Protein AF-A0A7C5W6Q2-F1 (afdb_monomer)

Mean predicted aligned error: 15.99 Å

Solvent-accessible surface area (backbone atoms only — not comparable to full-atom values): 21500 Å² total; per-residue (Å²): 138,85,80,77,81,59,65,68,28,25,39,42,44,69,50,64,44,60,66,66,35,43,41,69,44,70,28,41,34,45,28,81,81,38,36,27,27,71,76,60,77,79,82,45,43,70,67,47,36,42,32,42,58,64,78,83,65,84,66,49,58,57,62,63,41,72,51,64,48,82,58,60,47,76,25,60,27,32,39,40,32,27,18,68,87,70,35,64,24,72,30,76,48,78,41,42,28,38,46,56,75,34,77,48,78,49,29,32,70,43,98,83,35,78,44,59,50,42,27,22,20,29,34,38,82,78,43,96,85,51,94,51,58,36,47,40,25,91,36,47,46,34,41,30,29,26,49,92,79,66,49,46,44,19,36,25,39,41,33,69,63,54,86,85,57,69,76,59,54,70,75,42,39,34,42,36,39,24,46,39,38,38,67,37,70,69,46,47,34,33,38,26,47,34,76,38,74,80,57,50,77,37,21,44,89,66,50,51,54,65,81,56,90,49,47,78,45,70,47,72,77,51,85,43,57,96,66,68,54,84,74,67,85,50,65,48,78,45,74,37,70,92,42,46,71,58,56,48,46,21,69,79,37,60,89,71,53,42,40,39,31,40,38,47,78,43,74,34,44,42,28,27,32,19,69,61,32,94,51,35,92,53,21,38,31,42,39,39,28,14,54,56,41,32,90,59,86,65,95,66,72,77,63,77,57,83,62,71,80,54,92,83,72,88,85,65,100,77,78,85,74,87,87,70,69,66,72,63,59,63,63,55,44,99,88,52,88,60,93,71,85,72,78,91,57,88,79,66,75,39,82,42,75,42,78,48,74,49,67,49,101,83,70,52,76,48,75,44,79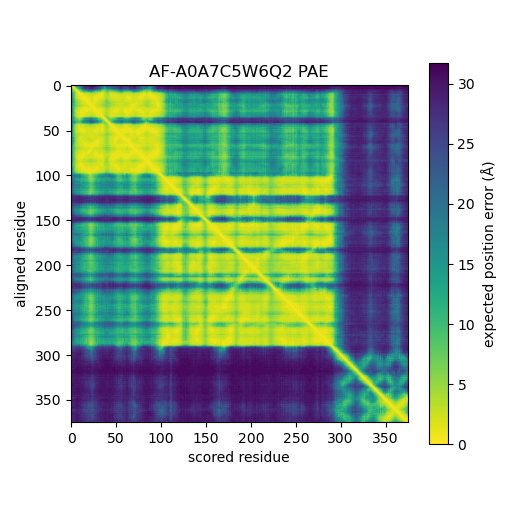,48,77,49,74,39,122

Structure (mmCIF, N/CA/C/O backbone):
data_AF-A0A7C5W6Q2-F1
#
_entry.id   AF-A0A7C5W6Q2-F1
#
loop_
_atom_site.group_PDB
_atom_site.id
_atom_site.type_symbol
_atom_site.label_atom_id
_atom_site.label_alt_id
_atom_site.label_comp_id
_atom_site.label_asym_id
_atom_site.label_entity_id
_atom_site.label_seq_id
_atom_site.pdbx_PDB_ins_code
_atom_site.Cartn_x
_atom_site.Cartn_y
_atom_site.Cartn_z
_atom_site.occupancy
_atom_site.B_iso_or_equiv
_atom_site.auth_seq_id
_atom_site.auth_comp_id
_atom_site.auth_asym_id
_atom_site.auth_atom_id
_atom_site.pdbx_PDB_model_num
ATOM 1 N N . LEU A 1 1 ? -39.229 -13.695 17.301 1.00 34.91 1 LEU A N 1
ATOM 2 C CA . LEU A 1 1 ? -40.441 -13.251 18.023 1.00 34.91 1 LEU A CA 1
ATOM 3 C C . LEU A 1 1 ? -40.006 -12.938 19.448 1.00 34.91 1 LEU A C 1
ATOM 5 O O . LEU A 1 1 ? -39.815 -13.870 20.214 1.00 34.91 1 LEU A O 1
ATOM 9 N N . SER A 1 2 ? -39.714 -11.665 19.735 1.00 41.78 2 SER A N 1
ATOM 10 C CA . SER A 1 2 ? -39.410 -11.190 21.091 1.00 41.78 2 SER A CA 1
ATOM 11 C C . SER A 1 2 ? -40.731 -10.905 21.802 1.00 41.78 2 SER A C 1
ATOM 13 O O . SER A 1 2 ? -41.624 -10.281 21.226 1.00 41.78 2 SER A O 1
ATOM 15 N N . THR A 1 3 ? -40.887 -11.462 22.994 1.00 43.53 3 THR A N 1
ATOM 16 C CA . THR A 1 3 ? -42.079 -11.385 23.831 1.00 43.53 3 THR A CA 1
ATOM 17 C C . THR A 1 3 ? -42.064 -10.093 24.641 1.00 43.53 3 THR A C 1
ATOM 19 O O . THR A 1 3 ? -41.212 -9.958 25.505 1.00 43.53 3 THR A O 1
ATOM 22 N N . SER A 1 4 ? -43.042 -9.215 24.384 1.00 49.22 4 SER A N 1
ATOM 23 C CA . SER A 1 4 ? -43.602 -8.232 25.329 1.00 49.22 4 SER A CA 1
ATOM 24 C C . SER A 1 4 ? -42.590 -7.389 26.124 1.00 49.22 4 SER A C 1
ATOM 26 O O . SER A 1 4 ? -42.224 -7.784 27.225 1.00 49.22 4 SER A O 1
ATOM 28 N N . SER A 1 5 ? -42.226 -6.203 25.622 1.00 58.62 5 SER A N 1
ATOM 29 C CA . SER A 1 5 ? -41.581 -5.165 26.441 1.00 58.62 5 SER A CA 1
ATOM 30 C C . SER A 1 5 ? -42.586 -4.631 27.462 1.00 58.62 5 SER A C 1
ATOM 32 O O . SER A 1 5 ? -43.660 -4.155 27.071 1.00 58.62 5 SER A O 1
ATOM 34 N N . ASP A 1 6 ? -42.260 -4.727 28.745 1.00 69.81 6 ASP A N 1
ATOM 35 C CA . ASP A 1 6 ? -42.950 -3.964 29.780 1.00 69.81 6 ASP A CA 1
ATOM 36 C C . ASP A 1 6 ? -42.809 -2.471 29.408 1.00 69.81 6 ASP A C 1
ATOM 38 O O . ASP A 1 6 ? -41.711 -2.047 29.038 1.00 69.81 6 ASP A O 1
ATOM 42 N N . PRO A 1 7 ? -43.881 -1.653 29.406 1.00 68.69 7 PRO A N 1
ATOM 43 C CA . PRO A 1 7 ? -43.749 -0.213 29.161 1.00 68.69 7 PRO A CA 1
ATOM 44 C C . PRO A 1 7 ? -42.754 0.486 30.106 1.00 68.69 7 PRO A C 1
ATOM 46 O O . PRO A 1 7 ? -42.257 1.559 29.757 1.00 68.69 7 PRO A O 1
ATOM 49 N N . ASP A 1 8 ? -42.446 -0.129 31.252 1.00 77.38 8 ASP A N 1
ATOM 50 C CA . ASP A 1 8 ? -41.492 0.357 32.249 1.00 77.38 8 ASP A CA 1
ATOM 51 C C . ASP A 1 8 ? -40.059 -0.187 32.045 1.00 77.38 8 ASP A C 1
ATOM 53 O O . ASP A 1 8 ? -39.195 0.004 32.909 1.00 77.38 8 ASP A O 1
ATOM 57 N N . ASP A 1 9 ? -39.773 -0.881 30.938 1.00 85.38 9 ASP A N 1
ATOM 58 C CA . ASP A 1 9 ? -38.409 -1.274 30.569 1.00 85.38 9 ASP A CA 1
ATOM 59 C C . ASP A 1 9 ? -37.609 -0.054 30.071 1.00 85.38 9 ASP A C 1
ATOM 61 O O . ASP A 1 9 ? -38.137 0.773 29.315 1.00 85.38 9 ASP A O 1
ATOM 65 N N . PRO A 1 10 ? -36.324 0.084 30.455 1.00 92.62 10 PRO A N 1
ATOM 66 C CA . PRO A 1 10 ? -35.462 1.101 29.868 1.00 92.62 10 PRO A CA 1
ATOM 67 C C . PRO A 1 10 ? -35.221 0.823 28.377 1.00 92.62 10 PRO A C 1
ATOM 69 O O . PRO A 1 10 ? -35.470 -0.267 27.874 1.00 92.62 10 PRO A O 1
ATOM 72 N N . THR A 1 11 ? -34.691 1.810 27.658 1.00 93.25 11 THR A N 1
ATOM 73 C CA . THR A 1 11 ? -34.173 1.634 26.294 1.00 93.25 11 THR A CA 1
ATOM 74 C C . THR A 1 11 ? -32.677 1.909 26.294 1.00 93.25 11 THR A C 1
ATOM 76 O O . THR A 1 11 ? -32.253 3.051 26.493 1.00 93.25 11 THR A O 1
ATOM 79 N N . ALA A 1 12 ? -31.872 0.873 26.073 1.00 95.81 12 ALA A N 1
ATOM 80 C CA . ALA A 1 12 ? -30.428 0.986 25.942 1.00 95.81 12 ALA A CA 1
ATOM 81 C C . ALA A 1 12 ? -30.056 1.405 24.513 1.00 95.81 12 ALA A C 1
ATOM 83 O O . ALA A 1 12 ? -30.504 0.820 23.528 1.00 95.81 12 ALA A O 1
ATOM 84 N N . VAL A 1 13 ? -29.194 2.409 24.383 1.00 97.00 13 VAL A N 1
ATOM 85 C CA . VAL A 1 13 ? -28.602 2.796 23.098 1.00 97.00 13 VAL A CA 1
ATOM 86 C C . VAL A 1 13 ? -27.269 3.483 23.339 1.00 97.00 13 VAL A C 1
ATOM 88 O O . VAL A 1 13 ? -27.110 4.225 24.309 1.00 97.00 13 VAL A O 1
ATOM 91 N N . PHE A 1 14 ? -26.308 3.261 22.446 1.00 98.38 14 PHE A N 1
ATOM 92 C CA . PHE A 1 14 ? -25.057 4.004 22.468 1.00 98.38 14 PHE A CA 1
ATOM 93 C C . PHE A 1 14 ? -24.433 4.171 21.085 1.00 98.38 14 PHE A C 1
ATOM 95 O O . PHE A 1 14 ? -24.775 3.469 20.130 1.00 98.38 14 PHE A O 1
ATOM 102 N N . THR A 1 15 ? -23.475 5.091 21.006 1.00 97.88 15 THR A N 1
ATOM 103 C CA . THR A 1 15 ? -22.556 5.249 19.873 1.00 97.88 15 THR A CA 1
ATOM 104 C C . THR A 1 15 ? -21.115 4.994 20.309 1.00 97.88 15 THR A C 1
ATOM 106 O O . THR A 1 15 ? -20.801 5.088 21.495 1.00 97.88 15 THR A O 1
ATOM 109 N N . ALA A 1 16 ? -20.245 4.652 19.357 1.00 96.75 16 ALA A N 1
ATOM 110 C CA . ALA A 1 16 ? -18.818 4.447 19.584 1.00 96.75 16 ALA A CA 1
ATOM 111 C C . ALA A 1 16 ? -18.014 5.249 18.554 1.00 96.75 16 ALA A C 1
ATOM 113 O O . ALA A 1 16 ? -18.286 5.145 17.354 1.00 96.75 16 ALA A O 1
ATOM 114 N N . ALA A 1 17 ? -17.039 6.037 19.006 1.00 90.88 17 ALA A N 1
ATOM 115 C CA . ALA A 1 17 ? -16.195 6.852 18.138 1.00 90.88 17 ALA A CA 1
ATOM 116 C C . ALA A 1 17 ? -14.738 6.917 18.648 1.00 90.88 17 ALA A C 1
ATOM 118 O O . ALA A 1 17 ? -14.523 7.187 19.831 1.00 90.88 17 ALA A O 1
ATOM 119 N N . PRO A 1 18 ? -13.731 6.734 17.773 1.00 94.31 18 PRO A N 1
ATOM 120 C CA . PRO A 1 18 ? -13.855 6.331 16.368 1.00 94.31 18 PRO A CA 1
ATOM 121 C C . PRO A 1 18 ? -14.287 4.857 16.216 1.00 94.31 18 PRO A C 1
ATOM 123 O O . PRO A 1 18 ? -14.018 4.028 17.080 1.00 94.31 18 PRO A O 1
ATOM 126 N N . ASN A 1 19 ? -14.972 4.535 15.116 1.00 86.88 19 ASN A N 1
ATOM 127 C CA . ASN A 1 19 ? -15.293 3.164 14.703 1.00 86.88 19 ASN A CA 1
ATOM 128 C C . ASN A 1 19 ? -15.394 3.128 13.159 1.00 86.88 19 ASN A C 1
ATOM 130 O O . ASN A 1 19 ? -16.348 3.697 12.620 1.00 86.88 19 ASN A O 1
ATOM 134 N N . PRO A 1 20 ? -14.429 2.531 12.428 1.00 86.62 20 PRO A N 1
ATOM 135 C CA . PRO A 1 20 ? -13.323 1.706 12.925 1.00 86.62 20 PRO A CA 1
ATOM 136 C C . PRO A 1 20 ? -12.242 2.496 13.687 1.00 86.62 20 PRO A C 1
ATOM 138 O O . PRO A 1 20 ? -12.134 3.713 13.546 1.00 86.62 20 PRO A O 1
ATOM 141 N N . VAL A 1 21 ? -11.430 1.791 14.477 1.00 84.25 21 VAL A N 1
ATOM 142 C CA . VAL A 1 21 ? -10.323 2.328 15.294 1.00 84.25 21 VAL A CA 1
ATOM 143 C C . VAL A 1 21 ? -9.036 1.522 15.071 1.00 84.25 21 VAL A C 1
ATOM 145 O O . VAL A 1 21 ? -9.106 0.368 14.657 1.00 84.25 21 VAL A O 1
ATOM 148 N N . ALA A 1 22 ? -7.863 2.106 15.331 1.00 78.00 22 ALA A N 1
ATOM 149 C CA . ALA A 1 22 ? -6.595 1.370 15.309 1.00 78.00 22 ALA A CA 1
ATOM 150 C C . ALA A 1 22 ? -6.316 0.661 16.652 1.00 78.00 22 ALA A C 1
ATOM 152 O O . ALA A 1 22 ? -6.728 1.155 17.705 1.00 78.00 22 ALA A O 1
ATOM 153 N N . THR A 1 23 ? -5.584 -0.455 16.650 1.00 79.44 23 THR A N 1
ATOM 154 C CA . THR A 1 23 ? -5.148 -1.134 17.881 1.00 79.44 23 THR A CA 1
ATOM 155 C C . THR A 1 23 ? -4.397 -0.179 18.809 1.00 79.44 23 THR A C 1
ATOM 157 O O . THR A 1 23 ? -3.646 0.699 18.378 1.00 79.44 23 THR A O 1
ATOM 160 N N . GLY A 1 24 ? -4.656 -0.295 20.112 1.00 80.56 24 GLY A N 1
ATOM 161 C CA . GLY A 1 24 ? -4.065 0.574 21.133 1.00 80.56 24 GLY A CA 1
ATOM 162 C C . GLY A 1 24 ? -4.643 1.995 21.203 1.00 80.56 24 GLY A C 1
ATOM 163 O O . GLY A 1 24 ? -4.324 2.719 22.146 1.00 80.56 24 GLY A O 1
ATOM 164 N N . GLN A 1 25 ? -5.519 2.401 20.277 1.00 81.31 25 GLN A N 1
ATOM 165 C CA . GLN A 1 25 ? -6.231 3.679 20.362 1.00 81.31 25 GLN A CA 1
ATOM 166 C C . GLN A 1 25 ? -7.511 3.549 21.195 1.00 81.31 25 GLN A C 1
ATOM 168 O O . GLN A 1 25 ? -8.159 2.502 21.231 1.00 81.31 25 GLN A O 1
ATOM 173 N N . SER A 1 26 ? -7.867 4.632 21.887 1.00 91.25 26 SER A N 1
ATOM 174 C CA . SER A 1 26 ? -9.056 4.679 22.738 1.00 91.25 26 SER A CA 1
ATOM 175 C C . SER A 1 26 ? -10.319 4.947 21.915 1.00 91.25 26 SER A C 1
ATOM 177 O O . SER A 1 26 ? -10.338 5.843 21.071 1.00 91.25 26 SER A O 1
ATOM 179 N N . VAL A 1 27 ? -11.380 4.188 22.187 1.00 94.50 27 VAL A N 1
ATOM 180 C CA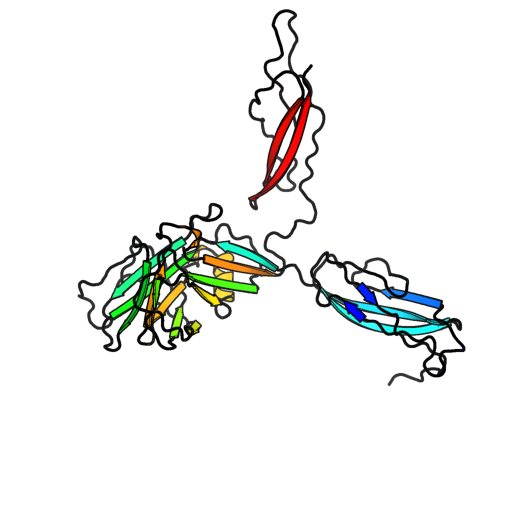 . VAL A 1 27 ? -12.738 4.397 21.672 1.00 94.50 27 VAL A CA 1
ATOM 181 C C . VAL A 1 27 ? -13.582 5.010 22.778 1.00 94.50 27 VAL A C 1
ATOM 183 O O . VAL A 1 27 ? -13.668 4.454 23.875 1.00 94.50 27 VAL A O 1
ATOM 186 N N . ALA A 1 28 ? -14.221 6.141 22.493 1.00 97.12 28 ALA A N 1
ATOM 187 C CA . ALA A 1 28 ? -15.213 6.739 23.372 1.00 97.12 28 ALA A CA 1
ATOM 188 C C . ALA A 1 28 ? -16.593 6.141 23.082 1.00 97.12 28 ALA A C 1
ATOM 190 O O . ALA A 1 28 ? -17.006 6.051 21.923 1.00 97.12 28 ALA A O 1
ATOM 191 N N . PHE A 1 29 ? -17.305 5.764 24.140 1.00 98.38 29 PHE A N 1
ATOM 192 C CA . PHE A 1 29 ? -18.676 5.278 24.073 1.00 98.38 29 PHE A CA 1
ATOM 193 C C . PHE A 1 29 ? -19.602 6.334 24.665 1.00 98.38 29 PHE A C 1
ATOM 195 O O . PHE A 1 29 ? -19.295 6.913 25.703 1.00 98.38 29 PHE A O 1
ATOM 202 N N . ASP A 1 30 ? -20.728 6.587 24.007 1.00 98.00 30 ASP A N 1
ATOM 203 C CA . ASP A 1 30 ? -21.720 7.566 24.453 1.00 98.00 30 ASP A CA 1
ATOM 204 C C . ASP A 1 30 ? -23.098 6.912 24.518 1.00 98.00 30 ASP A C 1
ATOM 206 O O . ASP A 1 30 ? -23.710 6.646 23.477 1.00 98.00 30 ASP A O 1
ATOM 210 N N . ALA A 1 31 ? -23.568 6.645 25.740 1.00 97.94 31 ALA A N 1
ATOM 211 C CA . ALA A 1 31 ? -24.893 6.096 26.019 1.00 97.94 31 ALA A CA 1
ATOM 212 C C . ALA A 1 31 ? -25.897 7.147 26.512 1.00 97.94 31 ALA A C 1
ATOM 214 O O . ALA A 1 31 ? -26.962 6.785 27.016 1.00 97.94 31 ALA A O 1
ATOM 215 N N . SER A 1 32 ? -25.598 8.443 26.370 1.00 95.75 32 SER A N 1
ATOM 216 C CA . SER A 1 32 ? -26.441 9.540 26.872 1.00 95.75 32 SER A CA 1
ATOM 217 C C . SER A 1 32 ? -27.861 9.567 26.295 1.00 95.75 32 SER A C 1
ATOM 219 O O . SER A 1 32 ? -28.756 10.142 26.908 1.00 95.75 32 SER A O 1
ATOM 221 N N . ASN A 1 33 ? -28.084 8.913 25.151 1.00 94.88 33 ASN A N 1
ATOM 222 C CA . ASN A 1 33 ? -29.403 8.780 24.531 1.00 94.88 33 ASN A CA 1
ATOM 223 C C . ASN A 1 33 ? -30.253 7.630 25.105 1.00 94.88 33 ASN A C 1
ATOM 225 O O . ASN A 1 33 ? -31.414 7.495 24.713 1.00 94.88 33 ASN A O 1
ATOM 229 N N . SER A 1 34 ? -29.714 6.816 26.020 1.00 94.44 34 SER A N 1
ATOM 230 C CA . SER A 1 34 ? -30.485 5.775 26.713 1.00 94.44 34 SER A CA 1
ATOM 231 C C . SER A 1 34 ? -31.612 6.388 27.547 1.00 94.44 34 SER A C 1
ATOM 233 O O . SER A 1 34 ? -31.439 7.444 28.155 1.00 94.44 34 SER A O 1
ATOM 235 N N . GLN A 1 35 ? -32.767 5.722 27.584 1.00 92.00 35 GLN A N 1
ATOM 236 C CA . GLN A 1 35 ? -33.962 6.201 28.286 1.00 92.00 35 GLN A CA 1
ATOM 237 C C . GLN A 1 35 ? -34.317 5.279 29.462 1.00 92.00 35 GLN A C 1
ATOM 239 O O . GLN A 1 35 ? -34.174 4.062 29.339 1.00 92.00 35 GLN A O 1
ATOM 244 N N . PRO A 1 36 ? -34.766 5.824 30.609 1.00 89.56 36 PRO A N 1
ATOM 245 C CA . PRO A 1 36 ? -35.121 5.029 31.788 1.00 89.56 36 PRO A CA 1
ATOM 246 C C . PRO A 1 36 ? -36.429 4.239 31.629 1.00 89.56 36 PRO A C 1
ATOM 248 O O . PRO A 1 36 ? -36.633 3.270 32.360 1.00 89.56 36 PRO A O 1
ATOM 251 N N . ASP A 1 37 ? -37.278 4.644 30.686 1.00 83.25 37 ASP A N 1
ATOM 252 C CA . ASP A 1 37 ? -38.516 3.984 30.287 1.00 83.25 37 ASP A CA 1
ATOM 253 C C . ASP A 1 37 ? -38.810 4.251 28.802 1.00 83.25 37 ASP A C 1
ATOM 255 O O . ASP A 1 37 ? -38.330 5.229 28.219 1.00 83.25 37 ASP A O 1
ATOM 259 N N . GLY A 1 38 ? -39.584 3.366 28.175 1.00 68.25 38 GLY A N 1
ATOM 260 C CA . GLY A 1 38 ? -39.955 3.477 26.763 1.00 68.25 38 GLY A CA 1
ATOM 261 C C . GLY A 1 38 ? -41.222 4.298 26.485 1.00 68.25 38 GLY A C 1
ATOM 262 O O . GLY A 1 38 ? -41.633 4.372 25.326 1.00 68.25 38 GLY A O 1
ATOM 263 N N . HIS A 1 39 ? -41.892 4.859 27.503 1.00 68.44 39 HIS A N 1
ATOM 264 C CA . HIS A 1 39 ? -43.232 5.463 27.363 1.00 68.44 39 HIS A CA 1
ATOM 265 C C . HIS A 1 39 ? -43.461 6.787 28.126 1.00 68.44 39 HIS A C 1
ATOM 267 O O . HIS A 1 39 ? -44.327 7.558 27.701 1.00 68.44 39 HIS A O 1
ATOM 273 N N . ASN A 1 40 ? -42.757 7.084 29.228 1.00 66.19 40 ASN A N 1
ATOM 274 C CA . ASN A 1 40 ? -42.949 8.302 30.031 1.00 66.19 40 ASN A CA 1
ATOM 275 C C . ASN A 1 40 ? -41.728 8.668 30.925 1.00 66.19 40 ASN A C 1
ATOM 277 O O . ASN A 1 40 ? -41.754 8.324 32.111 1.00 66.19 40 ASN A O 1
ATOM 281 N N . PRO A 1 41 ? -40.753 9.465 30.430 1.00 62.75 41 PRO A N 1
ATOM 282 C CA . PRO A 1 41 ? -39.385 9.624 30.972 1.00 62.75 41 PRO A CA 1
ATOM 283 C C . PRO A 1 41 ? -39.253 10.291 32.359 1.00 62.75 41 PRO A C 1
ATOM 285 O O . PRO A 1 41 ? -38.183 10.778 32.728 1.00 62.75 41 PRO A O 1
ATOM 288 N N . HIS A 1 42 ? -40.329 10.381 33.137 1.00 66.00 42 HIS A N 1
ATOM 289 C CA . HIS A 1 42 ? -40.388 11.132 34.390 1.00 66.00 42 HIS A CA 1
ATOM 290 C C . HIS A 1 42 ? -40.680 10.286 35.634 1.00 66.00 42 HIS A C 1
ATOM 292 O O . HIS A 1 42 ? -40.695 10.842 36.733 1.00 66.00 42 HIS A O 1
ATOM 298 N N . LEU A 1 43 ? -40.909 8.978 35.498 1.00 78.31 43 LEU A N 1
ATOM 299 C CA . LEU A 1 43 ? -41.163 8.099 36.649 1.00 78.31 43 LEU A CA 1
ATOM 300 C C . LEU A 1 43 ? -39.923 7.332 37.103 1.00 78.31 43 LEU A C 1
ATOM 302 O O . LEU A 1 43 ? -39.792 7.036 38.292 1.00 78.31 43 LEU A O 1
ATOM 306 N N . TYR A 1 44 ? -39.000 7.066 36.183 1.00 85.75 44 TYR A N 1
ATOM 307 C CA . TYR A 1 44 ? -37.820 6.255 36.437 1.00 85.75 44 TYR A CA 1
ATOM 308 C C . TYR A 1 44 ? -36.539 7.016 36.096 1.00 85.75 44 TYR A C 1
ATOM 310 O O . TYR A 1 44 ? -36.519 7.927 35.271 1.00 85.75 44 TYR A O 1
ATOM 318 N N . THR A 1 45 ? -35.441 6.639 36.744 1.00 91.38 45 THR A N 1
ATOM 319 C CA . THR A 1 45 ? -34.093 7.099 36.391 1.00 91.38 45 THR A CA 1
ATOM 320 C C . THR A 1 45 ? -33.226 5.905 36.031 1.00 91.38 45 THR A C 1
ATOM 322 O O . THR A 1 45 ? -33.467 4.792 36.497 1.00 91.38 45 THR A O 1
ATOM 325 N N . ILE A 1 46 ? -32.202 6.115 35.203 1.00 94.19 46 ILE A N 1
ATOM 326 C CA . ILE A 1 46 ? -31.197 5.076 34.970 1.00 94.19 46 ILE A CA 1
ATOM 327 C C . ILE A 1 46 ? -30.348 4.947 36.237 1.00 94.19 46 ILE A C 1
ATOM 329 O O . ILE A 1 46 ? -29.747 5.920 36.696 1.00 94.19 46 ILE A O 1
ATOM 333 N N . SER A 1 47 ? -30.320 3.745 36.807 1.00 96.06 47 SER A N 1
ATOM 334 C CA . SER A 1 47 ? -29.597 3.414 38.032 1.00 96.06 47 SER A CA 1
ATOM 335 C C . SER A 1 47 ? -28.194 2.877 37.748 1.00 96.06 47 SER A C 1
ATOM 337 O O . SER A 1 47 ? -27.287 3.105 38.551 1.00 96.06 47 SER A O 1
ATOM 339 N N . SER A 1 48 ? -27.977 2.207 36.609 1.00 97.50 48 SER A N 1
ATOM 340 C CA . SER A 1 48 ? -26.648 1.734 36.213 1.00 97.50 48 SER A CA 1
ATOM 341 C C . SER A 1 48 ? -26.468 1.541 34.704 1.00 97.50 48 SER A C 1
ATOM 343 O O . SER A 1 48 ? -27.424 1.332 33.957 1.00 97.50 48 SER A O 1
ATOM 345 N N . TYR A 1 49 ? -25.198 1.594 34.291 1.00 98.38 49 TYR A N 1
ATOM 346 C CA . TYR A 1 49 ? -24.702 1.243 32.961 1.00 98.38 49 TYR A CA 1
ATOM 347 C C . TYR A 1 49 ? -23.587 0.215 33.144 1.00 98.38 49 TYR A C 1
ATOM 349 O O . TYR A 1 49 ? -22.625 0.488 33.869 1.00 98.38 49 TYR A O 1
ATOM 357 N N . THR A 1 50 ? -23.707 -0.941 32.497 1.00 98.44 50 THR A N 1
ATOM 358 C CA . THR A 1 50 ? -22.691 -2.001 32.512 1.00 98.44 50 THR A CA 1
ATOM 359 C C . THR A 1 50 ? -22.257 -2.312 31.091 1.00 98.44 50 THR A C 1
ATOM 361 O O . THR A 1 50 ? -23.103 -2.531 30.228 1.00 98.44 50 THR A O 1
ATOM 364 N N . TRP A 1 51 ? -20.949 -2.359 30.858 1.00 98.50 51 TRP A N 1
ATOM 365 C CA . TRP A 1 51 ? -20.377 -2.573 29.530 1.00 98.50 51 TRP A CA 1
ATOM 366 C C . TRP A 1 51 ? -19.609 -3.883 29.463 1.00 98.50 51 TRP A C 1
ATOM 368 O O . TRP A 1 51 ? -18.757 -4.141 30.310 1.00 98.50 51 TRP A O 1
ATOM 378 N N . VAL A 1 52 ? -19.867 -4.675 28.429 1.00 98.19 52 VAL A N 1
ATOM 379 C CA . VAL A 1 52 ? -19.086 -5.860 28.071 1.00 98.19 52 VAL A CA 1
ATOM 380 C C . VAL A 1 52 ? -18.411 -5.580 26.737 1.00 98.19 52 VAL A C 1
ATOM 382 O O . VAL A 1 52 ? -19.077 -5.436 25.715 1.00 98.19 52 VAL A O 1
ATOM 385 N N . TRP A 1 53 ? -17.084 -5.496 26.743 1.00 96.88 53 TRP A N 1
ATOM 386 C CA . TRP A 1 53 ? -16.308 -5.084 25.569 1.00 96.88 53 TRP A CA 1
ATOM 387 C C . TRP A 1 53 ? -16.174 -6.177 24.510 1.00 96.88 53 TRP A C 1
ATOM 389 O O . TRP A 1 53 ? -15.985 -5.874 23.341 1.00 96.88 53 TRP A O 1
ATOM 399 N N . GLY A 1 54 ? -16.279 -7.447 24.910 1.00 92.94 54 GLY A N 1
ATOM 400 C CA . GLY A 1 54 ? -16.145 -8.599 24.012 1.00 92.94 54 GLY A CA 1
ATOM 401 C C . GLY A 1 54 ? -14.705 -9.072 23.772 1.00 92.94 54 GLY A C 1
ATOM 402 O O . GLY A 1 54 ? -14.513 -10.036 23.040 1.00 92.94 54 GLY A O 1
ATOM 403 N N . ASP A 1 55 ? -13.705 -8.448 24.400 1.00 90.25 55 ASP A N 1
ATOM 404 C CA . ASP A 1 55 ? -12.274 -8.792 24.297 1.00 90.25 55 ASP A CA 1
ATOM 405 C C . ASP A 1 55 ? -11.731 -9.566 25.519 1.00 90.25 55 ASP A C 1
ATOM 407 O O . ASP A 1 55 ? -10.543 -9.875 25.596 1.00 90.25 55 ASP A O 1
ATOM 411 N N . GLY A 1 56 ? -12.600 -9.884 26.484 1.00 92.12 56 GLY A N 1
ATOM 412 C CA . GLY A 1 56 ? -12.243 -10.580 27.724 1.00 92.12 56 GLY A CA 1
ATOM 413 C C . GLY A 1 56 ? -11.629 -9.692 28.811 1.00 92.12 56 GLY A C 1
ATOM 414 O O . GLY A 1 56 ? -11.278 -10.205 29.876 1.00 92.12 56 GLY A O 1
ATOM 415 N N . THR A 1 57 ? -11.513 -8.380 28.590 1.00 93.12 57 THR A N 1
ATOM 416 C CA . THR A 1 57 ? -11.113 -7.428 29.635 1.00 93.12 57 THR A CA 1
ATOM 417 C C . THR A 1 57 ? -12.262 -7.161 30.622 1.00 93.12 57 THR A C 1
ATOM 419 O O . THR A 1 57 ? -13.424 -7.454 30.321 1.00 93.12 57 THR A O 1
ATOM 422 N N . PRO A 1 58 ? -11.973 -6.643 31.834 1.00 96.75 58 PRO A N 1
ATOM 423 C CA . PRO A 1 58 ? -13.006 -6.342 32.821 1.00 96.75 58 PRO A CA 1
ATOM 424 C C . PRO A 1 58 ? -14.086 -5.385 32.302 1.00 96.75 58 PRO A C 1
ATOM 426 O O . PRO A 1 58 ? -13.796 -4.418 31.599 1.00 96.75 58 PRO A O 1
ATOM 429 N N . ASN A 1 59 ? -15.329 -5.633 32.720 1.00 97.38 59 ASN A N 1
ATOM 430 C CA . ASN A 1 59 ? -16.485 -4.829 32.333 1.00 97.38 59 ASN A CA 1
ATOM 431 C C . ASN A 1 59 ? -16.328 -3.346 32.704 1.00 97.38 59 ASN A C 1
ATOM 433 O O . ASN A 1 59 ? -15.801 -3.001 33.765 1.00 97.38 59 ASN A O 1
ATOM 437 N N . GLY A 1 60 ? -16.854 -2.474 31.845 1.00 96.88 60 GLY A N 1
ATOM 438 C CA . GLY A 1 60 ? -16.926 -1.035 32.081 1.00 96.88 60 GLY A CA 1
ATOM 439 C C . GLY A 1 60 ? -18.164 -0.606 32.862 1.00 96.88 60 GLY A C 1
ATOM 440 O O . GLY A 1 60 ? -19.128 -1.358 33.020 1.00 96.88 60 GLY A O 1
ATOM 441 N N . SER A 1 61 ? -18.156 0.651 33.308 1.00 96.75 61 SER A N 1
ATOM 442 C CA . SER A 1 61 ? -19.282 1.279 34.007 1.00 96.75 61 SER A CA 1
ATOM 443 C C . SER A 1 61 ? -19.413 2.762 33.655 1.00 96.75 61 SER A C 1
ATOM 445 O O . SER A 1 61 ? -18.462 3.374 33.168 1.00 96.75 61 SER A O 1
ATOM 447 N N . GLY A 1 62 ? -20.582 3.338 33.942 1.00 97.62 62 GLY A N 1
ATOM 448 C CA . GLY A 1 62 ? -20.895 4.740 33.660 1.00 97.62 62 GLY A CA 1
ATOM 449 C C . GLY A 1 62 ? -21.493 4.947 32.268 1.00 97.62 62 GLY A C 1
ATOM 450 O O . GLY A 1 62 ? -21.429 4.064 31.416 1.00 97.62 62 GLY A O 1
ATOM 451 N N . ALA A 1 63 ? -22.114 6.108 32.053 1.00 96.12 63 ALA A N 1
ATOM 452 C CA . ALA A 1 63 ? -22.819 6.399 30.803 1.00 96.12 63 ALA A CA 1
ATOM 453 C C . ALA A 1 63 ? -21.863 6.538 29.608 1.00 96.12 63 ALA A C 1
ATOM 455 O O . ALA A 1 63 ? -22.163 6.046 28.526 1.00 96.12 63 ALA A O 1
ATOM 456 N N . ASN A 1 64 ? -20.704 7.176 29.822 1.00 97.38 64 ASN A N 1
ATOM 457 C CA . ASN A 1 64 ? -19.783 7.540 28.744 1.00 97.38 64 ASN A CA 1
ATOM 458 C C . ASN A 1 64 ? -18.341 7.079 29.031 1.00 97.38 64 ASN A C 1
ATOM 460 O O . ASN A 1 64 ? -17.471 7.916 29.298 1.00 97.38 64 ASN A O 1
ATOM 464 N N . PRO A 1 65 ? -18.074 5.763 29.089 1.00 97.88 65 PRO A N 1
ATOM 465 C CA . PRO A 1 65 ? -16.725 5.259 29.294 1.00 97.88 65 PRO A CA 1
ATOM 466 C C . PRO A 1 65 ? -15.879 5.370 28.019 1.00 97.88 65 PRO A C 1
ATOM 468 O O . PRO A 1 65 ? -16.369 5.612 26.916 1.00 97.88 65 PRO A O 1
ATOM 471 N N . SER A 1 66 ? -14.587 5.108 28.179 1.00 97.19 66 SER A N 1
ATOM 472 C CA . SER A 1 66 ? -13.678 4.850 27.065 1.00 97.19 66 SER A CA 1
ATOM 473 C C . SER A 1 66 ? -13.031 3.483 27.244 1.00 97.19 66 SER A C 1
ATOM 475 O O . SER A 1 66 ? -12.828 3.060 28.384 1.00 97.19 66 SER A O 1
ATOM 477 N N . HIS A 1 67 ? -12.703 2.812 26.142 1.00 96.12 67 HIS A N 1
ATOM 478 C CA . HIS A 1 67 ? -12.032 1.511 26.155 1.00 96.12 67 HIS A CA 1
ATOM 479 C C . HIS A 1 67 ? -10.973 1.429 25.060 1.00 96.12 67 HIS A C 1
ATOM 481 O O . HIS A 1 67 ? -11.122 2.046 24.005 1.00 96.12 67 HIS A O 1
ATOM 487 N N . THR A 1 68 ? -9.914 0.663 25.303 1.00 93.12 68 THR A N 1
ATOM 488 C CA . THR A 1 68 ? -8.825 0.448 24.346 1.00 93.12 68 THR A CA 1
ATOM 489 C C . THR A 1 68 ? -8.677 -1.040 24.082 1.00 93.12 68 THR A C 1
ATOM 491 O O . THR A 1 68 ? -8.418 -1.812 25.003 1.00 93.12 68 THR 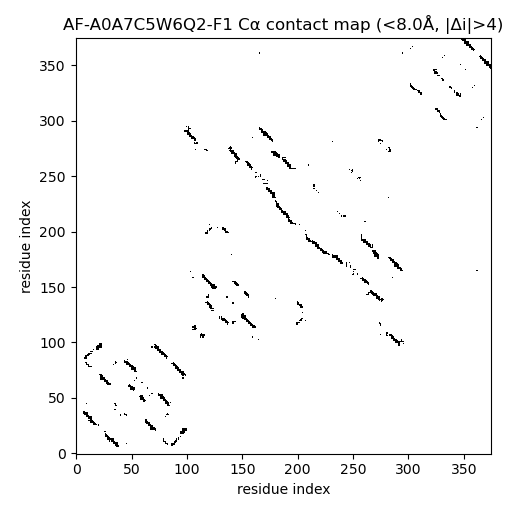A O 1
ATOM 494 N N . PHE A 1 69 ? -8.774 -1.425 22.813 1.00 85.38 69 PHE A N 1
ATOM 495 C CA . PHE A 1 69 ? -8.569 -2.800 22.371 1.00 85.38 69 PHE A CA 1
ATOM 496 C C . PHE A 1 69 ? -7.103 -3.011 21.983 1.00 85.38 69 PHE A C 1
ATOM 498 O O . PHE A 1 69 ? -6.537 -2.251 21.194 1.00 85.38 69 PHE A O 1
ATOM 505 N N . SER A 1 70 ? -6.472 -4.037 22.552 1.00 82.88 70 SER A N 1
ATOM 506 C CA . SER A 1 70 ? -5.052 -4.344 22.329 1.00 82.88 70 SER A CA 1
ATOM 507 C C . SER A 1 70 ? -4.790 -5.174 21.074 1.00 82.88 70 SER A C 1
ATOM 509 O O . SER A 1 70 ? -3.651 -5.255 20.628 1.00 82.88 70 SER A O 1
ATOM 511 N N . THR A 1 71 ? -5.824 -5.804 20.520 1.00 78.81 71 THR A N 1
ATOM 512 C CA . THR A 1 71 ? -5.727 -6.704 19.368 1.00 78.81 71 THR A CA 1
ATOM 513 C C . THR A 1 71 ? -6.715 -6.288 18.288 1.00 78.81 71 THR A C 1
ATOM 515 O O . THR A 1 71 ? -7.764 -5.711 18.577 1.00 78.81 71 THR A O 1
ATOM 518 N N . ALA A 1 72 ? -6.345 -6.514 17.029 1.00 79.00 72 ALA A N 1
ATOM 519 C CA . ALA A 1 72 ? -7.239 -6.269 15.912 1.00 79.00 72 ALA A CA 1
ATOM 520 C C . ALA A 1 72 ? -8.338 -7.334 15.882 1.00 79.00 72 ALA A C 1
ATOM 522 O O . ALA A 1 72 ? -8.124 -8.500 16.223 1.00 79.00 72 ALA A O 1
ATOM 523 N N . GLY A 1 73 ? -9.530 -6.933 15.462 1.00 80.94 73 GLY A N 1
ATOM 524 C CA . GLY A 1 73 ? -10.704 -7.787 15.465 1.00 80.94 73 GLY A CA 1
ATOM 525 C C . GLY A 1 73 ? -11.998 -6.992 15.404 1.00 80.94 73 GLY A C 1
ATOM 526 O O . GLY A 1 73 ? -12.014 -5.764 15.416 1.00 80.94 73 GLY A O 1
ATOM 527 N N . THR A 1 74 ? -13.115 -7.709 15.327 1.00 89.50 74 THR A N 1
ATOM 528 C CA . THR A 1 74 ? -14.444 -7.117 15.512 1.00 89.50 74 THR A CA 1
ATOM 529 C C . THR A 1 74 ? -14.981 -7.544 16.866 1.00 89.50 74 THR A C 1
ATOM 531 O O . THR A 1 74 ? -15.153 -8.738 17.114 1.00 89.50 74 THR A O 1
ATOM 534 N N . TYR A 1 75 ? -15.266 -6.570 17.724 1.00 91.88 75 TYR A N 1
ATOM 535 C CA . TYR A 1 75 ? -15.769 -6.792 19.072 1.00 91.88 75 TYR A CA 1
ATOM 536 C C . TYR A 1 75 ? -17.231 -6.368 19.161 1.00 91.88 75 TYR A C 1
ATOM 538 O O . TYR A 1 75 ? -17.575 -5.221 18.881 1.00 91.88 75 TYR A O 1
ATOM 546 N N . ASN A 1 76 ? -18.105 -7.293 19.552 1.00 96.69 76 ASN A N 1
ATOM 547 C CA . ASN A 1 76 ? -19.511 -6.988 19.806 1.00 96.69 76 ASN A CA 1
ATOM 548 C C . ASN A 1 76 ? -19.640 -6.371 21.200 1.00 96.69 76 ASN A C 1
ATOM 550 O O . ASN A 1 76 ? -19.846 -7.090 22.178 1.00 96.69 76 ASN A O 1
ATOM 554 N N . VAL A 1 77 ? -19.495 -5.047 21.285 1.00 98.19 77 VAL A N 1
ATOM 555 C CA . VAL A 1 77 ? -19.618 -4.319 22.549 1.00 98.19 77 VAL A CA 1
ATOM 556 C C . VAL A 1 77 ? -21.084 -4.283 22.952 1.00 98.19 77 VAL A C 1
ATOM 558 O O . VAL A 1 77 ? -21.934 -3.854 22.172 1.00 98.19 77 VAL A O 1
ATOM 561 N N . GLN A 1 78 ? -21.377 -4.722 24.170 1.00 98.50 78 GLN A N 1
ATOM 562 C CA . GLN A 1 78 ? -22.719 -4.757 24.730 1.00 98.50 78 GLN A CA 1
ATOM 563 C C . GLN A 1 78 ? -22.837 -3.778 25.899 1.00 98.50 78 GLN A C 1
ATOM 565 O O . GLN A 1 78 ? -22.021 -3.788 26.818 1.00 98.50 78 GLN A O 1
ATOM 570 N N . LEU A 1 79 ? -23.884 -2.961 25.867 1.00 98.62 79 LEU A N 1
ATOM 571 C CA . LEU A 1 79 ? -24.339 -2.126 26.970 1.00 98.62 79 LEU A CA 1
ATOM 572 C C . LEU A 1 79 ? -25.574 -2.772 27.599 1.00 98.62 79 LEU A C 1
ATOM 574 O O . LEU A 1 79 ? -26.520 -3.086 26.881 1.00 98.62 79 LEU A O 1
ATOM 578 N N . THR A 1 80 ? -25.595 -2.871 28.925 1.00 98.00 80 THR A N 1
ATOM 579 C CA . THR A 1 80 ? -26.791 -3.152 29.726 1.00 98.00 80 THR A CA 1
ATOM 580 C C . THR A 1 80 ? -27.133 -1.921 30.557 1.00 98.00 80 THR A C 1
ATOM 582 O O . THR A 1 80 ? -26.310 -1.460 31.354 1.00 98.00 80 THR A O 1
ATOM 585 N N . VAL A 1 81 ? -28.346 -1.401 30.391 1.00 97.25 81 VAL A N 1
ATOM 586 C CA . VAL A 1 81 ? -28.899 -0.300 31.192 1.00 97.25 81 VAL A CA 1
ATOM 587 C C . VAL A 1 81 ? -29.887 -0.877 32.192 1.00 97.25 81 VAL A C 1
ATOM 589 O O . VAL A 1 81 ? -30.713 -1.703 31.817 1.00 97.25 81 VAL A O 1
ATOM 592 N N . GLN A 1 82 ? -29.826 -0.429 33.445 1.00 95.56 82 GLN A N 1
ATOM 593 C CA . GLN A 1 82 ? -30.831 -0.733 34.464 1.00 95.56 82 GLN A CA 1
ATOM 594 C C . GLN A 1 82 ? -31.513 0.552 34.928 1.00 95.56 82 GLN A C 1
ATOM 596 O O . GLN A 1 82 ? -30.836 1.555 35.158 1.00 95.56 82 GLN A O 1
ATOM 601 N N . ASN A 1 83 ? -32.833 0.534 35.108 1.00 94.12 83 ASN A N 1
ATOM 602 C CA . ASN A 1 83 ? -33.561 1.660 35.693 1.00 94.12 83 ASN A CA 1
ATOM 603 C C . ASN A 1 83 ? -33.754 1.517 37.215 1.00 94.12 83 ASN A C 1
ATOM 605 O O . ASN A 1 83 ? -33.330 0.543 37.844 1.00 94.12 83 ASN A O 1
ATOM 609 N N . SER A 1 84 ? -34.360 2.519 37.846 1.00 93.81 84 SER A N 1
ATOM 610 C CA . SER A 1 84 ? -34.587 2.573 39.294 1.00 93.81 84 SER A CA 1
ATOM 611 C C . SER A 1 84 ? -35.593 1.539 39.813 1.00 93.81 84 SER A C 1
ATOM 613 O O . SER A 1 84 ? -35.644 1.317 41.020 1.00 93.81 84 SER A O 1
ATOM 615 N N . ASN A 1 85 ? -36.364 0.897 38.929 1.00 91.31 85 ASN A N 1
ATOM 616 C CA . ASN A 1 85 ? -37.264 -0.210 39.262 1.00 91.31 85 ASN A CA 1
ATOM 617 C C . ASN A 1 85 ? -36.570 -1.585 39.180 1.00 91.31 85 ASN A C 1
ATOM 619 O O . ASN A 1 85 ? -37.152 -2.606 39.530 1.00 91.31 85 ASN A O 1
ATOM 623 N N . GLY A 1 86 ? -35.313 -1.617 38.725 1.00 91.62 86 GLY A N 1
ATOM 624 C CA . GLY A 1 86 ? -34.539 -2.841 38.540 1.00 91.62 86 GLY A CA 1
ATOM 625 C C . GLY A 1 86 ? -34.699 -3.495 37.166 1.00 91.62 86 GLY A C 1
ATOM 626 O O . GLY A 1 86 ? -33.990 -4.470 36.908 1.00 91.62 86 GLY A O 1
ATOM 627 N N . ASN A 1 87 ? -35.547 -2.950 36.284 1.00 93.06 87 ASN A N 1
ATOM 628 C CA . ASN A 1 87 ? -35.720 -3.420 34.907 1.00 93.06 87 ASN A CA 1
ATOM 629 C C . ASN A 1 87 ? -34.470 -3.126 34.076 1.00 93.06 87 ASN A C 1
ATOM 631 O O . ASN A 1 87 ? -33.774 -2.136 34.324 1.00 93.06 87 ASN A O 1
ATOM 635 N N . THR A 1 88 ? -34.189 -3.972 33.084 1.00 94.62 88 THR A N 1
ATOM 636 C CA . THR A 1 88 ? -32.970 -3.892 32.273 1.00 94.62 88 THR A CA 1
ATOM 637 C C . THR A 1 88 ? -33.245 -4.033 30.788 1.00 94.62 88 THR A C 1
ATOM 639 O O . THR A 1 88 ? -34.068 -4.855 30.400 1.00 94.62 88 THR A O 1
ATOM 642 N N . ASP A 1 89 ? -32.450 -3.345 29.976 1.00 95.44 89 ASP A N 1
ATOM 643 C CA . ASP A 1 89 ? -32.396 -3.526 28.525 1.00 95.44 89 ASP A CA 1
ATOM 644 C C . ASP A 1 89 ? -30.940 -3.586 28.046 1.00 95.44 89 ASP A C 1
ATOM 646 O O . ASP A 1 89 ? -30.025 -3.100 28.722 1.00 95.44 89 ASP A O 1
ATOM 650 N N . THR A 1 90 ? -30.718 -4.212 26.891 1.00 96.94 90 THR A N 1
ATOM 651 C CA . THR A 1 90 ? -29.386 -4.435 26.325 1.00 96.94 90 THR A CA 1
ATOM 652 C C . THR A 1 90 ? -29.289 -3.979 24.878 1.00 96.94 90 THR A C 1
ATOM 654 O O . THR A 1 90 ? -30.127 -4.332 24.052 1.00 96.94 90 THR A O 1
ATOM 657 N N . TYR A 1 91 ? -28.194 -3.304 24.536 1.00 97.50 91 TYR A N 1
ATOM 658 C CA . TYR A 1 91 ? -27.868 -2.902 23.169 1.00 97.50 91 TYR A CA 1
ATOM 659 C C . TYR A 1 91 ? -26.467 -3.376 22.795 1.00 97.50 91 TYR A C 1
ATOM 661 O O . TYR A 1 91 ? -25.561 -3.348 23.623 1.00 97.50 91 TYR A O 1
ATOM 669 N N . THR A 1 92 ? -26.273 -3.843 21.561 1.00 97.88 92 THR A N 1
ATOM 670 C CA . THR A 1 92 ? -24.978 -4.359 21.085 1.00 97.88 92 THR A CA 1
ATOM 671 C C . THR A 1 92 ? -24.571 -3.660 19.792 1.00 97.88 92 THR A C 1
ATOM 673 O O . THR A 1 92 ? -25.364 -3.594 18.854 1.00 97.88 92 THR A O 1
ATOM 676 N N . LEU A 1 93 ? -23.330 -3.170 19.730 1.00 95.69 93 LEU A N 1
ATOM 677 C CA . LEU A 1 93 ? -22.746 -2.506 18.563 1.00 95.69 93 LEU A CA 1
ATOM 678 C C . LEU A 1 93 ? -21.387 -3.145 18.221 1.00 95.69 93 LEU A C 1
ATOM 680 O O . LEU A 1 93 ? -20.533 -3.241 19.106 1.00 95.69 93 LEU A O 1
ATOM 684 N N . PRO A 1 94 ? -21.144 -3.557 16.962 1.00 93.25 94 PRO A N 1
ATOM 685 C CA . PRO A 1 94 ? -19.826 -4.024 16.550 1.00 93.25 94 PRO A CA 1
ATOM 686 C C . PRO A 1 94 ? -18.832 -2.854 16.473 1.00 93.25 94 PRO A C 1
ATOM 688 O O . PRO A 1 94 ? -19.067 -1.867 15.771 1.00 93.25 94 PRO A O 1
ATOM 691 N N . VAL A 1 95 ? -17.701 -2.985 17.163 1.00 94.81 95 VAL A N 1
ATOM 692 C CA . VAL A 1 95 ? -16.536 -2.099 17.056 1.00 94.81 95 VAL A CA 1
ATOM 693 C C . VAL A 1 95 ? -15.450 -2.816 16.265 1.00 94.81 95 VAL A C 1
ATOM 695 O O . VAL A 1 95 ? -15.006 -3.898 16.650 1.00 94.81 95 VAL A O 1
ATOM 698 N N . VAL A 1 96 ? -15.038 -2.221 15.147 1.00 86.06 96 VAL A N 1
ATOM 699 C CA . VAL A 1 96 ? -13.989 -2.766 14.280 1.00 86.06 96 VAL A CA 1
ATOM 700 C C . VAL A 1 96 ? -12.652 -2.145 14.669 1.00 86.06 96 VAL A C 1
ATOM 702 O O . VAL A 1 96 ? -12.464 -0.933 14.556 1.00 86.06 96 VAL A O 1
ATOM 705 N N . VAL A 1 97 ? -11.724 -2.985 15.112 1.00 82.69 97 VAL A N 1
ATOM 706 C CA . VAL A 1 97 ? -10.361 -2.615 15.490 1.00 82.69 97 VAL A CA 1
ATOM 707 C C . VAL A 1 97 ? -9.420 -3.163 14.429 1.00 82.69 97 VAL A C 1
ATOM 709 O O . VAL A 1 97 ? -9.336 -4.372 14.222 1.00 82.69 97 VAL A O 1
ATOM 712 N N . ASN A 1 98 ? -8.718 -2.271 13.749 1.00 72.12 98 ASN A N 1
ATOM 713 C CA . ASN A 1 98 ? -7.726 -2.613 12.743 1.00 72.12 98 ASN A CA 1
ATOM 714 C C . ASN A 1 98 ? -6.336 -2.421 13.330 1.00 72.12 98 ASN A C 1
ATOM 716 O O . ASN A 1 98 ? -6.122 -1.521 14.135 1.00 72.12 98 ASN A O 1
ATOM 720 N N . ASP A 1 99 ? -5.361 -3.201 12.894 1.00 68.38 99 ASP A N 1
ATOM 721 C CA . ASP A 1 99 ? -3.983 -2.818 13.162 1.00 68.38 99 ASP A CA 1
ATOM 722 C C . ASP A 1 99 ? -3.613 -1.525 12.418 1.00 68.38 99 ASP A C 1
ATOM 724 O O . ASP A 1 99 ? -4.203 -1.230 11.368 1.00 68.38 99 ASP A O 1
ATOM 728 N N . PRO A 1 100 ? -2.652 -0.734 12.932 1.00 63.97 100 PRO A N 1
ATOM 729 C CA . PRO A 1 100 ? -2.150 0.422 12.207 1.00 63.97 100 PRO A CA 1
ATOM 730 C C . PRO A 1 100 ? -1.599 -0.002 10.842 1.00 63.97 100 PRO A C 1
ATOM 732 O O . PRO A 1 100 ? -0.999 -1.071 10.691 1.00 63.97 100 PRO A O 1
ATOM 735 N N . ILE A 1 101 ? -1.801 0.863 9.847 1.00 61.31 101 ILE A N 1
ATOM 736 C CA . ILE A 1 101 ? -1.145 0.719 8.550 1.00 61.31 101 ILE A CA 1
ATOM 737 C C . ILE A 1 101 ? 0.284 1.240 8.702 1.00 61.31 101 ILE A C 1
ATOM 739 O O . ILE A 1 101 ? 0.481 2.376 9.137 1.00 61.31 101 ILE A O 1
ATOM 743 N N . SER A 1 102 ? 1.267 0.410 8.367 1.00 73.94 102 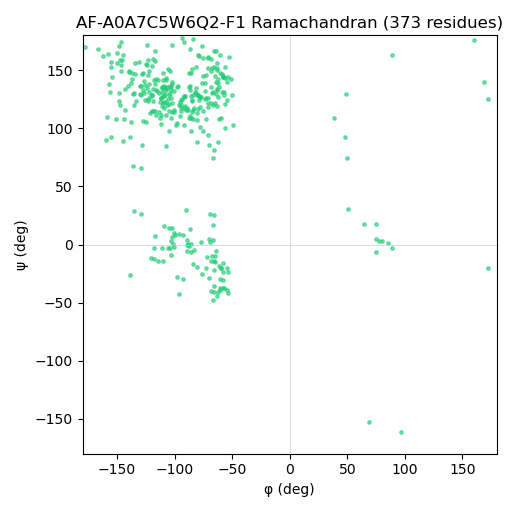SER A N 1
ATOM 744 C CA . SER A 1 102 ? 2.678 0.797 8.314 1.00 73.94 102 SER A CA 1
ATOM 745 C C . SER A 1 102 ? 3.158 0.817 6.869 1.00 73.94 102 SER A C 1
ATOM 747 O O . SER A 1 102 ? 2.908 -0.147 6.138 1.00 73.94 102 SER A O 1
ATOM 749 N N . ASP A 1 103 ? 3.901 1.857 6.500 1.00 81.06 103 ASP A N 1
ATOM 750 C CA . ASP A 1 103 ? 4.491 1.991 5.172 1.00 81.06 103 ASP A CA 1
ATOM 751 C C . ASP A 1 103 ? 5.995 1.687 5.217 1.00 81.06 103 ASP A C 1
ATOM 753 O O . ASP A 1 103 ? 6.718 2.167 6.088 1.00 81.06 103 ASP A O 1
ATOM 757 N N . VAL A 1 104 ? 6.476 0.927 4.237 1.00 85.38 104 VAL A N 1
ATOM 758 C CA . VAL A 1 104 ? 7.900 0.738 3.946 1.00 85.38 104 VAL A CA 1
ATOM 759 C C . VAL A 1 104 ? 8.189 1.403 2.612 1.00 85.38 104 VAL A C 1
ATOM 761 O O . VAL A 1 104 ? 7.518 1.130 1.617 1.00 85.38 104 VAL A O 1
ATOM 764 N N . THR A 1 105 ? 9.179 2.290 2.587 1.00 88.38 105 THR A N 1
ATOM 765 C CA . THR A 1 105 ? 9.567 3.026 1.384 1.00 88.38 105 THR A CA 1
ATOM 766 C C . THR A 1 105 ? 10.939 2.576 0.915 1.00 88.38 105 THR A C 1
ATOM 768 O O . THR A 1 105 ? 11.902 2.618 1.671 1.00 88.38 105 THR A O 1
ATOM 771 N N . LEU A 1 106 ? 11.018 2.178 -0.351 1.00 94.00 106 LEU A N 1
ATOM 772 C CA . LEU A 1 106 ? 12.246 1.804 -1.035 1.00 94.00 106 LEU A CA 1
ATOM 773 C C . LEU A 1 106 ? 12.529 2.855 -2.103 1.00 94.00 106 LEU A C 1
ATOM 775 O O . LEU A 1 106 ? 11.777 2.981 -3.073 1.00 94.00 106 LEU A O 1
ATOM 779 N N . GLN A 1 107 ? 13.580 3.643 -1.902 1.00 94.06 107 GLN A N 1
ATOM 780 C CA . GLN A 1 107 ? 14.004 4.678 -2.836 1.00 94.06 107 GLN A CA 1
ATOM 781 C C . GLN A 1 107 ? 15.515 4.817 -2.782 1.00 94.06 107 GLN A C 1
ATOM 783 O O . GLN A 1 107 ? 16.090 5.085 -1.729 1.00 94.06 107 GLN A O 1
ATOM 788 N N . ASP A 1 108 ? 16.154 4.594 -3.921 1.00 93.31 108 ASP A N 1
ATOM 789 C CA . ASP A 1 108 ? 17.605 4.538 -4.007 1.00 93.31 108 ASP A CA 1
ATOM 790 C C . ASP A 1 108 ? 18.261 5.841 -3.527 1.00 93.31 108 ASP A C 1
ATOM 792 O O . ASP A 1 108 ? 17.838 6.938 -3.892 1.00 93.31 108 ASP A O 1
ATOM 796 N N . GLY A 1 109 ? 19.265 5.733 -2.658 1.00 84.06 109 GLY A N 1
ATOM 797 C CA . GLY A 1 109 ? 19.949 6.869 -2.038 1.00 84.06 109 GLY A CA 1
ATOM 798 C C . GLY A 1 109 ? 19.167 7.596 -0.934 1.00 84.06 109 GLY A C 1
ATOM 799 O O . GLY A 1 109 ? 19.655 8.611 -0.433 1.00 84.06 109 GLY A O 1
ATOM 800 N N . VAL A 1 110 ? 17.985 7.113 -0.537 1.00 82.44 110 VAL A N 1
ATOM 801 C CA . VAL A 1 110 ? 17.192 7.642 0.588 1.00 82.44 110 VAL A CA 1
ATOM 802 C C . VAL A 1 110 ? 17.271 6.671 1.764 1.00 82.44 110 VAL A C 1
ATOM 804 O O . VAL A 1 110 ? 17.198 5.461 1.575 1.00 82.44 110 VAL A O 1
ATOM 807 N N . ASP A 1 111 ? 17.468 7.194 2.978 1.00 80.62 111 ASP A N 1
ATOM 808 C CA . ASP A 1 111 ? 17.515 6.418 4.231 1.00 80.62 111 ASP A CA 1
ATOM 809 C C . ASP A 1 111 ? 18.461 5.196 4.198 1.00 80.62 111 ASP A C 1
ATOM 811 O O . ASP A 1 111 ? 18.240 4.183 4.856 1.00 80.62 111 ASP A O 1
ATOM 815 N N . GLY A 1 112 ? 19.543 5.290 3.416 1.00 83.69 112 GLY A N 1
ATOM 816 C CA . GLY A 1 112 ? 20.545 4.230 3.266 1.00 83.69 112 GLY A CA 1
ATOM 817 C C . GLY A 1 112 ? 20.141 3.069 2.349 1.00 83.69 112 GLY A C 1
ATOM 818 O O . GLY A 1 112 ? 20.922 2.130 2.204 1.00 83.69 112 GLY A O 1
ATOM 819 N N . TYR A 1 113 ? 18.970 3.119 1.708 1.00 86.31 113 TYR A N 1
ATOM 820 C CA . TYR A 1 113 ? 18.553 2.120 0.726 1.00 86.31 113 TYR A CA 1
ATOM 821 C C . TYR A 1 113 ? 19.332 2.286 -0.590 1.00 86.31 113 TYR A C 1
ATOM 823 O O . TYR A 1 113 ? 19.445 3.394 -1.112 1.00 86.31 113 TYR A O 1
ATOM 831 N N . ALA A 1 114 ? 19.862 1.180 -1.122 1.00 89.25 114 ALA A N 1
ATOM 832 C CA . ALA A 1 114 ? 20.718 1.151 -2.317 1.00 89.25 114 ALA A CA 1
ATOM 833 C C . ALA A 1 114 ? 20.336 0.023 -3.307 1.00 89.25 114 ALA A C 1
ATOM 835 O O . ALA A 1 114 ? 21.198 -0.587 -3.938 1.00 89.25 114 ALA A O 1
ATOM 836 N N . GLY A 1 115 ? 19.057 -0.369 -3.321 1.00 93.44 115 GLY A N 1
ATOM 837 C CA . GLY A 1 115 ? 18.593 -1.634 -3.902 1.00 93.44 115 GLY A CA 1
ATOM 838 C C . GLY A 1 115 ? 17.788 -1.513 -5.194 1.00 93.44 115 GLY A C 1
ATOM 839 O O . GLY A 1 115 ? 17.050 -2.443 -5.514 1.00 93.44 115 GLY A O 1
ATOM 840 N N . THR A 1 116 ? 17.818 -0.378 -5.894 1.00 97.00 116 THR A N 1
ATOM 841 C CA . THR A 1 116 ? 17.065 -0.233 -7.153 1.00 97.00 116 THR A CA 1
ATOM 842 C C . THR A 1 116 ? 17.946 -0.564 -8.348 1.00 97.00 116 THR A C 1
ATOM 844 O O . THR A 1 116 ? 18.978 0.064 -8.539 1.00 97.00 116 THR A O 1
ATOM 847 N N . GLU A 1 117 ? 17.490 -1.500 -9.175 1.00 97.06 117 GLU A N 1
ATOM 848 C CA . GLU A 1 117 ? 18.010 -1.731 -10.524 1.00 97.06 117 GLU A CA 1
ATOM 849 C C . GLU A 1 117 ? 16.970 -1.212 -11.517 1.00 97.06 117 GLU A C 1
ATOM 851 O O . GLU A 1 117 ? 15.775 -1.509 -11.371 1.00 97.06 117 GLU A O 1
ATOM 856 N N . ASP A 1 118 ? 17.388 -0.467 -12.538 1.00 97.56 118 ASP A N 1
ATOM 857 C CA . ASP A 1 118 ? 16.497 -0.095 -13.632 1.00 97.56 118 ASP A CA 1
ATOM 858 C C . ASP A 1 118 ? 17.195 0.017 -14.994 1.00 97.56 118 ASP A C 1
ATOM 860 O O . ASP A 1 118 ? 18.404 0.161 -15.142 1.00 97.56 118 ASP A O 1
ATOM 864 N N . THR A 1 119 ? 16.419 -0.177 -16.054 1.00 96.75 119 THR A N 1
ATOM 865 C CA . THR A 1 119 ? 16.878 0.044 -17.424 1.00 96.75 119 THR A CA 1
ATOM 866 C C . THR A 1 119 ? 15.688 0.269 -18.334 1.00 96.75 119 THR A C 1
ATOM 868 O O . THR A 1 119 ? 14.549 -0.073 -18.013 1.00 96.75 119 THR A O 1
ATOM 871 N N . TYR A 1 120 ? 15.943 0.800 -19.521 1.00 94.75 120 TYR A N 1
ATOM 872 C CA . TYR A 1 120 ? 15.035 0.605 -20.635 1.00 94.75 120 TYR A CA 1
ATOM 873 C C . TYR A 1 120 ? 15.772 -0.026 -21.804 1.00 94.75 120 TYR A C 1
ATOM 875 O O . TYR A 1 120 ? 16.957 0.220 -22.046 1.00 94.75 120 TYR A O 1
ATOM 883 N N . VAL A 1 121 ? 15.042 -0.861 -22.530 1.00 91.88 121 VAL A N 1
ATOM 884 C CA . VAL A 1 121 ? 15.545 -1.580 -23.696 1.00 91.88 121 VAL A CA 1
ATOM 885 C C . VAL A 1 121 ? 14.802 -1.124 -24.925 1.00 91.88 121 VAL A C 1
ATOM 887 O O . VAL A 1 121 ? 13.595 -0.899 -24.875 1.00 91.88 121 VAL A O 1
ATOM 890 N N . VAL A 1 122 ? 15.522 -1.022 -26.034 1.00 87.69 122 VAL A N 1
ATOM 891 C CA . VAL A 1 122 ? 14.983 -0.532 -27.302 1.00 87.69 122 VAL A CA 1
ATOM 892 C C . VAL A 1 122 ? 15.094 -1.627 -28.339 1.00 87.69 122 VAL A C 1
ATOM 894 O O . VAL A 1 122 ? 16.143 -2.253 -28.470 1.00 87.69 122 VAL A O 1
ATOM 897 N N . GLY A 1 123 ? 14.033 -1.855 -29.099 1.00 79.75 123 GLY A N 1
ATOM 898 C CA . GLY A 1 123 ? 14.160 -2.666 -30.296 1.00 79.75 123 GLY A CA 1
ATOM 899 C C . GLY A 1 123 ? 13.025 -2.501 -31.277 1.00 79.75 123 GLY A C 1
ATOM 900 O O . GLY A 1 123 ? 11.935 -2.030 -30.942 1.00 79.75 123 GLY A O 1
ATOM 901 N N . ASP A 1 124 ? 13.325 -2.934 -32.496 1.00 70.25 124 ASP A N 1
ATOM 902 C CA . ASP A 1 124 ? 12.367 -3.035 -33.579 1.00 70.25 124 ASP A CA 1
ATOM 903 C C . ASP A 1 124 ? 11.697 -4.407 -33.538 1.00 70.25 124 ASP A C 1
ATOM 905 O O . ASP A 1 124 ? 12.341 -5.449 -33.689 1.00 70.25 124 ASP A O 1
ATOM 909 N N . ALA A 1 125 ? 10.383 -4.421 -33.299 1.00 56.50 125 ALA A N 1
ATOM 910 C CA . ALA A 1 125 ? 9.595 -5.650 -33.285 1.00 56.50 125 ALA A CA 1
ATOM 911 C C . ALA A 1 125 ? 9.611 -6.381 -34.644 1.00 56.50 125 ALA A C 1
ATOM 913 O O . ALA A 1 125 ? 9.308 -7.575 -34.688 1.00 56.50 125 ALA A O 1
ATOM 914 N N . GLY A 1 126 ? 9.979 -5.698 -35.735 1.00 56.31 126 GLY A N 1
ATOM 915 C CA . GLY A 1 126 ? 10.053 -6.223 -37.096 1.00 56.31 126 GLY A CA 1
ATOM 916 C C . GLY A 1 126 ? 11.459 -6.543 -37.619 1.00 56.31 126 GLY A C 1
ATOM 917 O O . GLY A 1 126 ? 11.553 -7.156 -38.684 1.00 56.31 126 GLY A O 1
ATOM 918 N N . ASN A 1 127 ? 12.544 -6.182 -36.918 1.00 59.19 127 ASN A N 1
ATOM 919 C CA . ASN A 1 127 ? 13.909 -6.359 -37.431 1.00 59.19 127 ASN A CA 1
ATOM 920 C C . ASN A 1 127 ? 14.915 -6.860 -36.365 1.00 59.19 127 ASN A C 1
ATOM 922 O O . ASN A 1 127 ? 15.574 -6.069 -35.693 1.00 59.19 127 ASN A O 1
ATOM 926 N N . PRO A 1 128 ? 15.116 -8.186 -36.236 1.00 53.50 128 PRO A N 1
ATOM 927 C CA . PRO A 1 128 ? 16.008 -8.780 -35.230 1.00 53.50 128 PRO A CA 1
ATOM 928 C C . PRO A 1 128 ? 17.502 -8.446 -35.402 1.00 53.50 128 PRO A C 1
ATOM 930 O O . PRO A 1 128 ? 18.291 -8.710 -34.495 1.00 53.50 128 PRO A O 1
ATOM 933 N N . GLY A 1 129 ? 17.902 -7.926 -36.569 1.00 55.69 129 GLY A N 1
ATOM 934 C CA . GLY A 1 129 ? 19.282 -7.551 -36.896 1.00 55.69 129 GLY A CA 1
ATOM 935 C C . GLY A 1 129 ? 19.598 -6.068 -36.686 1.00 55.69 129 GLY A C 1
ATOM 936 O O . GLY A 1 129 ? 20.646 -5.611 -37.141 1.00 55.69 129 GLY A O 1
ATOM 937 N N . ASP A 1 130 ? 18.690 -5.316 -36.064 1.00 61.62 130 ASP A N 1
ATOM 938 C CA . ASP A 1 130 ? 18.801 -3.867 -35.942 1.00 61.62 130 ASP A CA 1
ATOM 939 C C . ASP A 1 130 ? 19.846 -3.420 -34.899 1.00 61.62 130 ASP A C 1
ATOM 941 O O . ASP A 1 130 ? 20.041 -4.032 -33.845 1.00 61.62 130 ASP A O 1
ATOM 945 N N . VAL A 1 131 ? 20.512 -2.305 -35.199 1.00 58.25 131 VAL A N 1
ATOM 946 C CA . VAL A 1 131 ? 21.610 -1.669 -34.447 1.00 58.25 131 VAL A CA 1
ATOM 947 C C . VAL A 1 131 ? 21.135 -1.114 -33.090 1.00 58.25 131 VAL A C 1
ATOM 949 O O . VAL A 1 131 ? 21.936 -0.726 -32.235 1.00 58.25 131 VAL A O 1
ATOM 952 N N . TRP A 1 132 ? 19.821 -1.097 -32.866 1.00 67.06 132 TRP A N 1
ATOM 953 C CA . TRP A 1 132 ? 19.177 -0.544 -31.677 1.00 67.06 132 TRP A CA 1
ATOM 954 C C . TRP A 1 132 ? 18.996 -1.530 -30.521 1.00 67.06 132 TRP A C 1
ATOM 956 O O . TRP A 1 132 ? 18.461 -1.123 -29.498 1.00 67.06 132 TRP A O 1
ATOM 966 N N . ASN A 1 133 ? 19.494 -2.773 -30.621 1.00 78.44 133 ASN A N 1
ATOM 967 C CA . ASN A 1 133 ? 19.511 -3.747 -29.518 1.00 78.44 133 ASN A CA 1
ATOM 968 C C . ASN A 1 133 ? 20.442 -3.309 -28.365 1.00 78.44 133 ASN A C 1
ATOM 970 O O . ASN A 1 133 ? 21.546 -3.832 -28.200 1.00 78.44 133 ASN A O 1
ATOM 974 N N . GLN A 1 134 ? 20.003 -2.326 -27.584 1.00 83.50 134 GLN A N 1
ATOM 975 C CA . GLN A 1 134 ? 20.786 -1.649 -26.553 1.00 83.50 134 GLN A CA 1
ATOM 976 C C . GLN A 1 134 ? 20.082 -1.708 -25.193 1.00 83.50 134 GLN A C 1
ATOM 978 O O . GLN A 1 134 ? 18.862 -1.865 -25.107 1.00 83.50 134 GLN A O 1
ATOM 983 N N . SER A 1 135 ? 20.898 -1.592 -24.146 1.00 87.00 135 SER A N 1
ATOM 984 C CA . SER A 1 135 ? 20.474 -1.320 -22.774 1.00 87.00 135 SER A CA 1
ATOM 985 C C . SER A 1 135 ? 20.903 0.089 -22.401 1.00 87.00 135 SER A C 1
ATOM 987 O O . SER A 1 135 ? 21.971 0.538 -22.828 1.00 87.00 135 SER A O 1
ATOM 989 N N . TYR A 1 136 ? 20.117 0.751 -21.561 1.00 91.62 136 TYR A N 1
ATOM 990 C CA . TYR A 1 136 ? 20.368 2.124 -21.140 1.00 91.62 136 TYR A CA 1
ATOM 991 C C . TYR A 1 136 ? 20.337 2.310 -19.617 1.00 91.62 136 TYR A C 1
ATOM 993 O O . TYR A 1 136 ? 20.086 3.419 -19.160 1.00 91.62 136 TYR A O 1
ATOM 1001 N N . GLY A 1 137 ? 20.627 1.261 -18.838 1.00 90.50 137 GLY A N 1
ATOM 1002 C CA . GLY A 1 137 ? 20.560 1.309 -17.368 1.00 90.50 137 GLY A CA 1
ATOM 1003 C C . GLY A 1 137 ? 21.455 2.371 -16.718 1.00 90.50 137 GLY A C 1
ATOM 1004 O O . GLY A 1 137 ? 21.055 3.014 -15.768 1.00 90.50 137 GLY A O 1
ATOM 1005 N N . ASN A 1 138 ? 22.599 2.706 -17.327 1.00 91.75 138 ASN A N 1
ATOM 1006 C CA . ASN A 1 138 ? 23.482 3.764 -16.805 1.00 91.75 138 ASN A CA 1
ATOM 1007 C C . ASN A 1 138 ? 22.997 5.205 -17.094 1.00 91.75 138 ASN A C 1
ATOM 1009 O O . ASN A 1 138 ? 23.736 6.168 -16.866 1.00 91.75 138 ASN A O 1
ATOM 1013 N N . LEU A 1 139 ? 21.833 5.391 -17.724 1.00 94.06 139 LEU A N 1
ATOM 1014 C CA . LEU A 1 139 ? 21.303 6.724 -18.003 1.00 94.06 139 LEU A CA 1
ATOM 1015 C C . LEU A 1 139 ? 20.489 7.227 -16.821 1.00 94.06 139 LEU A C 1
ATOM 1017 O O . LEU A 1 139 ? 19.751 6.481 -16.199 1.00 94.06 139 LEU A O 1
ATOM 1021 N N . GLN A 1 140 ? 20.507 8.543 -16.610 1.00 94.88 140 GLN A N 1
ATOM 1022 C CA . GLN A 1 140 ? 19.703 9.211 -15.577 1.00 94.88 140 GLN A CA 1
ATOM 1023 C C . GLN A 1 140 ? 18.193 9.225 -15.870 1.00 94.88 140 GLN A C 1
ATOM 1025 O O . GLN A 1 140 ? 17.431 9.890 -15.173 1.00 94.88 140 GLN A O 1
ATOM 1030 N N . TYR A 1 141 ? 17.748 8.567 -16.940 1.00 93.25 141 TYR A N 1
ATOM 1031 C CA . TYR A 1 141 ? 16.352 8.546 -17.338 1.00 93.25 141 TYR A CA 1
ATOM 1032 C C . TYR A 1 141 ? 15.962 7.218 -17.979 1.00 93.25 141 TYR A C 1
ATOM 1034 O O . TYR A 1 141 ? 16.751 6.584 -18.677 1.00 93.25 141 TYR A O 1
ATOM 1042 N N . LEU A 1 142 ? 14.696 6.872 -17.793 1.00 94.62 142 LEU A N 1
ATOM 1043 C CA . LEU A 1 142 ? 14.006 5.726 -18.363 1.00 94.62 142 LEU A CA 1
ATOM 1044 C C . LEU A 1 142 ? 13.065 6.202 -19.465 1.00 94.62 142 LEU A C 1
ATOM 1046 O O . LEU A 1 142 ? 12.556 7.323 -19.402 1.00 94.62 142 LEU A O 1
ATOM 1050 N N . ARG A 1 143 ? 12.810 5.360 -20.469 1.00 90.19 143 ARG A N 1
ATOM 1051 C CA . ARG A 1 143 ? 11.890 5.696 -21.557 1.00 90.19 143 ARG A CA 1
ATOM 1052 C C . ARG A 1 143 ? 10.954 4.538 -21.887 1.00 90.19 143 ARG A C 1
ATOM 1054 O O . ARG A 1 143 ? 11.392 3.464 -22.290 1.00 90.19 143 ARG A O 1
ATOM 1061 N N . ALA A 1 144 ? 9.660 4.799 -21.738 1.00 88.44 144 ALA A N 1
ATOM 1062 C CA . ALA A 1 144 ? 8.569 3.956 -22.194 1.00 88.44 144 ALA A CA 1
ATOM 1063 C C . ALA A 1 144 ? 7.961 4.604 -23.445 1.00 88.44 144 ALA A C 1
ATOM 1065 O O . ALA A 1 144 ? 7.165 5.545 -23.363 1.00 88.44 144 ALA A O 1
ATOM 1066 N N . TRP A 1 145 ? 8.380 4.126 -24.617 1.00 84.81 145 TRP A N 1
ATOM 1067 C CA . TRP A 1 145 ? 8.005 4.705 -25.906 1.00 84.81 145 TRP A CA 1
ATOM 1068 C C . TRP A 1 145 ? 7.483 3.645 -26.879 1.00 84.81 145 TRP A C 1
ATOM 1070 O O . TRP A 1 145 ? 8.053 2.563 -27.001 1.00 84.81 145 TRP A O 1
ATOM 1080 N N . TYR A 1 146 ? 6.397 3.971 -27.577 1.00 78.06 146 TYR A N 1
ATOM 1081 C CA . TYR A 1 146 ? 5.860 3.203 -28.699 1.00 78.06 146 TYR A CA 1
ATOM 1082 C C . TYR A 1 146 ? 5.489 4.154 -29.829 1.00 78.06 146 TYR A C 1
ATOM 1084 O O . TYR A 1 146 ? 4.761 5.126 -29.614 1.00 78.06 146 TYR A O 1
ATOM 1092 N N . TYR A 1 147 ? 5.942 3.860 -31.045 1.00 71.00 147 TYR A N 1
ATOM 1093 C CA . TYR A 1 147 ? 5.557 4.607 -32.239 1.00 71.00 147 TYR A CA 1
ATOM 1094 C C . TYR A 1 147 ? 4.636 3.767 -33.136 1.00 71.00 147 TYR A C 1
ATOM 1096 O O . TYR A 1 147 ? 4.901 2.598 -33.414 1.00 71.00 147 TYR A O 1
ATOM 1104 N N . ASN A 1 148 ? 3.548 4.380 -33.625 1.00 58.12 148 ASN A N 1
ATOM 1105 C CA . ASN A 1 148 ? 2.449 3.752 -34.388 1.00 58.12 148 ASN A CA 1
ATOM 1106 C C . ASN A 1 148 ? 2.832 3.201 -35.789 1.00 58.12 148 ASN A C 1
ATOM 1108 O O . ASN A 1 148 ? 1.970 3.087 -36.659 1.00 58.12 148 ASN A O 1
ATOM 1112 N N . SER A 1 149 ? 4.095 2.844 -36.028 1.00 55.00 149 SER A N 1
ATOM 1113 C CA . SER A 1 149 ? 4.533 2.087 -37.209 1.00 55.00 149 SER A CA 1
ATOM 1114 C C . SER A 1 149 ? 4.882 0.624 -36.908 1.00 55.00 149 SER A C 1
ATOM 1116 O O . SER A 1 149 ? 5.172 -0.117 -37.842 1.00 55.00 149 SER A O 1
ATOM 1118 N N . GLY A 1 150 ? 4.832 0.186 -35.641 1.00 53.00 150 GLY A N 1
ATOM 1119 C CA . GLY A 1 150 ? 5.162 -1.193 -35.253 1.00 53.00 150 GLY A CA 1
ATOM 1120 C C . GLY A 1 150 ? 6.663 -1.503 -35.257 1.00 53.00 150 GLY A C 1
ATOM 1121 O O . GLY A 1 150 ? 7.026 -2.675 -35.290 1.00 53.00 150 GLY A O 1
ATOM 1122 N N . GLN A 1 151 ? 7.512 -0.467 -35.241 1.00 55.22 151 GLN A N 1
ATOM 1123 C CA . GLN A 1 151 ? 8.958 -0.592 -35.459 1.00 55.22 151 GLN A CA 1
ATOM 1124 C C . GLN A 1 151 ? 9.842 -0.174 -34.286 1.00 55.22 151 GLN A C 1
ATOM 1126 O O . GLN A 1 151 ? 11.030 -0.431 -34.327 1.00 55.22 151 GLN A O 1
ATOM 1131 N N . GLU A 1 152 ? 9.332 0.492 -33.253 1.00 59.09 152 GLU A N 1
ATOM 1132 C CA . GLU A 1 152 ? 10.171 0.883 -32.116 1.00 59.09 152 GLU A CA 1
ATOM 1133 C C . GLU A 1 152 ? 9.374 0.762 -30.830 1.00 59.09 152 GLU A C 1
ATOM 1135 O O . GLU A 1 152 ? 8.384 1.467 -30.615 1.00 59.09 152 GLU A O 1
ATOM 1140 N N . ASN A 1 153 ? 9.834 -0.153 -29.985 1.00 76.62 153 ASN A N 1
ATOM 1141 C CA . ASN A 1 153 ? 9.297 -0.389 -28.663 1.00 76.62 153 ASN A CA 1
ATOM 1142 C C . ASN A 1 153 ? 10.403 -0.141 -27.649 1.00 76.62 153 ASN A C 1
ATOM 1144 O O . ASN A 1 153 ? 11.498 -0.701 -27.753 1.00 76.62 153 ASN A O 1
ATOM 1148 N N . GLN A 1 154 ? 10.095 0.676 -26.652 1.00 88.31 154 GLN A N 1
ATOM 1149 C CA . GLN A 1 154 ? 10.973 0.926 -25.525 1.00 88.31 154 GLN A CA 1
ATOM 1150 C C . GLN A 1 154 ? 10.262 0.500 -24.256 1.00 88.31 154 GLN A C 1
ATOM 1152 O O . GLN A 1 154 ? 9.204 1.032 -23.918 1.00 88.31 154 GLN A O 1
ATOM 1157 N N . ILE A 1 155 ? 10.819 -0.520 -23.611 1.00 90.81 155 ILE A N 1
ATOM 1158 C CA . ILE A 1 155 ? 10.252 -1.141 -22.417 1.00 90.81 155 ILE A CA 1
ATOM 1159 C C . ILE A 1 155 ? 11.152 -0.783 -21.251 1.00 90.81 155 ILE A C 1
ATOM 1161 O O . ILE A 1 155 ? 12.361 -1.012 -21.318 1.00 90.81 155 ILE A O 1
ATOM 1165 N N . VAL A 1 156 ? 10.553 -0.250 -20.193 1.00 95.44 156 VAL A N 1
ATOM 1166 C CA . VAL A 1 156 ? 11.246 0.003 -18.929 1.00 95.44 156 VAL A CA 1
ATOM 1167 C C . VAL A 1 156 ? 11.169 -1.253 -18.081 1.00 95.44 156 VAL A C 1
ATOM 1169 O O . VAL A 1 156 ? 10.098 -1.842 -17.959 1.00 95.44 156 VAL A O 1
ATOM 1172 N N . PHE A 1 157 ? 12.283 -1.626 -17.473 1.00 97.38 157 PHE A N 1
ATOM 1173 C CA . PHE A 1 157 ? 12.372 -2.624 -16.422 1.00 97.38 157 PHE A CA 1
ATOM 1174 C C . PHE A 1 157 ? 12.853 -1.931 -15.152 1.00 97.38 157 PHE A C 1
ATOM 1176 O O . PHE A 1 157 ? 13.805 -1.157 -15.194 1.00 97.38 157 PHE A O 1
ATOM 1183 N N . ILE A 1 158 ? 12.187 -2.195 -14.033 1.00 98.00 158 ILE A N 1
ATOM 1184 C CA . ILE A 1 158 ? 12.571 -1.669 -12.725 1.00 98.00 158 ILE A CA 1
ATOM 1185 C C . ILE A 1 158 ? 12.379 -2.733 -11.655 1.00 98.00 158 ILE A C 1
ATOM 1187 O O . ILE A 1 158 ? 11.371 -3.443 -11.634 1.00 98.00 158 ILE A O 1
ATOM 1191 N N . LYS A 1 159 ? 13.349 -2.864 -10.760 1.00 97.00 159 LYS A N 1
ATOM 1192 C CA . LYS A 1 159 ? 13.328 -3.824 -9.664 1.00 97.00 159 LYS A CA 1
ATOM 1193 C C . LYS A 1 159 ? 13.846 -3.158 -8.399 1.00 97.00 159 LYS A C 1
ATOM 1195 O O . LYS A 1 159 ? 14.826 -2.428 -8.423 1.00 97.00 159 LYS A O 1
ATOM 1200 N N . PHE A 1 160 ? 13.176 -3.457 -7.295 1.00 97.31 160 PHE A N 1
ATOM 1201 C CA . PHE A 1 160 ? 13.587 -3.057 -5.958 1.00 97.31 160 PHE A CA 1
ATOM 1202 C C . PHE A 1 160 ? 14.024 -4.310 -5.207 1.00 97.31 160 PHE A C 1
ATOM 1204 O O . PHE A 1 160 ? 13.305 -5.315 -5.230 1.00 97.31 160 PHE A O 1
ATOM 1211 N N . ASP A 1 161 ? 15.184 -4.271 -4.563 1.00 93.12 161 ASP A N 1
ATOM 1212 C CA . ASP A 1 161 ? 15.563 -5.272 -3.580 1.00 93.12 161 ASP A CA 1
ATOM 1213 C C . ASP A 1 161 ? 14.636 -5.150 -2.370 1.00 93.12 161 ASP A C 1
ATOM 1215 O O . ASP A 1 161 ? 14.546 -4.109 -1.725 1.00 93.12 161 ASP A O 1
ATOM 1219 N N . LEU A 1 162 ? 13.923 -6.232 -2.078 1.00 90.19 162 LEU A N 1
ATOM 1220 C CA . LEU A 1 162 ? 12.977 -6.285 -0.970 1.00 90.19 162 LEU A CA 1
ATOM 1221 C C . LEU A 1 162 ? 13.580 -6.968 0.264 1.00 90.19 162 LEU A C 1
ATOM 1223 O O . LEU A 1 162 ? 12.853 -7.258 1.207 1.00 90.19 162 LEU A O 1
ATOM 1227 N N . SER A 1 163 ? 14.884 -7.263 0.264 1.00 83.19 163 SER A N 1
ATOM 1228 C CA . SER A 1 163 ? 15.558 -8.003 1.338 1.00 83.19 163 SER A CA 1
ATOM 1229 C C . SER A 1 163 ? 15.482 -7.317 2.706 1.00 83.19 163 SER A C 1
ATOM 1231 O O . SER A 1 163 ? 15.457 -8.000 3.728 1.00 83.19 163 SER A O 1
ATOM 1233 N N . SER A 1 164 ? 15.405 -5.983 2.728 1.00 77.38 164 SER A N 1
ATOM 1234 C CA . SER A 1 164 ? 15.229 -5.178 3.941 1.00 77.38 164 SER A CA 1
ATOM 1235 C C . SER A 1 164 ? 13.767 -5.010 4.360 1.00 77.38 164 SER A C 1
ATOM 1237 O O . SER A 1 164 ? 13.496 -4.450 5.423 1.00 77.38 164 SER A O 1
ATOM 1239 N N . VAL A 1 165 ? 12.814 -5.469 3.542 1.00 82.00 165 VAL A N 1
ATOM 1240 C CA . VAL A 1 165 ? 11.391 -5.337 3.844 1.00 82.00 165 VAL A CA 1
ATOM 1241 C C . VAL A 1 165 ? 11.001 -6.408 4.870 1.00 82.00 165 VAL A C 1
ATOM 1243 O O . VAL A 1 165 ? 11.244 -7.596 4.644 1.00 82.00 165 VAL A O 1
ATOM 1246 N N . PRO A 1 166 ? 10.376 -6.024 5.995 1.00 70.38 166 PRO A N 1
ATOM 1247 C CA . PRO A 1 166 ? 9.927 -6.966 7.008 1.00 70.38 166 PRO A CA 1
ATOM 1248 C C . PRO A 1 166 ? 8.864 -7.919 6.455 1.00 70.38 166 PRO A C 1
ATOM 1250 O O . PRO A 1 166 ? 8.083 -7.582 5.561 1.00 70.38 166 PRO A O 1
ATOM 1253 N N . ALA A 1 167 ? 8.799 -9.116 7.036 1.00 69.56 167 ALA A N 1
ATOM 1254 C CA . ALA A 1 167 ? 7.714 -10.042 6.753 1.00 69.56 167 ALA A CA 1
ATOM 1255 C C . ALA A 1 167 ? 6.376 -9.439 7.211 1.00 69.56 167 ALA A C 1
ATOM 1257 O O . ALA A 1 167 ? 6.254 -8.969 8.336 1.00 69.56 167 ALA A O 1
ATOM 1258 N N . GLY A 1 168 ? 5.359 -9.497 6.356 1.00 75.25 168 GLY A N 1
ATOM 1259 C CA . GLY A 1 168 ? 4.032 -8.977 6.661 1.00 75.25 168 GLY A CA 1
ATOM 1260 C C . GLY A 1 168 ? 3.055 -9.220 5.517 1.00 75.25 168 GLY A C 1
ATOM 1261 O O . GLY A 1 168 ? 3.457 -9.628 4.425 1.00 75.25 168 GLY A O 1
ATOM 1262 N N . THR A 1 169 ? 1.770 -8.972 5.777 1.00 82.75 169 THR A N 1
ATOM 1263 C CA . THR A 1 169 ? 0.728 -9.021 4.742 1.00 82.75 169 THR A CA 1
ATOM 1264 C C . THR A 1 169 ? 0.553 -7.639 4.130 1.00 82.75 169 THR A C 1
ATOM 1266 O O . THR A 1 169 ? 0.171 -6.692 4.822 1.00 82.75 169 THR A O 1
ATOM 1269 N N . LEU A 1 170 ? 0.826 -7.530 2.834 1.00 87.94 170 LEU A N 1
ATOM 1270 C CA . LEU A 1 170 ? 0.617 -6.309 2.076 1.00 87.94 170 LEU A CA 1
ATOM 1271 C C . LEU A 1 170 ? -0.875 -6.011 1.928 1.00 87.94 170 LEU A C 1
ATOM 1273 O O . LEU A 1 170 ? -1.671 -6.876 1.560 1.00 87.94 170 LEU A O 1
ATOM 1277 N N . THR A 1 171 ? -1.231 -4.753 2.139 1.00 87.06 171 THR A N 1
ATOM 1278 C CA . THR A 1 171 ? -2.548 -4.182 1.829 1.00 87.06 171 THR A CA 1
ATOM 1279 C C . THR A 1 171 ? -2.490 -3.121 0.744 1.00 87.06 171 THR A C 1
ATOM 1281 O O . THR A 1 171 ? -3.518 -2.793 0.153 1.00 87.06 171 THR A O 1
ATOM 1284 N N . GLY A 1 172 ? -1.292 -2.637 0.424 1.00 88.12 172 GLY A N 1
ATOM 1285 C CA . GLY A 1 172 ? -1.068 -1.685 -0.649 1.00 88.12 172 GLY A CA 1
ATOM 1286 C C . GLY A 1 172 ? 0.354 -1.765 -1.182 1.00 88.12 172 GLY A C 1
ATOM 1287 O O . GLY A 1 172 ? 1.287 -2.153 -0.482 1.00 88.12 172 GLY A O 1
ATOM 1288 N N . ALA A 1 173 ? 0.512 -1.397 -2.446 1.00 93.19 173 ALA A N 1
ATOM 1289 C CA . ALA A 1 173 ? 1.805 -1.194 -3.072 1.00 93.19 173 ALA A CA 1
ATOM 1290 C C . ALA A 1 173 ? 1.654 -0.100 -4.132 1.00 93.19 173 ALA A C 1
ATOM 1292 O O . ALA A 1 173 ? 0.746 -0.168 -4.966 1.00 93.19 173 ALA A O 1
ATOM 1293 N N . THR A 1 174 ? 2.533 0.895 -4.102 1.00 94.69 174 THR A N 1
ATOM 1294 C CA . THR A 1 174 ? 2.500 2.043 -5.013 1.00 94.69 174 THR A CA 1
ATOM 1295 C C . THR A 1 174 ? 3.892 2.298 -5.559 1.00 94.69 174 THR A C 1
ATOM 1297 O O . THR A 1 174 ? 4.830 2.524 -4.794 1.00 94.69 174 THR A O 1
ATOM 1300 N N . LEU A 1 175 ? 4.021 2.289 -6.884 1.00 96.31 175 LEU A N 1
ATOM 1301 C CA . LEU A 1 175 ? 5.232 2.700 -7.582 1.00 96.31 175 LEU A CA 1
ATOM 1302 C C . LEU A 1 175 ? 5.101 4.169 -7.985 1.00 96.31 175 LEU A C 1
ATOM 1304 O O . LEU A 1 175 ? 4.267 4.513 -8.821 1.00 96.31 175 LEU A O 1
ATOM 1308 N N . ARG A 1 176 ? 5.942 5.031 -7.421 1.00 95.19 176 ARG A N 1
ATOM 1309 C CA . ARG A 1 176 ? 6.086 6.419 -7.851 1.00 95.19 176 ARG A CA 1
ATOM 1310 C C . ARG A 1 176 ? 7.193 6.538 -8.887 1.00 95.19 176 ARG A C 1
ATOM 1312 O O . ARG A 1 176 ? 8.333 6.157 -8.620 1.00 95.19 176 ARG A O 1
ATOM 1319 N N . MET A 1 177 ? 6.869 7.157 -10.016 1.00 92.62 177 MET A N 1
ATOM 1320 C CA . MET A 1 177 ? 7.822 7.500 -11.071 1.00 92.62 177 MET A CA 1
ATOM 1321 C C . MET A 1 177 ? 7.800 9.008 -11.303 1.00 92.62 177 MET A C 1
ATOM 1323 O O . MET A 1 177 ? 6.739 9.584 -11.539 1.00 92.62 177 MET A O 1
ATOM 1327 N N . TRP A 1 178 ? 8.961 9.657 -11.256 1.00 91.00 178 TRP A N 1
ATOM 1328 C CA . TRP A 1 178 ? 9.067 11.083 -11.559 1.00 91.00 178 TRP A CA 1
ATOM 1329 C C . TRP A 1 178 ? 9.095 11.307 -13.064 1.00 91.00 178 TRP A C 1
ATOM 1331 O O . TRP A 1 178 ? 9.892 10.688 -13.769 1.00 91.00 178 TRP A O 1
ATOM 1341 N N . ILE A 1 179 ? 8.233 12.195 -13.550 1.00 86.69 179 ILE A N 1
ATOM 1342 C CA . ILE A 1 179 ? 8.086 12.475 -14.975 1.00 86.69 179 ILE A CA 1
ATOM 1343 C C . ILE A 1 179 ? 9.249 13.363 -15.414 1.00 86.69 179 ILE A C 1
ATOM 1345 O O . ILE A 1 179 ? 9.517 14.421 -14.841 1.00 86.69 179 ILE A O 1
ATOM 1349 N N . ARG A 1 180 ? 9.954 12.928 -16.456 1.00 85.81 180 ARG A N 1
ATOM 1350 C CA . ARG A 1 180 ? 10.991 13.715 -17.130 1.00 85.81 180 ARG A CA 1
ATOM 1351 C C . ARG A 1 180 ? 10.442 14.422 -18.358 1.00 85.81 180 ARG A C 1
ATOM 1353 O O . ARG A 1 180 ? 10.814 15.559 -18.650 1.00 85.81 180 ARG A O 1
ATOM 1360 N N . ARG A 1 181 ? 9.635 13.705 -19.130 1.00 79.75 181 ARG A N 1
ATOM 1361 C CA . ARG A 1 181 ? 8.976 14.198 -20.333 1.00 79.75 181 ARG A CA 1
ATOM 1362 C C . ARG A 1 181 ? 7.760 13.334 -20.581 1.00 79.75 181 ARG A C 1
ATOM 1364 O O . ARG A 1 181 ? 7.853 12.114 -20.544 1.00 79.75 181 ARG A O 1
ATOM 1371 N N . GLU A 1 182 ? 6.671 13.971 -20.948 1.00 68.25 182 GLU A N 1
ATOM 1372 C CA . GLU A 1 182 ? 5.496 13.286 -21.448 1.00 68.25 182 GLU A CA 1
ATOM 1373 C C . GLU A 1 182 ? 4.980 14.067 -22.655 1.00 68.25 182 GLU A C 1
ATOM 1375 O O . GLU A 1 182 ? 5.103 15.286 -22.712 1.00 68.25 182 GLU A O 1
ATOM 1380 N N . ASN A 1 183 ? 4.490 13.376 -23.679 1.00 64.19 183 ASN A N 1
ATOM 1381 C CA . ASN A 1 183 ? 3.825 14.025 -24.810 1.00 64.19 183 ASN A CA 1
ATOM 1382 C C . ASN A 1 183 ? 2.573 13.241 -25.171 1.00 64.19 183 ASN A C 1
ATOM 1384 O O . ASN A 1 183 ? 2.563 12.564 -26.202 1.00 64.19 183 ASN A O 1
ATOM 1388 N N . MET A 1 184 ? 1.564 13.239 -24.301 1.00 55.50 184 MET A N 1
ATOM 1389 C CA . MET A 1 184 ? 0.442 12.326 -24.464 1.00 55.50 184 MET A CA 1
ATOM 1390 C C . MET A 1 184 ? -0.885 12.889 -23.953 1.00 55.50 184 MET A C 1
ATOM 1392 O O . MET A 1 184 ? -1.037 13.214 -22.789 1.00 55.50 184 MET A O 1
ATOM 1396 N N . ALA A 1 185 ? -1.866 12.921 -24.862 1.00 58.94 185 ALA A N 1
ATOM 1397 C CA . ALA A 1 185 ? -3.279 12.702 -24.540 1.00 58.94 185 ALA A CA 1
ATOM 1398 C C . ALA A 1 185 ? -3.436 11.375 -23.752 1.00 58.94 185 ALA A C 1
ATOM 1400 O O . ALA A 1 185 ? -2.540 10.536 -23.868 1.00 58.94 185 ALA A O 1
ATOM 1401 N N . PRO A 1 186 ? -4.541 11.119 -23.026 1.00 60.53 186 PRO A N 1
ATOM 1402 C CA . PRO A 1 186 ? -4.654 9.978 -22.113 1.00 60.53 186 PRO A CA 1
ATOM 1403 C C . PRO A 1 186 ? -4.386 8.653 -22.826 1.00 60.53 186 PRO A C 1
ATOM 1405 O O . PRO A 1 186 ? -5.041 8.326 -23.823 1.00 60.53 186 PRO A O 1
ATOM 1408 N N . LYS A 1 187 ? -3.376 7.926 -22.340 1.00 73.62 187 LYS A N 1
ATOM 1409 C CA . LYS A 1 187 ? -2.863 6.700 -22.957 1.00 73.62 187 LYS A CA 1
ATOM 1410 C C . LYS A 1 187 ? -2.390 5.686 -21.932 1.00 73.62 187 LYS A C 1
ATOM 1412 O O . LYS A 1 187 ? -2.060 6.015 -20.794 1.00 73.62 187 LYS A O 1
ATOM 1417 N N . ASP A 1 188 ? -2.353 4.446 -22.396 1.00 78.38 188 ASP A N 1
ATOM 1418 C CA . ASP A 1 188 ? -2.244 3.274 -21.544 1.00 78.38 188 ASP A CA 1
ATOM 1419 C C . ASP A 1 188 ? -0.828 2.702 -21.595 1.00 78.38 188 ASP A C 1
ATOM 1421 O O . ASP A 1 188 ? -0.285 2.429 -22.675 1.00 78.38 188 ASP A O 1
ATOM 1425 N N . ILE A 1 189 ? -0.261 2.456 -20.417 1.00 84.94 189 ILE A N 1
ATOM 1426 C CA . ILE A 1 189 ? 0.890 1.570 -20.237 1.00 84.94 189 ILE A CA 1
ATOM 1427 C C . ILE A 1 189 ? 0.395 0.298 -19.563 1.00 84.94 189 ILE A C 1
ATOM 1429 O O . ILE A 1 189 ? -0.338 0.351 -18.575 1.00 84.94 189 ILE A O 1
ATOM 1433 N N . GLN A 1 190 ? 0.805 -0.849 -20.099 1.00 89.19 190 GLN A N 1
ATOM 1434 C CA . GLN A 1 190 ? 0.628 -2.121 -19.415 1.00 89.19 190 GLN A CA 1
ATOM 1435 C C . GLN A 1 190 ? 1.807 -2.365 -18.487 1.00 89.19 190 GLN A C 1
ATOM 1437 O O . GLN A 1 190 ? 2.964 -2.157 -18.848 1.00 89.19 190 GLN A O 1
ATOM 1442 N N . ILE A 1 191 ? 1.506 -2.829 -17.291 1.00 92.12 191 ILE A N 1
ATOM 1443 C CA . ILE A 1 191 ? 2.466 -3.116 -16.242 1.00 92.12 191 ILE A CA 1
ATOM 1444 C C . ILE A 1 191 ? 2.482 -4.622 -16.074 1.00 92.12 191 ILE A C 1
ATOM 1446 O O . ILE A 1 191 ? 1.461 -5.232 -15.765 1.00 92.12 191 ILE A O 1
ATOM 1450 N N . HIS A 1 192 ? 3.643 -5.210 -16.295 1.00 93.00 192 HIS A N 1
ATOM 1451 C CA . HIS A 1 192 ? 3.824 -6.648 -16.326 1.00 93.00 192 HIS A CA 1
ATOM 1452 C C . HIS A 1 192 ? 4.869 -7.099 -15.320 1.00 93.00 192 HIS A C 1
ATOM 1454 O O . HIS A 1 192 ? 5.769 -6.347 -14.944 1.00 93.00 192 HIS A O 1
ATOM 1460 N N . THR A 1 193 ? 4.797 -8.371 -14.964 1.00 92.88 193 THR A N 1
ATOM 1461 C CA . THR A 1 193 ? 5.855 -9.092 -14.268 1.00 92.88 193 THR A CA 1
ATOM 1462 C C . THR A 1 193 ? 6.714 -9.818 -15.298 1.00 92.88 193 THR A C 1
ATOM 1464 O O . THR A 1 193 ? 6.203 -10.672 -16.033 1.00 92.88 193 THR A O 1
ATOM 1467 N N . PRO A 1 194 ? 8.022 -9.532 -15.374 1.00 94.31 194 PRO A N 1
ATOM 1468 C CA . PRO A 1 194 ? 8.920 -10.306 -16.214 1.00 94.31 194 PRO A CA 1
ATOM 1469 C C . PRO A 1 194 ? 8.977 -11.771 -15.763 1.00 94.31 194 PRO A C 1
ATOM 1471 O O . PRO A 1 194 ? 9.046 -12.067 -14.571 1.00 94.31 194 PRO A O 1
ATOM 1474 N N . ASN A 1 195 ? 8.992 -12.710 -16.709 1.00 92.00 195 ASN A N 1
ATOM 1475 C CA . ASN A 1 195 ? 9.027 -14.147 -16.410 1.00 92.00 195 ASN A CA 1
ATOM 1476 C C . ASN A 1 195 ? 10.443 -14.723 -16.213 1.00 92.00 195 ASN A C 1
ATOM 1478 O O . ASN A 1 195 ? 10.627 -15.941 -16.232 1.00 92.00 195 ASN A O 1
ATOM 1482 N N . GLY A 1 196 ? 11.441 -13.856 -16.053 1.00 92.81 196 GLY A N 1
ATOM 1483 C CA . GLY A 1 196 ? 12.830 -14.238 -15.864 1.00 92.81 196 GLY A CA 1
ATOM 1484 C C . GLY A 1 196 ? 13.686 -13.069 -15.394 1.00 92.81 196 GLY A C 1
ATOM 1485 O O . GLY A 1 196 ? 13.259 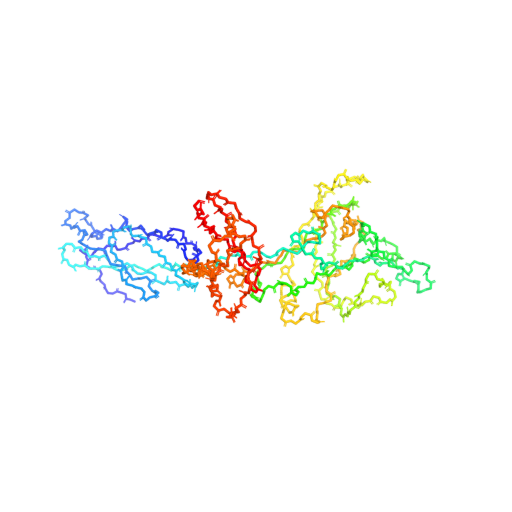-11.913 -15.409 1.00 92.81 196 GLY A O 1
ATOM 1486 N N . ALA A 1 197 ? 14.908 -13.391 -14.973 1.00 93.00 197 ALA A N 1
ATOM 1487 C CA . ALA A 1 197 ? 15.868 -12.403 -14.506 1.00 93.00 197 ALA A CA 1
ATOM 1488 C C . ALA A 1 197 ? 16.340 -11.475 -15.636 1.00 93.00 197 ALA A C 1
ATOM 1490 O O . ALA A 1 197 ? 16.415 -11.861 -16.803 1.00 93.00 197 ALA A O 1
ATOM 1491 N N . TRP A 1 198 ? 16.707 -10.263 -15.247 1.00 95.62 198 TRP A N 1
ATOM 1492 C CA . TRP A 1 198 ? 17.334 -9.251 -16.082 1.00 95.62 198 TRP A CA 1
ATOM 1493 C C . TRP A 1 198 ? 18.307 -8.439 -15.217 1.00 95.62 198 TRP A C 1
ATOM 1495 O O . TRP A 1 198 ? 18.409 -8.654 -14.011 1.00 95.62 198 TRP A O 1
ATOM 1505 N N . SER A 1 199 ? 19.051 -7.556 -15.863 1.00 94.00 199 SER A N 1
ATOM 1506 C CA . SER A 1 199 ? 20.030 -6.637 -15.278 1.00 94.00 199 SER A CA 1
ATOM 1507 C C . SER A 1 199 ? 20.076 -5.344 -16.091 1.00 94.00 199 SER A C 1
ATOM 1509 O O . SER A 1 199 ? 19.581 -5.294 -17.220 1.00 94.00 199 SER A O 1
ATOM 1511 N N . GLU A 1 200 ? 20.778 -4.329 -15.602 1.00 94.19 200 GLU A N 1
ATOM 1512 C CA . GLU A 1 200 ? 20.972 -3.046 -16.295 1.00 94.19 200 GLU A CA 1
ATOM 1513 C C . GLU A 1 200 ? 21.766 -3.136 -17.610 1.00 94.19 200 GLU A C 1
ATOM 1515 O O . GLU A 1 200 ? 21.879 -2.172 -18.368 1.00 94.19 200 GLU A O 1
ATOM 1520 N N . THR A 1 201 ? 22.290 -4.317 -17.938 1.00 93.44 201 THR A N 1
ATOM 1521 C CA . THR A 1 201 ? 22.937 -4.629 -19.220 1.00 93.44 201 THR A CA 1
ATOM 1522 C C . THR A 1 201 ? 22.032 -5.409 -20.178 1.00 93.44 201 THR A C 1
ATOM 1524 O O . THR A 1 201 ? 22.447 -5.738 -21.290 1.00 93.44 201 THR A O 1
ATOM 1527 N N . THR A 1 202 ? 20.794 -5.703 -19.773 1.00 92.94 202 THR A N 1
ATOM 1528 C CA . THR A 1 202 ? 19.812 -6.438 -20.578 1.00 92.94 202 THR A CA 1
ATOM 1529 C C . THR A 1 202 ? 19.445 -5.658 -21.826 1.00 92.94 202 THR A C 1
ATOM 1531 O O . THR A 1 202 ? 19.078 -4.499 -21.759 1.00 92.94 202 THR A O 1
ATOM 1534 N N . THR A 1 203 ? 19.507 -6.315 -22.976 1.00 91.44 203 THR A N 1
ATOM 1535 C CA . THR A 1 203 ? 19.142 -5.741 -24.275 1.00 91.44 203 THR A CA 1
ATOM 1536 C C . THR A 1 203 ? 17.761 -6.216 -24.716 1.00 91.44 203 THR A C 1
ATOM 1538 O O . THR A 1 203 ? 17.187 -7.139 -24.135 1.00 91.44 203 THR A O 1
ATOM 1541 N N . TRP A 1 204 ? 17.231 -5.645 -25.795 1.00 88.88 204 TRP A N 1
ATOM 1542 C CA . TRP A 1 204 ? 15.943 -6.049 -26.357 1.00 88.88 204 TRP A CA 1
ATOM 1543 C C . TRP A 1 204 ? 15.839 -7.540 -26.681 1.00 88.88 204 TRP A C 1
ATOM 1545 O O . TRP A 1 204 ? 14.795 -8.149 -26.439 1.00 88.88 204 TRP A O 1
ATOM 1555 N N . ASN A 1 205 ? 16.909 -8.133 -27.202 1.00 87.44 205 ASN A N 1
ATOM 1556 C CA . ASN A 1 205 ? 16.944 -9.540 -27.595 1.00 87.44 205 ASN A CA 1
ATOM 1557 C C . ASN A 1 205 ? 17.171 -10.491 -26.413 1.00 87.44 205 ASN A C 1
ATOM 1559 O O . ASN A 1 205 ? 16.875 -11.677 -26.525 1.00 87.44 205 ASN A O 1
ATOM 1563 N N . THR A 1 206 ? 17.692 -9.991 -25.291 1.00 90.62 206 THR A N 1
ATOM 1564 C CA . THR A 1 206 ? 17.958 -10.794 -24.087 1.00 90.62 206 THR A CA 1
ATOM 1565 C C . THR A 1 206 ? 16.933 -10.566 -22.982 1.00 90.62 206 THR A C 1
ATOM 1567 O O . THR A 1 206 ? 17.039 -11.195 -21.932 1.00 90.62 206 THR A O 1
ATOM 1570 N N . LYS A 1 207 ? 15.971 -9.656 -23.179 1.00 91.94 207 LYS A N 1
ATOM 1571 C CA . LYS A 1 207 ? 14.960 -9.350 -22.169 1.00 91.94 207 LYS A CA 1
ATOM 1572 C C . LYS A 1 207 ? 14.057 -10.562 -21.897 1.00 91.94 207 LYS A C 1
ATOM 1574 O O . LYS A 1 207 ? 13.717 -11.294 -22.832 1.00 91.94 207 LYS A O 1
ATOM 1579 N N . PRO A 1 208 ? 13.614 -10.746 -20.647 1.00 92.88 208 PRO A N 1
ATOM 1580 C CA . PRO A 1 208 ? 12.564 -11.703 -20.320 1.00 92.88 208 PRO A CA 1
ATOM 1581 C C . PRO A 1 208 ? 11.236 -11.328 -20.991 1.00 92.88 208 PRO A C 1
ATOM 1583 O O . PRO A 1 208 ? 10.983 -10.167 -21.323 1.00 92.88 208 PRO A O 1
ATOM 1586 N N . ALA A 1 209 ? 10.366 -12.318 -21.179 1.00 88.75 209 ALA A N 1
ATOM 1587 C CA . ALA A 1 209 ? 9.031 -12.074 -21.704 1.00 88.75 209 ALA A CA 1
ATOM 1588 C C . ALA A 1 209 ? 8.084 -11.586 -20.594 1.00 88.75 209 ALA A C 1
ATOM 1590 O O . ALA A 1 209 ? 8.240 -11.919 -19.420 1.00 88.75 209 ALA A O 1
ATOM 1591 N N . THR A 1 210 ? 7.069 -10.823 -20.989 1.00 83.75 210 THR A N 1
ATOM 1592 C CA . THR A 1 210 ? 6.003 -10.299 -20.124 1.00 83.75 210 THR A CA 1
ATOM 1593 C C . THR A 1 210 ? 4.714 -11.068 -20.419 1.00 83.75 210 THR A C 1
ATOM 1595 O O . THR A 1 210 ? 3.950 -10.696 -21.308 1.00 83.75 210 THR A O 1
ATOM 1598 N N . THR A 1 211 ? 4.530 -12.226 -19.777 1.00 68.81 211 THR A N 1
ATOM 1599 C CA . THR A 1 211 ? 3.480 -13.204 -20.142 1.00 68.81 211 THR A CA 1
ATOM 1600 C C . THR A 1 211 ? 2.239 -13.171 -19.250 1.00 68.81 211 THR A C 1
ATOM 1602 O O . THR A 1 211 ? 1.319 -13.957 -19.468 1.00 68.81 211 THR A O 1
ATOM 1605 N N . ASP A 1 212 ? 2.211 -12.321 -18.226 1.00 77.94 212 ASP A N 1
ATOM 1606 C CA . ASP A 1 212 ? 1.055 -12.140 -17.351 1.00 77.94 212 ASP A CA 1
ATOM 1607 C C . ASP A 1 212 ? -0.020 -11.238 -17.982 1.00 77.94 212 ASP A C 1
ATOM 1609 O O . ASP A 1 212 ? 0.214 -10.507 -18.949 1.00 77.94 212 ASP A O 1
ATOM 1613 N N . THR A 1 213 ? -1.235 -11.298 -17.429 1.00 72.44 213 THR A N 1
ATOM 1614 C CA . THR A 1 213 ? -2.277 -10.309 -17.718 1.00 72.44 213 THR A CA 1
ATOM 1615 C C . THR A 1 213 ? -1.868 -9.007 -17.039 1.00 72.44 213 THR A C 1
ATOM 1617 O O . THR A 1 213 ? -2.094 -8.848 -15.840 1.00 72.44 213 THR A O 1
ATOM 1620 N N . GLY A 1 214 ? -1.190 -8.132 -17.780 1.00 74.00 214 GLY A N 1
ATOM 1621 C CA . GLY A 1 214 ? -0.669 -6.879 -17.244 1.00 74.00 214 GLY A CA 1
ATOM 1622 C C . GLY A 1 214 ? -1.753 -6.002 -16.607 1.00 74.00 214 GLY A C 1
ATOM 1623 O O . GLY A 1 214 ? -2.931 -6.065 -16.965 1.00 74.00 214 GLY A O 1
ATOM 1624 N N . LEU A 1 215 ? -1.349 -5.179 -15.643 1.00 87.94 215 LEU A N 1
ATOM 1625 C CA . LEU A 1 215 ? -2.168 -4.111 -15.083 1.00 87.94 215 LEU A CA 1
ATOM 1626 C C . LEU A 1 215 ? -2.131 -2.914 -16.038 1.00 87.94 215 LEU A C 1
ATOM 1628 O O . LEU A 1 215 ? -1.062 -2.436 -16.401 1.00 87.94 21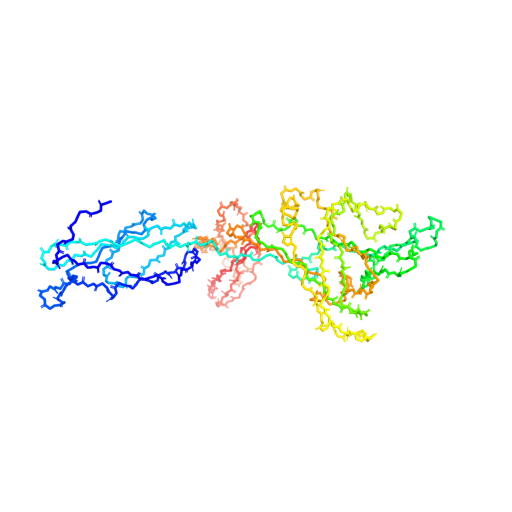5 LEU A O 1
ATOM 1632 N N . THR A 1 216 ? -3.291 -2.389 -16.419 1.00 87.06 216 THR A N 1
ATOM 1633 C CA . THR A 1 216 ? -3.353 -1.164 -17.222 1.00 87.06 216 THR A CA 1
ATOM 1634 C C . THR A 1 216 ? -3.291 0.061 -16.318 1.00 87.06 216 THR A C 1
ATOM 1636 O O . THR A 1 216 ? -4.127 0.212 -15.428 1.00 87.06 216 THR A O 1
ATOM 1639 N N . PHE A 1 217 ? -2.333 0.950 -16.568 1.00 84.12 217 PHE A N 1
ATOM 1640 C CA . PHE A 1 217 ? -2.291 2.280 -15.974 1.00 84.12 217 PHE A CA 1
ATOM 1641 C C . PHE A 1 217 ? -2.573 3.328 -17.048 1.00 84.12 217 PHE A C 1
ATOM 1643 O O . PHE A 1 217 ? -1.870 3.403 -18.060 1.00 84.12 217 PHE A O 1
ATOM 1650 N N . ASN A 1 218 ? -3.619 4.121 -16.819 1.00 81.69 218 ASN A N 1
ATOM 1651 C CA . ASN A 1 218 ? -3.982 5.234 -17.683 1.00 81.69 218 ASN A CA 1
ATOM 1652 C C . ASN A 1 218 ? -3.251 6.485 -17.193 1.00 81.69 218 ASN A C 1
ATOM 1654 O O . ASN A 1 218 ? -3.489 6.939 -16.071 1.00 81.69 218 ASN A O 1
ATOM 1658 N N . PHE A 1 219 ? -2.384 7.051 -18.029 1.00 74.62 219 PHE A N 1
ATOM 1659 C CA . PHE A 1 219 ? -1.760 8.330 -17.711 1.00 74.62 219 PHE A CA 1
ATOM 1660 C C . PHE A 1 219 ? -2.828 9.431 -17.701 1.00 74.62 219 PHE A C 1
ATOM 1662 O O . PHE A 1 219 ? -3.654 9.479 -18.625 1.00 74.62 219 PHE A O 1
ATOM 1669 N N . PRO A 1 220 ? -2.871 10.274 -16.652 1.00 65.06 220 PRO A N 1
ATOM 1670 C CA . PRO A 1 220 ? -3.803 11.391 -16.605 1.00 65.06 220 PRO A CA 1
ATOM 1671 C C . PRO A 1 220 ? -3.567 12.326 -17.799 1.00 65.06 220 PRO A C 1
ATOM 1673 O O . PRO A 1 220 ? -2.446 12.468 -18.271 1.00 65.06 220 PRO A O 1
ATOM 1676 N N . ASP A 1 221 ? -4.637 12.946 -18.310 1.00 61.88 221 ASP A N 1
ATOM 1677 C CA . ASP A 1 221 ? -4.553 13.903 -19.421 1.00 61.88 221 ASP A CA 1
ATOM 1678 C C . ASP A 1 221 ? -3.885 15.196 -18.953 1.00 61.88 221 ASP A C 1
ATOM 1680 O O . ASP A 1 221 ? -4.532 16.152 -18.516 1.00 61.88 221 ASP A O 1
ATOM 1684 N N . THR A 1 222 ? -2.565 15.203 -19.002 1.00 57.38 222 THR A N 1
ATOM 1685 C CA . THR A 1 222 ? -1.752 16.365 -18.713 1.00 57.38 222 THR A CA 1
ATOM 1686 C C . THR A 1 222 ? -0.858 16.583 -19.917 1.00 57.38 222 THR A C 1
ATOM 1688 O O . THR A 1 222 ? 0.090 15.854 -20.191 1.00 57.38 222 THR A O 1
ATOM 1691 N N . SER A 1 223 ? -1.190 17.604 -20.705 1.00 53.84 223 SER A N 1
ATOM 1692 C CA . SER A 1 223 ? -0.352 18.058 -21.807 1.00 53.84 223 SER A CA 1
ATOM 1693 C C . SER A 1 223 ? 0.960 18.618 -21.248 1.00 53.84 223 SER A C 1
ATOM 1695 O O . SER A 1 223 ? 1.106 19.831 -21.078 1.00 53.84 223 SER A O 1
ATOM 1697 N N . HIS A 1 224 ? 1.910 17.751 -20.921 1.00 56.56 224 HIS A N 1
ATOM 1698 C CA . HIS A 1 224 ? 3.241 18.169 -20.524 1.00 56.56 224 HIS A CA 1
ATOM 1699 C C . HIS A 1 224 ? 3.973 18.650 -21.779 1.00 56.56 224 HIS A C 1
ATOM 1701 O O . HIS A 1 224 ? 4.009 17.992 -22.819 1.00 56.56 224 HIS A O 1
ATOM 1707 N N . GLY A 1 225 ? 4.487 19.878 -21.730 1.00 55.88 225 GLY A N 1
ATOM 1708 C CA . GLY A 1 225 ? 5.287 20.422 -22.821 1.00 55.88 225 GLY A CA 1
ATOM 1709 C C . GLY A 1 225 ? 6.585 19.629 -23.006 1.00 55.88 225 GLY A C 1
ATOM 1710 O O . GLY A 1 225 ? 7.027 18.892 -22.132 1.00 55.88 225 GLY A O 1
ATOM 1711 N N . THR A 1 226 ? 7.277 19.834 -24.125 1.00 59.12 226 THR A N 1
ATOM 1712 C CA . THR A 1 226 ? 8.566 19.178 -24.431 1.00 59.12 226 THR A CA 1
ATOM 1713 C C . THR A 1 226 ? 9.735 19.598 -23.520 1.00 59.12 226 THR A C 1
ATOM 1715 O O . THR A 1 226 ? 10.879 19.209 -23.769 1.00 59.12 226 THR A O 1
ATOM 1718 N N . THR A 1 227 ? 9.483 20.431 -22.510 1.00 65.62 227 THR A N 1
ATOM 1719 C CA . THR A 1 227 ? 10.493 21.002 -21.616 1.00 65.62 227 THR A CA 1
ATOM 1720 C C . THR A 1 227 ? 10.797 20.026 -20.487 1.00 65.62 227 THR A C 1
ATOM 1722 O O . THR A 1 227 ? 9.905 19.637 -19.746 1.00 65.62 227 THR A O 1
ATOM 1725 N N . ILE A 1 228 ? 12.069 19.656 -20.341 1.00 76.69 228 ILE A N 1
ATOM 1726 C CA . ILE A 1 228 ? 12.539 18.862 -19.203 1.00 76.69 228 ILE A CA 1
ATOM 1727 C C . ILE A 1 228 ? 12.670 19.802 -18.001 1.00 76.69 228 ILE A C 1
ATOM 1729 O O . ILE A 1 228 ? 13.451 20.754 -18.064 1.00 76.69 228 ILE A O 1
ATOM 1733 N N . ALA A 1 229 ? 11.915 19.547 -16.933 1.00 74.56 229 ALA A N 1
ATOM 1734 C CA . ALA A 1 229 ? 12.076 20.245 -15.662 1.00 74.56 229 ALA A CA 1
ATOM 1735 C C . ALA A 1 229 ? 13.237 19.632 -14.862 1.00 74.56 229 ALA A C 1
ATOM 1737 O O . ALA A 1 229 ? 13.304 18.414 -14.695 1.00 74.56 229 ALA A O 1
ATOM 1738 N N . ASP A 1 230 ? 14.141 20.485 -14.381 1.00 80.25 230 ASP A N 1
ATOM 1739 C CA . ASP A 1 230 ? 15.236 20.128 -13.478 1.00 80.25 230 ASP A CA 1
ATOM 1740 C C . ASP A 1 230 ? 15.347 21.233 -12.400 1.00 80.25 230 ASP A C 1
ATOM 1742 O O . ASP A 1 230 ? 15.742 22.357 -12.730 1.00 80.25 230 ASP A O 1
ATOM 1746 N N . PRO A 1 231 ? 14.915 20.994 -11.144 1.00 85.31 231 PRO A N 1
ATOM 1747 C CA . PRO A 1 231 ? 14.496 19.703 -10.605 1.00 85.31 231 PRO A CA 1
ATOM 1748 C C . PRO A 1 231 ? 13.149 19.208 -11.169 1.00 85.31 231 PRO A C 1
ATOM 1750 O O . PRO A 1 231 ? 12.348 20.014 -11.653 1.00 85.31 231 PRO A O 1
ATOM 1753 N N . PRO A 1 232 ? 12.868 17.897 -11.072 1.00 86.50 232 PRO A N 1
ATOM 1754 C CA . PRO A 1 232 ? 11.591 17.317 -11.472 1.00 86.50 232 PRO A CA 1
ATOM 1755 C C . PRO A 1 232 ? 10.440 17.902 -10.649 1.00 86.50 232 PRO A C 1
ATOM 1757 O O . PRO A 1 232 ? 10.536 18.037 -9.430 1.00 86.50 232 PRO A O 1
ATOM 1760 N N . THR A 1 233 ? 9.338 18.254 -11.308 1.00 84.62 233 THR A N 1
ATOM 1761 C CA . THR A 1 233 ? 8.182 18.910 -10.668 1.00 84.62 233 THR A CA 1
ATOM 1762 C C . THR A 1 233 ? 6.951 18.021 -10.580 1.00 84.62 233 THR A C 1
ATOM 1764 O O . THR A 1 233 ? 6.006 18.348 -9.867 1.00 84.62 233 THR A O 1
ATOM 1767 N N . GLU A 1 234 ? 6.943 16.913 -11.316 1.00 83.25 234 GLU A N 1
ATOM 1768 C CA . GLU A 1 234 ? 5.766 16.081 -11.538 1.00 83.25 234 GLU A CA 1
ATOM 1769 C C . GLU A 1 234 ? 6.133 14.604 -11.421 1.00 83.25 234 GLU A C 1
ATOM 1771 O O . GLU A 1 234 ? 7.247 14.181 -11.739 1.00 83.25 234 GLU A O 1
ATOM 1776 N N . TYR A 1 235 ? 5.181 13.811 -10.949 1.00 88.00 235 TYR A N 1
ATOM 1777 C CA . TYR A 1 235 ? 5.312 12.373 -10.780 1.00 88.00 235 TYR A CA 1
ATOM 1778 C C . TYR A 1 235 ? 3.962 11.706 -11.020 1.00 88.00 235 TYR A C 1
ATOM 1780 O O . TYR A 1 235 ? 2.911 12.330 -10.867 1.00 88.00 235 TYR A O 1
ATOM 1788 N N . VAL A 1 236 ? 4.000 10.417 -11.336 1.00 86.75 236 VAL A N 1
ATOM 1789 C CA . VAL A 1 236 ? 2.833 9.537 -11.309 1.00 86.75 236 VAL A CA 1
ATOM 1790 C C . VAL A 1 236 ? 2.959 8.551 -10.160 1.00 86.75 236 VAL A C 1
ATOM 1792 O O . VAL A 1 236 ? 4.048 8.043 -9.893 1.00 86.75 236 VAL A O 1
ATOM 1795 N N . ASP A 1 237 ? 1.835 8.271 -9.507 1.00 91.12 237 ASP A N 1
ATOM 1796 C CA . ASP A 1 237 ? 1.695 7.160 -8.572 1.00 91.12 237 ASP A CA 1
ATOM 1797 C C . ASP A 1 237 ? 0.901 6.046 -9.246 1.00 91.12 237 ASP A C 1
ATOM 1799 O O . ASP A 1 237 ? -0.279 6.190 -9.568 1.00 91.12 237 ASP A O 1
ATOM 1803 N N . ILE A 1 238 ? 1.568 4.921 -9.456 1.00 89.00 238 ILE A N 1
ATOM 1804 C CA . ILE A 1 238 ? 1.008 3.725 -10.060 1.00 89.00 238 ILE A CA 1
ATOM 1805 C C . ILE A 1 238 ? 0.611 2.781 -8.926 1.00 89.00 238 ILE A C 1
ATOM 1807 O O . ILE A 1 238 ? 1.462 2.148 -8.296 1.00 89.00 238 ILE A O 1
ATOM 1811 N N . ALA A 1 239 ? -0.690 2.684 -8.657 1.00 90.19 239 ALA A N 1
ATOM 1812 C CA . ALA A 1 239 ? -1.217 1.735 -7.683 1.00 90.19 239 ALA A CA 1
ATOM 1813 C C . ALA A 1 239 ? -1.111 0.302 -8.226 1.00 90.19 239 ALA A C 1
ATOM 1815 O O . ALA A 1 239 ? -1.751 -0.045 -9.216 1.00 90.19 239 ALA A O 1
ATOM 1816 N N . LEU A 1 240 ? -0.360 -0.563 -7.545 1.00 90.94 240 LEU A N 1
ATOM 1817 C CA . LEU A 1 240 ? -0.132 -1.959 -7.933 1.00 90.94 240 LEU A CA 1
ATOM 1818 C C . LEU A 1 240 ? -1.185 -2.910 -7.338 1.00 90.94 240 LEU A C 1
ATOM 1820 O O . LEU A 1 240 ? -0.905 -4.080 -7.090 1.00 90.94 240 LEU A O 1
ATOM 1824 N N . ALA A 1 241 ? -2.413 -2.431 -7.106 1.00 85.00 241 ALA A N 1
ATOM 1825 C CA . ALA A 1 241 ? -3.474 -3.204 -6.450 1.00 85.00 241 ALA A CA 1
ATOM 1826 C C . ALA A 1 241 ? -3.783 -4.530 -7.175 1.00 85.00 241 ALA A C 1
ATOM 1828 O O . ALA A 1 241 ? -3.980 -5.558 -6.531 1.00 85.00 241 ALA A O 1
ATOM 1829 N N . GLY A 1 242 ? -3.748 -4.534 -8.514 1.00 87.00 242 GLY A N 1
ATOM 1830 C CA . GLY A 1 242 ? -3.924 -5.744 -9.331 1.00 87.00 242 GLY A CA 1
ATOM 1831 C C . GLY A 1 242 ? -2.745 -6.726 -9.293 1.00 87.00 242 GLY A C 1
ATOM 1832 O O . GLY A 1 242 ? -2.881 -7.852 -9.758 1.00 87.00 242 GLY A O 1
ATOM 1833 N N . MET A 1 243 ? -1.604 -6.322 -8.729 1.00 89.12 243 MET A N 1
ATOM 1834 C CA . MET A 1 243 ? -0.371 -7.114 -8.634 1.00 89.12 243 MET A CA 1
ATOM 1835 C C . MET A 1 243 ? 0.024 -7.410 -7.180 1.00 89.12 243 MET A C 1
ATOM 1837 O O . MET A 1 243 ? 1.098 -7.955 -6.938 1.00 89.12 243 MET A O 1
ATOM 1841 N N . LEU A 1 244 ? -0.821 -7.077 -6.198 1.00 90.25 244 LEU A N 1
ATOM 1842 C CA . LEU A 1 244 ? -0.474 -7.158 -4.776 1.00 90.25 244 LEU A CA 1
ATOM 1843 C C . LEU A 1 244 ? -0.063 -8.574 -4.340 1.00 90.25 244 LEU A C 1
ATOM 1845 O O . LEU A 1 244 ? 0.882 -8.741 -3.575 1.00 90.25 244 LEU A O 1
ATOM 1849 N N . SER A 1 245 ? -0.724 -9.602 -4.879 1.00 90.56 245 SER A N 1
ATOM 1850 C CA . SER A 1 245 ? -0.382 -11.011 -4.644 1.00 90.56 245 SER A CA 1
ATOM 1851 C C . SER A 1 245 ? 0.981 -11.393 -5.227 1.00 90.56 245 SER A C 1
ATOM 1853 O O . SER A 1 245 ? 1.721 -12.157 -4.607 1.00 90.56 245 SER A O 1
ATOM 1855 N N . THR A 1 246 ? 1.345 -10.829 -6.379 1.00 92.00 246 THR A N 1
ATOM 1856 C CA . THR A 1 246 ? 2.665 -10.992 -6.994 1.00 92.00 246 THR A CA 1
ATOM 1857 C C . THR A 1 246 ? 3.749 -10.337 -6.140 1.00 92.00 246 THR A C 1
ATOM 1859 O O . THR A 1 246 ? 4.734 -10.995 -5.811 1.00 92.00 246 THR A O 1
ATOM 1862 N N . VAL A 1 247 ? 3.539 -9.089 -5.703 1.00 92.62 247 VAL A N 1
ATOM 1863 C CA . VAL A 1 247 ? 4.482 -8.366 -4.828 1.00 92.62 247 VAL A CA 1
ATOM 1864 C C . VAL A 1 247 ? 4.636 -9.082 -3.480 1.00 92.62 247 VAL A C 1
ATOM 1866 O O . VAL A 1 247 ? 5.753 -9.263 -2.999 1.00 92.62 247 VAL A O 1
ATOM 1869 N N . GLN A 1 248 ? 3.543 -9.591 -2.902 1.00 92.12 248 GLN A N 1
ATOM 1870 C CA . GLN A 1 248 ? 3.598 -10.437 -1.704 1.00 92.12 248 GLN A CA 1
ATOM 1871 C C . GLN A 1 248 ? 4.411 -11.717 -1.953 1.00 92.12 248 GLN A C 1
ATOM 1873 O O . GLN A 1 248 ? 5.174 -12.153 -1.092 1.00 92.12 248 GLN A O 1
ATOM 1878 N N . GLY A 1 249 ? 4.273 -12.321 -3.136 1.00 90.94 249 GLY A N 1
ATOM 1879 C CA . GLY A 1 249 ? 5.069 -13.470 -3.558 1.00 90.94 249 GLY A CA 1
ATOM 1880 C C . GLY A 1 249 ? 6.569 -13.173 -3.606 1.00 90.94 249 GLY A C 1
ATOM 1881 O O . GLY A 1 249 ? 7.360 -14.027 -3.209 1.00 90.94 249 GLY A O 1
ATOM 1882 N N . TRP A 1 250 ? 6.961 -11.966 -4.026 1.00 92.31 250 TRP A N 1
ATOM 1883 C CA . TRP A 1 250 ? 8.355 -11.514 -4.005 1.00 92.31 250 TRP A CA 1
ATOM 1884 C C . TRP A 1 250 ? 8.897 -11.369 -2.584 1.00 92.31 250 TRP A C 1
ATOM 1886 O O . TRP A 1 250 ? 10.019 -11.792 -2.334 1.00 92.31 250 TRP A O 1
ATOM 1896 N N . LEU A 1 251 ? 8.109 -10.839 -1.644 1.00 88.81 251 LEU A N 1
ATOM 1897 C CA . LEU A 1 251 ? 8.508 -10.775 -0.230 1.00 88.81 251 LEU A CA 1
ATOM 1898 C C . LEU A 1 251 ? 8.699 -12.170 0.368 1.00 88.81 251 LEU A C 1
ATOM 1900 O O . LEU A 1 251 ? 9.688 -12.442 1.043 1.00 88.81 251 LEU A O 1
ATOM 1904 N N . ASN A 1 252 ? 7.768 -13.079 0.078 1.00 87.38 252 ASN A N 1
ATOM 1905 C CA . ASN A 1 252 ? 7.808 -14.444 0.598 1.00 87.38 252 ASN A CA 1
ATOM 1906 C C . ASN A 1 252 ? 8.937 -15.276 -0.029 1.00 87.38 252 ASN A C 1
ATOM 1908 O O . ASN A 1 252 ? 9.430 -16.220 0.588 1.00 87.38 252 ASN A O 1
ATOM 1912 N N . ASN A 1 253 ? 9.321 -14.964 -1.268 1.00 88.88 253 ASN A N 1
ATOM 1913 C CA . ASN A 1 253 ? 10.417 -15.611 -1.970 1.00 88.88 253 ASN A CA 1
ATOM 1914 C C . ASN A 1 253 ? 11.161 -14.604 -2.870 1.00 88.88 253 ASN A C 1
ATOM 1916 O O . ASN A 1 253 ? 10.857 -14.510 -4.067 1.00 88.88 253 ASN A O 1
ATOM 1920 N N . PRO A 1 254 ? 12.184 -13.909 -2.334 1.00 87.50 254 PRO A N 1
ATOM 1921 C CA . PRO A 1 254 ? 12.915 -12.867 -3.061 1.00 87.50 254 PRO A CA 1
ATOM 1922 C C . PRO A 1 254 ? 13.568 -13.338 -4.363 1.00 87.50 254 PRO A C 1
ATOM 1924 O O . PRO A 1 254 ? 13.774 -12.539 -5.273 1.00 87.50 254 PRO A O 1
ATOM 1927 N N . SER A 1 255 ? 13.848 -14.638 -4.507 1.00 87.69 255 SER A N 1
ATOM 1928 C CA . SER A 1 255 ? 14.406 -15.189 -5.751 1.00 87.69 255 SER A CA 1
ATOM 1929 C C . SER A 1 255 ? 13.448 -15.105 -6.949 1.00 87.69 255 SER A C 1
ATOM 1931 O O . SER A 1 255 ? 13.903 -15.071 -8.091 1.00 87.69 255 SER A O 1
ATOM 1933 N N . ASN A 1 256 ? 12.139 -14.999 -6.695 1.00 88.25 256 ASN A N 1
ATOM 1934 C CA . ASN A 1 256 ? 11.109 -14.814 -7.719 1.00 88.25 256 ASN A CA 1
ATOM 1935 C C . ASN A 1 256 ? 10.864 -13.334 -8.058 1.00 88.25 256 ASN A C 1
ATOM 1937 O O . ASN A 1 256 ? 10.011 -13.026 -8.892 1.00 88.25 256 ASN A O 1
ATOM 1941 N N . ASN A 1 257 ? 11.566 -12.407 -7.398 1.00 93.69 257 ASN A N 1
ATOM 1942 C CA . ASN A 1 257 ? 11.461 -10.988 -7.693 1.00 93.69 257 ASN A CA 1
ATOM 1943 C C . ASN A 1 257 ? 12.201 -10.663 -8.996 1.00 93.69 257 ASN A C 1
ATOM 1945 O O . ASN A 1 257 ? 13.421 -10.465 -9.030 1.00 93.69 257 ASN A O 1
ATOM 1949 N N . HIS A 1 258 ? 11.433 -10.594 -10.077 1.00 92.62 258 HIS A N 1
ATOM 1950 C CA . HIS A 1 258 ? 11.892 -10.137 -11.386 1.00 92.62 258 HIS A CA 1
ATOM 1951 C C . HIS A 1 258 ? 11.482 -8.687 -11.673 1.00 92.62 258 HIS A C 1
ATOM 1953 O O . HIS A 1 258 ? 11.666 -8.213 -12.790 1.00 92.62 258 HIS A O 1
ATOM 1959 N N . GLY A 1 259 ? 10.965 -7.969 -10.673 1.00 95.12 259 GLY A N 1
ATOM 1960 C CA . GLY A 1 259 ? 10.564 -6.575 -10.799 1.00 95.12 259 GLY A CA 1
ATOM 1961 C C . GLY A 1 259 ? 9.341 -6.366 -11.690 1.00 95.12 259 GLY A C 1
ATOM 1962 O O . GLY A 1 259 ? 8.470 -7.225 -11.823 1.00 95.12 259 GLY A O 1
ATOM 1963 N N . ILE A 1 260 ? 9.282 -5.179 -12.278 1.00 95.69 260 ILE A N 1
ATOM 1964 C CA . ILE A 1 260 ? 8.155 -4.645 -13.032 1.00 95.69 260 ILE A CA 1
ATOM 1965 C C . ILE A 1 260 ? 8.650 -4.230 -14.416 1.00 95.69 260 ILE A C 1
ATOM 1967 O O . ILE A 1 260 ? 9.694 -3.591 -14.543 1.00 95.69 260 ILE A O 1
ATOM 1971 N N . ALA A 1 261 ? 7.877 -4.557 -15.448 1.00 95.50 261 ALA A N 1
ATOM 1972 C CA . ALA A 1 261 ? 8.057 -4.040 -16.795 1.00 95.50 261 ALA A CA 1
ATOM 1973 C C . ALA A 1 261 ? 6.932 -3.062 -17.151 1.00 95.50 261 ALA A C 1
ATOM 1975 O O . ALA A 1 261 ? 5.755 -3.409 -17.052 1.00 95.50 261 ALA A O 1
ATOM 1976 N N . LEU A 1 262 ? 7.290 -1.863 -17.610 1.00 93.25 262 LEU A N 1
ATOM 1977 C CA . LEU A 1 262 ? 6.354 -0.906 -18.196 1.00 93.25 262 LEU A CA 1
ATOM 1978 C C . LEU A 1 262 ? 6.381 -1.080 -19.712 1.00 93.25 262 LEU A C 1
ATOM 1980 O O . LEU A 1 262 ? 7.375 -0.764 -20.372 1.00 93.25 262 LEU A O 1
ATOM 1984 N N . VAL A 1 263 ? 5.285 -1.603 -20.251 1.00 89.88 263 VAL A N 1
ATOM 1985 C CA . VAL A 1 263 ? 5.119 -1.959 -21.656 1.00 89.88 263 VAL A CA 1
ATOM 1986 C C . VAL A 1 263 ? 4.092 -1.021 -22.296 1.00 89.88 263 VAL A C 1
ATOM 1988 O O . VAL A 1 263 ? 2.882 -1.161 -22.091 1.00 89.88 263 VAL A O 1
ATOM 1991 N N . PRO A 1 264 ? 4.553 -0.047 -23.090 1.00 84.75 264 PRO A N 1
ATOM 1992 C CA . PRO A 1 264 ? 3.708 0.709 -24.006 1.00 84.75 264 PRO A CA 1
ATOM 1993 C C . PRO A 1 264 ? 2.833 -0.191 -24.893 1.00 84.75 264 PRO A C 1
ATOM 1995 O O . PRO A 1 264 ? 3.347 -1.089 -25.558 1.00 84.75 264 PRO A O 1
ATOM 1998 N N . THR A 1 265 ? 1.521 0.062 -24.947 1.00 76.81 265 THR A N 1
ATOM 1999 C CA . THR A 1 265 ? 0.593 -0.665 -25.856 1.00 76.81 265 THR A CA 1
ATOM 2000 C C . THR A 1 265 ? -0.148 0.227 -26.842 1.00 76.81 265 THR A C 1
ATOM 2002 O O . THR A 1 265 ? -0.752 -0.248 -27.802 1.00 76.81 265 THR A O 1
ATOM 2005 N N . THR A 1 266 ? -0.071 1.533 -26.636 1.00 75.38 266 THR A N 1
ATOM 2006 C CA . THR A 1 266 ? -0.551 2.559 -27.559 1.00 75.38 266 THR A CA 1
ATOM 2007 C C . THR A 1 266 ? 0.611 3.492 -27.869 1.00 75.38 266 THR A C 1
ATOM 2009 O O . THR A 1 266 ? 1.657 3.382 -27.246 1.00 75.38 266 THR A O 1
ATOM 2012 N N . ASN A 1 267 ? 0.472 4.411 -28.824 1.00 77.75 267 ASN A N 1
ATOM 2013 C CA . ASN A 1 267 ? 1.504 5.417 -29.095 1.00 77.75 267 ASN A CA 1
ATOM 2014 C C . ASN A 1 267 ? 1.725 6.312 -27.876 1.00 77.75 267 ASN A C 1
ATOM 2016 O O . ASN A 1 267 ? 1.057 7.328 -27.812 1.00 77.75 267 ASN A O 1
ATOM 2020 N N . ILE A 1 268 ? 2.609 5.953 -26.945 1.00 78.56 268 ILE A N 1
ATOM 2021 C CA . ILE A 1 268 ? 2.960 6.685 -25.716 1.00 78.56 268 ILE A CA 1
ATOM 2022 C C . ILE A 1 268 ? 4.427 7.082 -25.751 1.00 78.56 268 ILE A C 1
ATOM 2024 O O . ILE A 1 268 ? 5.216 6.291 -26.235 1.00 78.56 268 ILE A O 1
ATOM 2028 N N . ASN A 1 269 ? 4.778 8.274 -25.259 1.00 80.69 269 ASN A N 1
ATOM 2029 C CA . ASN A 1 269 ? 6.148 8.746 -25.049 1.00 80.69 269 ASN A CA 1
ATOM 2030 C C . ASN A 1 269 ? 6.264 9.262 -23.610 1.00 80.69 269 ASN A C 1
ATOM 2032 O O . ASN A 1 269 ? 6.033 10.451 -23.370 1.00 80.69 269 ASN A O 1
ATOM 2036 N N . ALA A 1 270 ? 6.532 8.347 -22.681 1.00 84.44 270 ALA A N 1
ATOM 2037 C CA . ALA A 1 270 ? 6.687 8.634 -21.263 1.00 84.44 270 ALA A CA 1
ATOM 2038 C C . ALA A 1 270 ? 8.148 8.400 -20.850 1.00 84.44 270 ALA A C 1
ATOM 2040 O O . ALA A 1 270 ? 8.622 7.262 -20.804 1.00 84.44 270 ALA A O 1
ATOM 2041 N N . ASP A 1 271 ? 8.865 9.485 -20.565 1.00 88.12 271 ASP A N 1
ATOM 2042 C CA . ASP A 1 271 ? 10.206 9.449 -19.988 1.00 88.12 271 ASP A CA 1
ATOM 2043 C C . ASP A 1 271 ? 10.096 9.664 -18.473 1.00 88.12 271 ASP A C 1
ATOM 2045 O O . ASP A 1 271 ? 9.451 10.614 -18.016 1.00 88.12 271 ASP A O 1
ATOM 2049 N N . PHE A 1 272 ? 10.820 8.859 -17.702 1.00 91.88 272 PHE A N 1
ATOM 2050 C CA . PHE A 1 272 ? 10.928 8.993 -16.251 1.00 91.88 272 PHE A CA 1
ATOM 2051 C C . PHE A 1 272 ? 12.370 9.258 -15.834 1.00 91.88 272 PHE A C 1
ATOM 2053 O O . PHE A 1 272 ? 13.301 8.966 -16.583 1.00 91.88 272 PHE A O 1
ATOM 2060 N N . TRP A 1 273 ? 12.574 9.796 -14.639 1.00 94.94 273 TRP A N 1
ATOM 2061 C CA . TRP A 1 273 ? 13.895 9.804 -14.009 1.00 94.94 273 TRP A CA 1
ATOM 2062 C C . TRP A 1 273 ? 14.224 8.410 -13.460 1.00 94.94 273 TRP A C 1
ATOM 2064 O O . TRP A 1 273 ? 13.336 7.738 -12.933 1.00 94.94 273 TRP A O 1
ATOM 2074 N N . SER A 1 274 ? 15.472 7.970 -13.631 1.00 96.81 274 SER A N 1
ATOM 2075 C CA . SER A 1 274 ? 15.952 6.653 -13.184 1.00 96.81 274 SER A CA 1
ATOM 2076 C C . SER A 1 274 ? 16.546 6.700 -11.775 1.00 96.81 274 SER A C 1
ATOM 2078 O O . SER A 1 274 ? 16.716 7.780 -11.194 1.00 96.81 274 SER A O 1
ATOM 2080 N N . SER A 1 275 ? 16.908 5.534 -11.240 1.00 96.38 275 SER A N 1
ATOM 2081 C CA . SER A 1 275 ? 17.776 5.377 -10.067 1.00 96.38 275 SER A CA 1
ATOM 2082 C C . SER A 1 275 ? 19.106 6.123 -10.216 1.00 96.38 275 SER A C 1
ATOM 2084 O O . SER A 1 275 ? 19.664 6.566 -9.220 1.00 96.38 275 SER A O 1
ATOM 2086 N N . GLU A 1 276 ? 19.569 6.394 -11.437 1.00 95.50 276 GLU A N 1
ATOM 2087 C CA . GLU A 1 276 ? 20.828 7.108 -11.684 1.00 95.50 276 GLU A CA 1
ATOM 2088 C C . GLU A 1 276 ? 20.719 8.636 -11.688 1.00 95.50 276 GLU A C 1
ATOM 2090 O O . GLU A 1 276 ? 21.709 9.364 -11.868 1.00 95.50 276 GLU A O 1
ATOM 2095 N N . TYR A 1 277 ? 19.523 9.182 -11.471 1.00 95.69 277 TYR A N 1
ATOM 2096 C CA . TYR A 1 277 ? 19.367 10.625 -11.358 1.00 95.69 277 TYR A CA 1
ATOM 2097 C C . TYR A 1 277 ? 20.115 11.179 -10.134 1.00 95.69 277 TYR A C 1
ATOM 2099 O O . TYR A 1 277 ? 20.125 10.589 -9.053 1.00 95.69 277 TYR A O 1
ATOM 2107 N N . GLY A 1 278 ? 20.759 12.340 -10.284 1.00 92.94 278 GLY A N 1
ATOM 2108 C CA . GLY A 1 278 ? 21.722 12.860 -9.302 1.00 92.94 278 GLY A CA 1
ATOM 2109 C C . GLY A 1 278 ? 21.141 13.235 -7.933 1.00 92.94 278 GLY A C 1
ATOM 2110 O O . GLY A 1 278 ? 21.900 13.418 -6.986 1.00 92.94 278 GLY A O 1
ATOM 2111 N N . THR A 1 279 ? 19.816 13.339 -7.808 1.00 92.38 279 THR A N 1
ATOM 2112 C CA . THR A 1 279 ? 19.149 13.689 -6.549 1.00 92.38 279 THR A CA 1
ATOM 2113 C C . THR A 1 279 ? 18.175 12.588 -6.133 1.00 92.38 279 THR A C 1
ATOM 2115 O O . THR A 1 279 ? 17.135 12.403 -6.765 1.00 92.38 279 THR A O 1
ATOM 2118 N N . ALA A 1 280 ? 18.488 11.906 -5.029 1.00 90.81 280 ALA A N 1
ATOM 2119 C CA . ALA A 1 280 ? 17.798 10.699 -4.569 1.00 90.81 280 ALA A CA 1
ATOM 2120 C C . ALA A 1 280 ? 16.271 10.842 -4.433 1.00 90.81 280 ALA A C 1
ATOM 2122 O O . ALA A 1 280 ? 15.528 9.977 -4.886 1.00 90.81 280 ALA A O 1
ATOM 2123 N N . GLN A 1 281 ? 15.781 11.974 -3.909 1.00 91.88 281 GLN A N 1
ATOM 2124 C CA . GLN A 1 281 ? 14.340 12.206 -3.704 1.00 91.88 281 GLN A CA 1
ATOM 2125 C C . GLN A 1 281 ? 13.497 12.155 -4.995 1.00 91.88 281 GLN A C 1
ATOM 2127 O O . GLN A 1 281 ? 12.282 11.957 -4.926 1.00 91.88 281 GLN A O 1
ATOM 2132 N N . TYR A 1 282 ? 14.132 12.336 -6.159 1.00 91.81 282 TYR A N 1
ATOM 2133 C CA . TYR A 1 282 ? 13.484 12.322 -7.471 1.00 91.81 282 TYR A CA 1
ATOM 2134 C C . TYR A 1 282 ? 13.695 11.010 -8.248 1.00 91.81 282 TYR A C 1
ATOM 2136 O O . TYR A 1 282 ? 13.311 10.907 -9.412 1.00 91.81 282 TYR A O 1
ATOM 2144 N N . ARG A 1 283 ? 14.303 9.999 -7.620 1.00 95.81 283 ARG A N 1
ATOM 2145 C CA . ARG A 1 283 ? 14.434 8.643 -8.174 1.00 95.81 283 ARG A CA 1
ATOM 2146 C C . ARG A 1 283 ? 13.126 7.857 -8.012 1.00 95.81 283 ARG A C 1
ATOM 2148 O O . ARG A 1 283 ? 12.290 8.252 -7.190 1.00 95.81 283 ARG A O 1
ATOM 2155 N N . PRO A 1 284 ? 12.928 6.753 -8.752 1.00 98.06 284 PRO A N 1
ATOM 2156 C CA . PRO A 1 284 ? 11.790 5.863 -8.557 1.00 98.06 284 PRO A CA 1
ATOM 2157 C C . PRO A 1 284 ? 11.650 5.388 -7.111 1.00 98.06 284 PRO A C 1
ATOM 2159 O O . PRO A 1 284 ? 12.644 5.133 -6.427 1.00 98.06 284 PRO A O 1
ATOM 2162 N N . ARG A 1 285 ? 10.406 5.241 -6.655 1.00 97.19 285 ARG A N 1
ATOM 2163 C CA . ARG A 1 285 ? 10.101 4.847 -5.277 1.00 97.19 285 ARG A CA 1
ATOM 2164 C C . ARG A 1 285 ? 9.006 3.796 -5.232 1.00 97.19 285 ARG A C 1
ATOM 2166 O O . ARG A 1 285 ? 7.927 4.022 -5.771 1.00 97.19 285 ARG A O 1
ATOM 2173 N N . LEU A 1 286 ? 9.246 2.704 -4.518 1.00 97.31 286 LEU A N 1
ATOM 2174 C CA . LEU A 1 286 ? 8.220 1.724 -4.175 1.00 97.31 286 LEU A CA 1
ATOM 2175 C C . LEU A 1 286 ? 7.795 1.927 -2.720 1.00 97.31 286 LEU A C 1
ATOM 2177 O O . LEU A 1 286 ? 8.617 1.849 -1.811 1.00 97.31 286 LEU A O 1
ATOM 2181 N N . THR A 1 287 ? 6.509 2.181 -2.499 1.00 93.81 287 THR A N 1
ATOM 2182 C CA . THR A 1 287 ? 5.911 2.235 -1.162 1.00 93.81 287 THR A CA 1
ATOM 2183 C C . THR A 1 287 ? 5.040 1.003 -0.962 1.00 93.81 287 THR A C 1
ATOM 2185 O O . THR A 1 287 ? 4.124 0.760 -1.745 1.00 93.81 287 THR A O 1
ATOM 2188 N N . LEU A 1 288 ? 5.331 0.227 0.076 1.00 91.31 288 LEU A N 1
ATOM 2189 C CA . LEU A 1 288 ? 4.612 -0.979 0.471 1.00 91.31 288 LEU A CA 1
ATOM 2190 C C . LEU A 1 288 ? 3.836 -0.701 1.752 1.00 91.31 288 LEU A C 1
ATOM 2192 O O . LEU A 1 288 ? 4.414 -0.212 2.715 1.00 91.31 288 LEU A O 1
ATOM 2196 N N . GLN A 1 289 ? 2.550 -1.027 1.768 1.00 87.31 289 GLN A N 1
ATOM 2197 C CA . GLN A 1 289 ? 1.672 -0.808 2.913 1.00 87.31 289 GLN A CA 1
ATOM 2198 C C . GLN A 1 289 ? 1.288 -2.150 3.515 1.00 87.31 289 GLN A C 1
ATOM 2200 O O . GLN A 1 289 ? 0.919 -3.074 2.788 1.00 87.31 289 GLN A O 1
ATOM 2205 N N . PHE A 1 290 ? 1.337 -2.242 4.837 1.00 79.44 290 PHE A N 1
ATOM 2206 C CA . PHE A 1 290 ? 0.986 -3.440 5.588 1.00 79.44 290 PHE A CA 1
ATOM 2207 C C . PHE A 1 290 ? -0.131 -3.119 6.570 1.00 79.44 290 PHE A C 1
ATOM 2209 O O . PHE A 1 290 ? -0.080 -2.095 7.247 1.00 79.44 290 PHE A O 1
ATOM 2216 N N . GLN A 1 291 ? -1.115 -4.007 6.691 1.00 67.44 291 GLN A N 1
ATOM 2217 C CA . GLN A 1 291 ? -2.056 -3.995 7.811 1.00 67.44 291 GLN A CA 1
ATOM 2218 C C . GLN A 1 291 ? -1.430 -4.826 8.926 1.00 67.44 291 GLN A C 1
ATOM 2220 O O . GLN A 1 291 ? -1.303 -6.034 8.756 1.00 67.44 291 GLN A O 1
ATOM 2225 N N . GLY A 1 292 ? -0.987 -4.185 10.013 1.00 57.25 292 GLY A N 1
ATOM 2226 C CA . GLY A 1 292 ? -0.500 -4.883 11.210 1.00 57.25 292 GLY A CA 1
ATOM 2227 C C . GLY A 1 292 ? 0.528 -5.973 10.953 1.00 57.25 292 GLY A C 1
ATOM 2228 O O . GLY A 1 292 ? 0.207 -7.156 11.033 1.00 57.25 292 GLY A O 1
ATOM 2229 N N . GLY A 1 293 ? 1.766 -5.587 10.642 1.00 42.03 293 GLY A N 1
ATOM 2230 C CA . GLY A 1 293 ? 2.844 -6.559 10.439 1.00 42.03 293 GLY A CA 1
ATOM 2231 C C . GLY A 1 293 ? 4.169 -6.007 9.907 1.00 42.03 293 GLY A C 1
ATOM 2232 O O . GLY A 1 293 ? 5.190 -6.643 10.128 1.00 42.03 293 GLY A O 1
ATOM 2233 N N . GLY A 1 294 ? 4.209 -4.821 9.282 1.00 40.22 294 GLY A N 1
ATOM 2234 C CA . GLY A 1 294 ? 5.449 -4.020 9.284 1.00 40.22 294 GLY A CA 1
ATOM 2235 C C . GLY A 1 294 ? 5.708 -3.516 10.709 1.00 40.22 294 GLY A C 1
ATOM 2236 O O . GLY A 1 294 ? 4.753 -3.557 11.487 1.00 40.22 294 GLY A O 1
ATOM 2237 N N . PRO A 1 295 ? 6.940 -3.111 11.099 1.00 39.69 295 PRO A N 1
ATOM 2238 C CA . PRO A 1 295 ? 7.304 -2.872 12.494 1.00 39.69 295 PRO A CA 1
ATOM 2239 C C . PRO A 1 295 ? 6.246 -1.988 13.139 1.00 39.69 295 PRO A C 1
ATOM 2241 O O . PRO A 1 295 ? 6.161 -0.786 12.886 1.00 39.69 295 PRO A O 1
ATOM 2244 N N . GLY A 1 296 ? 5.381 -2.619 13.933 1.00 37.41 296 GLY A N 1
ATOM 2245 C CA . GLY A 1 296 ? 4.475 -1.880 14.776 1.00 37.41 296 GLY A CA 1
ATOM 2246 C C . GLY A 1 296 ? 5.326 -1.049 15.732 1.00 37.41 296 GLY A C 1
ATOM 2247 O O . GLY A 1 296 ? 6.510 -1.342 15.933 1.00 37.41 296 GLY A O 1
ATOM 2248 N N . PRO A 1 297 ? 4.755 -0.030 16.381 1.00 38.91 297 PRO A N 1
ATOM 2249 C CA . PRO A 1 297 ? 5.314 0.392 17.651 1.00 38.91 297 PRO A CA 1
ATOM 2250 C C . PRO A 1 297 ? 5.319 -0.845 18.562 1.00 38.91 297 PRO A C 1
ATOM 2252 O O . PRO A 1 297 ? 4.267 -1.252 19.050 1.00 38.91 297 PRO A O 1
ATOM 2255 N N . ASP A 1 298 ? 6.475 -1.500 18.710 1.00 34.97 298 ASP A N 1
ATOM 2256 C CA . ASP A 1 298 ? 6.580 -2.701 19.531 1.00 34.97 298 ASP A CA 1
ATOM 2257 C C . ASP A 1 298 ? 6.107 -2.360 20.950 1.00 34.97 298 ASP A C 1
ATOM 2259 O O . ASP A 1 298 ? 6.519 -1.357 21.548 1.00 34.97 298 ASP A O 1
ATOM 2263 N N . ALA A 1 299 ? 5.192 -3.183 21.462 1.00 35.84 299 ALA A N 1
ATOM 2264 C CA . ALA A 1 299 ? 4.439 -2.961 22.691 1.00 35.84 299 ALA A CA 1
ATOM 2265 C C . ALA A 1 299 ? 5.306 -3.047 23.959 1.00 35.84 299 ALA A C 1
ATOM 2267 O O . ALA A 1 299 ? 4.805 -2.859 25.067 1.00 35.84 299 ALA A O 1
ATOM 2268 N N . THR A 1 300 ? 6.613 -3.255 23.818 1.00 38.94 300 THR A N 1
ATOM 2269 C CA . THR A 1 300 ? 7.582 -3.056 24.893 1.00 38.94 300 THR A CA 1
ATOM 2270 C C . THR A 1 300 ? 8.888 -2.505 24.324 1.00 38.94 300 THR A C 1
ATOM 2272 O O . THR A 1 300 ? 9.633 -3.249 23.691 1.00 38.94 300 THR A O 1
ATOM 2275 N N . PRO A 1 301 ? 9.215 -1.220 24.568 1.00 33.34 301 PRO A N 1
ATOM 2276 C CA . PRO A 1 301 ? 10.538 -0.684 24.273 1.00 33.34 301 PRO A CA 1
ATOM 2277 C C . PRO A 1 301 ? 11.630 -1.576 24.889 1.00 33.34 301 PRO A C 1
ATOM 2279 O O . PRO A 1 301 ? 11.448 -2.038 26.023 1.00 33.34 301 PRO A O 1
ATOM 2282 N N . PRO A 1 302 ? 12.779 -1.791 24.217 1.00 34.12 302 PRO A N 1
ATOM 2283 C CA . PRO A 1 302 ? 13.907 -2.475 24.836 1.00 34.12 302 PRO A CA 1
ATOM 2284 C C . PRO A 1 302 ? 14.260 -1.752 26.139 1.00 34.12 302 PRO A C 1
ATOM 2286 O O . PRO A 1 302 ? 14.463 -0.536 26.170 1.00 34.12 302 PRO A O 1
ATOM 2289 N N . THR A 1 303 ? 14.266 -2.492 27.245 1.00 35.44 303 THR A N 1
ATOM 2290 C CA . THR A 1 303 ? 14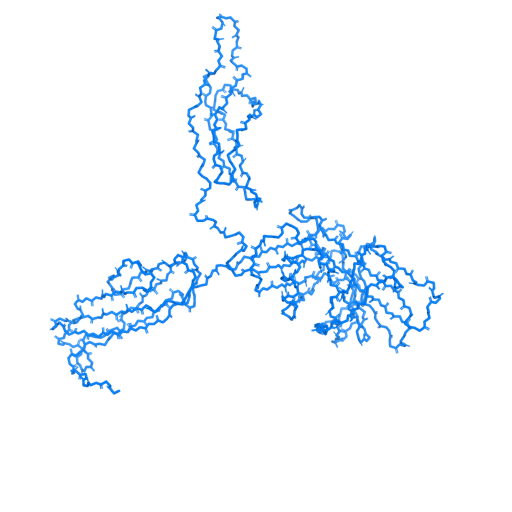.547 -1.912 28.557 1.00 35.44 303 THR A CA 1
ATOM 2291 C C . THR A 1 303 ? 16.054 -1.776 28.710 1.00 35.44 303 THR A C 1
ATOM 2293 O O . THR A 1 303 ? 16.761 -2.764 28.907 1.00 35.44 303 THR A O 1
ATOM 2296 N N . VAL A 1 304 ? 16.566 -0.548 28.641 1.00 34.22 304 VAL A N 1
ATOM 2297 C CA . VAL A 1 304 ? 17.962 -0.273 28.986 1.00 34.22 304 VAL A CA 1
ATOM 2298 C C . VAL A 1 304 ? 18.042 -0.039 30.489 1.00 34.22 304 VAL A C 1
ATOM 2300 O O . VAL A 1 304 ? 17.574 0.979 30.991 1.00 34.22 304 VAL A O 1
ATOM 2303 N N . THR A 1 305 ? 18.628 -0.989 31.216 1.00 37.22 305 THR A N 1
ATOM 2304 C CA . THR A 1 305 ? 18.918 -0.820 32.645 1.00 37.22 305 THR A CA 1
ATOM 2305 C C . THR A 1 305 ? 20.422 -0.650 32.806 1.00 37.22 305 THR A C 1
ATOM 2307 O O . THR A 1 305 ? 21.180 -1.588 32.581 1.00 37.22 305 THR A O 1
ATOM 2310 N N . ALA A 1 306 ? 20.873 0.543 33.188 1.00 34.75 306 ALA A N 1
ATOM 2311 C CA . ALA A 1 306 ? 22.254 0.748 33.610 1.00 34.75 306 ALA A CA 1
ATOM 2312 C C . ALA A 1 306 ? 22.363 0.400 35.102 1.00 34.75 306 ALA A C 1
ATOM 2314 O O . ALA A 1 306 ? 21.779 1.085 35.939 1.00 34.75 306 ALA A O 1
ATOM 2315 N N . SER A 1 307 ? 23.095 -0.658 35.457 1.00 35.41 307 SER A N 1
ATOM 2316 C CA . SER A 1 307 ? 23.452 -0.926 36.854 1.00 35.41 307 SER A CA 1
ATOM 2317 C C . SER A 1 307 ? 24.888 -0.475 37.117 1.00 35.41 307 SER A C 1
ATOM 2319 O O . SER A 1 307 ? 25.800 -1.050 36.540 1.00 35.41 307 SER A O 1
ATOM 2321 N N . HIS A 1 308 ? 25.051 0.527 37.989 1.00 37.09 308 HIS A N 1
ATOM 2322 C CA . HIS A 1 308 ? 26.284 0.976 38.658 1.00 37.09 308 HIS A CA 1
ATOM 2323 C C . HIS A 1 308 ? 27.593 0.956 37.840 1.00 37.09 308 HIS A C 1
ATOM 2325 O O . HIS A 1 308 ? 28.220 -0.084 37.658 1.00 37.09 308 HIS A O 1
ATOM 2331 N N . ALA A 1 309 ? 28.095 2.143 37.484 1.00 36.34 309 ALA A N 1
ATOM 2332 C CA . ALA A 1 309 ? 29.493 2.305 37.093 1.00 36.34 309 ALA A CA 1
ATOM 2333 C C . ALA A 1 309 ? 30.403 1.965 38.290 1.00 36.34 309 ALA A C 1
ATOM 2335 O O . ALA A 1 309 ? 30.319 2.605 39.339 1.00 36.34 309 ALA A O 1
ATOM 2336 N N . VAL A 1 310 ? 31.260 0.954 38.145 1.00 38.31 310 VAL A N 1
ATOM 2337 C CA . VAL A 1 310 ? 32.310 0.627 39.119 1.00 38.31 310 VAL A CA 1
ATOM 2338 C C . VAL A 1 310 ? 33.642 1.072 38.530 1.00 38.31 310 VAL A C 1
ATOM 2340 O O . VAL A 1 310 ? 34.002 0.656 37.432 1.00 38.31 310 VAL A O 1
ATOM 2343 N N . LEU A 1 311 ? 34.388 1.894 39.270 1.00 33.41 311 LEU A N 1
ATOM 2344 C CA . LEU A 1 311 ? 35.796 2.173 38.984 1.00 33.41 311 LEU A CA 1
ATOM 2345 C C . LEU A 1 311 ? 36.591 0.863 39.081 1.00 33.41 311 LEU A C 1
ATOM 2347 O O . LEU A 1 311 ? 36.801 0.342 40.175 1.00 33.41 311 LEU A O 1
ATOM 2351 N N . ALA A 1 312 ? 37.030 0.324 37.945 1.00 32.19 312 ALA A N 1
ATOM 2352 C CA . ALA A 1 312 ? 37.990 -0.771 37.903 1.00 32.19 312 ALA A CA 1
ATOM 2353 C C . ALA A 1 312 ? 39.387 -0.200 37.624 1.00 32.19 312 ALA A C 1
ATOM 2355 O O . ALA A 1 312 ? 39.709 0.150 36.494 1.00 32.19 312 ALA A O 1
ATOM 2356 N N . GLY A 1 313 ? 40.214 -0.105 38.665 1.00 31.02 313 GLY A N 1
ATOM 2357 C CA . GLY A 1 313 ? 41.622 0.271 38.550 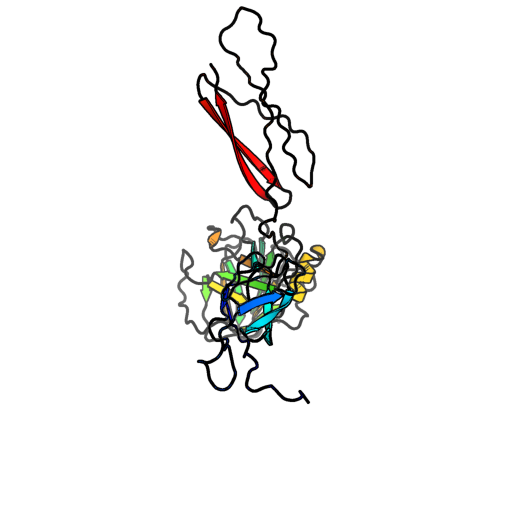1.00 31.02 313 GLY A CA 1
ATOM 2358 C C . GLY A 1 313 ? 42.250 0.482 39.923 1.00 31.02 313 GLY A C 1
ATOM 2359 O O . GLY A 1 313 ? 41.729 1.243 40.733 1.00 31.02 313 GLY A O 1
ATOM 2360 N N . ASN A 1 314 ? 43.353 -0.213 40.207 1.00 29.52 314 ASN A N 1
ATOM 2361 C CA . ASN A 1 314 ? 44.119 0.000 41.434 1.00 29.52 314 ASN A CA 1
ATOM 2362 C C . ASN A 1 314 ? 44.711 1.415 41.422 1.00 29.52 314 ASN A C 1
ATOM 2364 O O . ASN A 1 314 ? 45.486 1.752 40.528 1.00 29.52 314 ASN A O 1
ATOM 2368 N N . VAL A 1 315 ? 44.370 2.218 42.429 1.00 27.66 315 VAL A N 1
ATOM 2369 C CA . VAL A 1 315 ? 45.004 3.515 42.674 1.00 27.66 315 VAL A CA 1
ATOM 2370 C C . VAL A 1 315 ? 46.407 3.251 43.223 1.00 27.66 315 VAL A C 1
ATOM 2372 O O . VAL A 1 315 ? 46.565 2.782 44.348 1.00 27.66 315 VAL A O 1
ATOM 2375 N N . SER A 1 316 ? 47.424 3.500 42.402 1.00 28.22 316 SER A N 1
ATOM 2376 C CA . SER A 1 316 ? 48.799 3.716 42.856 1.00 28.22 316 SER A CA 1
ATOM 2377 C C . SER A 1 316 ? 48.958 5.215 43.088 1.00 28.22 316 SER A C 1
ATOM 2379 O O . SER A 1 316 ? 48.628 5.998 42.203 1.00 28.22 316 SER A O 1
ATOM 2381 N N . ASP A 1 317 ? 49.432 5.589 44.274 1.00 28.77 317 ASP A N 1
ATOM 2382 C CA . ASP A 1 317 ? 49.340 6.914 44.918 1.00 28.77 317 ASP A CA 1
ATOM 2383 C C . ASP A 1 317 ? 50.179 8.046 44.274 1.00 28.77 317 ASP A C 1
ATOM 2385 O O . ASP A 1 317 ? 50.591 8.994 44.936 1.00 28.77 317 ASP A O 1
ATOM 2389 N N . ASP A 1 318 ? 50.472 7.954 42.979 1.00 31.06 318 ASP A N 1
ATOM 2390 C CA . ASP A 1 318 ? 51.287 8.929 42.259 1.00 31.06 318 ASP A CA 1
ATOM 2391 C C . ASP A 1 318 ? 50.925 8.879 40.770 1.00 31.06 318 ASP A C 1
ATOM 2393 O O . ASP A 1 318 ? 51.417 8.002 40.066 1.00 31.06 318 ASP A O 1
ATOM 2397 N N . MET A 1 319 ? 49.972 9.719 40.332 1.00 24.86 319 MET A N 1
ATOM 2398 C CA . MET A 1 319 ? 49.774 10.285 38.976 1.00 24.86 319 MET A CA 1
ATOM 2399 C C . MET A 1 319 ? 48.386 10.965 38.882 1.00 24.86 319 MET A C 1
ATOM 2401 O O . MET A 1 319 ? 47.388 10.483 39.411 1.00 24.86 319 MET A O 1
ATOM 2405 N N . ALA A 1 320 ? 48.331 12.121 38.216 1.00 30.88 320 ALA A N 1
ATOM 2406 C CA . ALA A 1 320 ? 47.142 12.954 38.035 1.00 30.88 320 ALA A CA 1
ATOM 2407 C C . ALA A 1 320 ? 46.019 12.257 37.238 1.00 30.88 320 ALA A C 1
ATOM 2409 O O . ALA A 1 320 ? 46.302 11.742 36.166 1.00 30.88 320 ALA A O 1
ATOM 2410 N N . ALA A 1 321 ? 44.780 12.354 37.749 1.00 30.95 321 ALA A N 1
ATOM 2411 C CA . ALA A 1 321 ? 43.472 12.045 37.140 1.00 30.95 321 ALA A CA 1
ATOM 2412 C C . ALA A 1 321 ? 43.307 10.675 36.418 1.00 30.95 321 ALA A C 1
ATOM 2414 O O . ALA A 1 321 ? 44.086 10.335 35.532 1.00 30.95 321 ALA A O 1
ATOM 2415 N N . PRO A 1 322 ? 42.252 9.887 36.715 1.00 32.75 322 PRO A N 1
ATOM 2416 C CA . PRO A 1 322 ? 42.013 8.621 36.019 1.00 32.75 322 PRO A CA 1
ATOM 2417 C C . PRO A 1 322 ? 41.777 8.860 34.518 1.00 32.75 322 PRO A C 1
ATOM 2419 O O . PRO A 1 322 ? 40.921 9.657 34.141 1.00 32.75 322 PRO A O 1
ATOM 2422 N N . SER A 1 323 ? 42.536 8.170 33.663 1.00 36.41 323 SER A N 1
ATOM 2423 C CA . SER A 1 323 ? 42.507 8.321 32.200 1.00 36.41 323 SER A CA 1
ATOM 2424 C C . SER A 1 323 ? 41.501 7.410 31.488 1.00 36.41 323 SER A C 1
ATOM 2426 O O . SER A 1 323 ? 41.385 7.479 30.267 1.00 36.41 323 SER A O 1
ATOM 2428 N N . GLU A 1 324 ? 40.752 6.576 32.214 1.00 38.31 324 GLU A N 1
ATOM 2429 C CA . GLU A 1 324 ? 39.797 5.647 31.608 1.00 38.31 324 GLU A CA 1
ATOM 2430 C C . GLU A 1 324 ? 38.691 5.253 32.598 1.00 38.31 324 GLU A C 1
ATOM 2432 O O . GLU A 1 324 ? 38.964 4.886 33.742 1.00 38.31 324 GLU A O 1
ATOM 2437 N N . VAL A 1 325 ? 37.431 5.328 32.161 1.00 38.06 325 VAL A N 1
ATOM 2438 C CA . VAL A 1 325 ? 36.265 4.817 32.896 1.00 38.06 325 VAL A CA 1
ATOM 2439 C C . VAL A 1 325 ? 35.646 3.710 32.058 1.00 38.06 325 VAL A C 1
ATOM 2441 O O . VAL A 1 325 ? 35.127 3.965 30.973 1.00 38.06 325 VAL A O 1
ATOM 2444 N N . VAL A 1 326 ? 35.676 2.481 32.569 1.00 41.28 326 VAL A N 1
ATOM 2445 C CA . VAL A 1 326 ? 34.982 1.352 31.941 1.00 41.28 326 VAL A CA 1
ATOM 2446 C C . VAL A 1 326 ? 33.544 1.323 32.454 1.00 41.28 326 VAL A C 1
ATOM 2448 O O . VAL A 1 326 ? 33.294 1.028 33.623 1.00 41.28 326 VAL A O 1
ATOM 2451 N N . VAL A 1 327 ? 32.582 1.639 31.586 1.00 41.19 327 VAL A N 1
ATOM 2452 C CA . VAL A 1 327 ? 31.153 1.492 31.889 1.00 41.19 327 VAL A CA 1
ATOM 2453 C C . VAL A 1 327 ? 30.741 0.059 31.556 1.00 41.19 327 VAL A C 1
ATOM 2455 O O . VAL A 1 327 ? 30.470 -0.268 30.406 1.00 41.19 327 VAL A O 1
ATOM 2458 N N . ASN A 1 328 ? 30.688 -0.808 32.568 1.00 40.09 328 ASN A N 1
ATOM 2459 C CA . ASN A 1 328 ? 30.122 -2.147 32.411 1.00 40.09 328 ASN A CA 1
ATOM 2460 C C . ASN A 1 328 ? 28.593 -2.059 32.492 1.00 40.09 328 ASN A C 1
ATOM 2462 O O . ASN A 1 328 ? 28.045 -1.748 33.547 1.00 40.09 328 ASN A O 1
ATOM 2466 N N . GLY A 1 329 ? 27.901 -2.329 31.387 1.00 38.00 329 GLY A N 1
ATOM 2467 C CA . GLY A 1 329 ? 26.442 -2.387 31.337 1.00 38.00 329 GLY A CA 1
ATOM 2468 C C . GLY A 1 329 ? 25.969 -3.543 30.465 1.00 38.00 329 GLY A C 1
ATOM 2469 O O . GLY A 1 329 ? 26.628 -3.907 29.494 1.00 38.00 329 GLY A O 1
ATOM 2470 N N . THR A 1 330 ? 24.819 -4.119 30.804 1.00 35.41 330 THR A N 1
ATOM 2471 C CA . THR A 1 330 ? 24.173 -5.156 29.994 1.00 35.41 330 THR A CA 1
ATOM 2472 C C . THR A 1 330 ? 23.015 -4.517 29.235 1.00 35.41 330 THR A C 1
ATOM 2474 O O . THR A 1 330 ? 21.994 -4.180 29.834 1.00 35.41 330 THR A O 1
ATOM 2477 N N . ILE A 1 331 ? 23.138 -4.348 27.917 1.00 34.59 331 ILE A N 1
ATOM 2478 C CA . ILE A 1 331 ? 21.980 -4.039 27.067 1.00 34.59 331 ILE A CA 1
ATOM 2479 C C . ILE A 1 331 ? 21.318 -5.377 26.741 1.00 34.59 331 ILE A C 1
ATOM 2481 O O . ILE A 1 331 ? 21.873 -6.185 26.000 1.00 34.59 331 ILE A O 1
ATOM 2485 N N . SER A 1 332 ? 20.156 -5.647 27.334 1.00 35.94 332 SER A N 1
ATOM 2486 C CA . SER A 1 332 ? 19.384 -6.852 27.021 1.00 35.94 332 SER A CA 1
ATOM 2487 C C . SER A 1 332 ? 18.397 -6.532 25.904 1.00 35.94 332 SER A C 1
ATOM 2489 O O . SER A 1 332 ? 17.372 -5.897 26.141 1.00 35.94 332 SER A O 1
ATOM 2491 N N . CYS A 1 333 ? 18.716 -6.957 24.682 1.00 30.42 333 CYS A N 1
ATOM 2492 C CA . CYS A 1 333 ? 17.754 -7.003 23.586 1.00 30.42 333 CYS A CA 1
ATOM 2493 C C . CYS A 1 333 ? 17.009 -8.351 23.674 1.00 30.42 333 CYS A C 1
ATOM 2495 O O . CYS A 1 333 ? 17.692 -9.379 23.742 1.00 30.42 333 CYS A O 1
ATOM 2497 N N . PRO A 1 334 ? 15.660 -8.406 23.680 1.00 33.09 334 PRO A N 1
ATOM 2498 C CA . PRO A 1 334 ? 14.917 -9.661 23.855 1.00 33.09 334 PRO A CA 1
ATOM 2499 C C . PRO A 1 334 ? 15.235 -10.738 22.804 1.00 33.09 334 PRO A C 1
ATOM 2501 O O . PRO A 1 334 ? 14.937 -11.908 23.026 1.00 33.09 334 PRO A O 1
ATOM 2504 N N . VAL A 1 335 ? 15.863 -10.364 21.683 1.00 32.66 335 VAL A N 1
ATOM 2505 C CA . VAL A 1 335 ? 16.220 -11.277 20.586 1.00 32.66 335 VAL A CA 1
ATOM 2506 C C . VAL A 1 335 ? 17.727 -11.528 20.422 1.00 32.66 335 VAL A C 1
ATOM 2508 O O . VAL A 1 335 ? 18.110 -12.369 19.614 1.00 32.66 335 VAL A O 1
ATOM 2511 N N . SER A 1 336 ? 18.600 -10.887 21.212 1.00 32.03 336 SER A N 1
ATOM 2512 C CA . SER A 1 336 ? 20.033 -11.228 21.236 1.00 32.03 336 SER A CA 1
ATOM 2513 C C . SER A 1 336 ? 20.721 -10.770 22.526 1.00 32.03 336 SER A C 1
ATOM 2515 O O . SER A 1 336 ? 20.970 -9.581 22.734 1.00 32.03 336 SER A O 1
ATOM 2517 N N . SER A 1 337 ? 21.097 -11.722 23.379 1.00 32.34 337 SER A N 1
ATOM 2518 C CA . SER A 1 337 ? 22.028 -11.499 24.486 1.00 32.34 337 SER A CA 1
ATOM 2519 C C . SER A 1 337 ? 23.465 -11.469 23.951 1.00 32.34 337 SER A C 1
ATOM 2521 O O . SER A 1 337 ? 24.048 -12.521 23.687 1.00 32.34 337 SER A O 1
ATOM 2523 N N . GLY A 1 338 ? 24.037 -10.278 23.779 1.00 35.53 338 GLY A N 1
ATOM 2524 C CA . GLY A 1 338 ? 25.447 -10.091 23.428 1.00 35.53 338 GLY A CA 1
ATOM 2525 C C . GLY A 1 338 ? 26.151 -9.224 24.469 1.00 35.53 338 GLY A C 1
ATOM 2526 O O . GLY A 1 338 ? 25.702 -8.115 24.746 1.00 35.53 338 GLY A O 1
ATOM 2527 N N . ASN A 1 339 ? 27.250 -9.718 25.046 1.00 34.12 339 ASN A N 1
ATOM 2528 C CA . ASN A 1 339 ? 28.165 -8.886 25.827 1.00 34.12 339 ASN A CA 1
ATOM 2529 C C . ASN A 1 339 ? 28.983 -8.032 24.853 1.00 34.12 339 ASN A C 1
ATOM 2531 O O . ASN A 1 339 ? 29.779 -8.576 24.090 1.00 34.12 339 ASN A O 1
ATOM 2535 N N . TRP A 1 340 ? 28.805 -6.715 24.893 1.00 34.38 340 TRP A N 1
ATOM 2536 C CA . TRP A 1 340 ? 29.635 -5.775 24.143 1.00 34.38 340 TRP A CA 1
ATOM 2537 C C . TRP A 1 340 ? 30.674 -5.148 25.074 1.00 34.38 340 TRP A C 1
ATOM 2539 O O . TRP A 1 340 ? 30.341 -4.669 26.154 1.00 34.38 340 TRP A O 1
ATOM 2549 N N . THR A 1 341 ? 31.935 -5.123 24.648 1.00 35.75 341 THR A N 1
ATOM 2550 C CA . THR A 1 341 ? 32.964 -4.243 25.217 1.00 35.75 341 THR A CA 1
ATOM 2551 C C . THR A 1 341 ? 32.784 -2.849 24.622 1.00 35.75 341 THR A C 1
ATOM 2553 O O . THR A 1 341 ? 32.895 -2.684 23.407 1.00 35.75 341 THR A O 1
ATOM 2556 N N . THR A 1 342 ? 32.466 -1.857 25.455 1.00 41.53 342 THR A N 1
ATOM 2557 C CA . THR A 1 342 ? 32.275 -0.460 25.035 1.00 41.53 342 THR A CA 1
ATOM 2558 C C . THR A 1 342 ? 33.565 0.140 24.455 1.00 41.53 342 THR A C 1
ATOM 2560 O O . THR A 1 342 ? 34.649 -0.232 24.910 1.00 41.53 342 THR A O 1
ATOM 2563 N N . PRO A 1 343 ? 33.487 1.098 23.510 1.00 38.88 343 PRO A N 1
ATOM 2564 C CA . PRO A 1 343 ? 34.656 1.869 23.097 1.00 38.88 343 PRO A CA 1
ATOM 2565 C C . PRO A 1 343 ? 35.224 2.648 24.291 1.00 38.88 343 PRO A C 1
ATOM 2567 O O . PRO A 1 343 ? 34.465 3.106 25.145 1.00 38.88 343 PRO A O 1
ATOM 2570 N N . ASN A 1 344 ? 36.544 2.839 24.332 1.00 44.00 344 ASN A N 1
ATOM 2571 C CA . ASN A 1 344 ? 37.179 3.752 25.281 1.00 44.00 344 ASN A CA 1
ATOM 2572 C C . ASN A 1 344 ? 36.643 5.173 25.061 1.00 44.00 344 ASN A C 1
ATOM 2574 O O . ASN A 1 344 ? 36.929 5.803 24.042 1.00 44.00 344 ASN A O 1
ATOM 2578 N N . LEU A 1 345 ? 35.840 5.668 26.002 1.00 47.00 345 LEU A N 1
ATOM 2579 C CA . LEU A 1 345 ? 35.283 7.016 25.964 1.00 47.00 345 LEU A CA 1
ATOM 2580 C C . LEU A 1 345 ? 36.234 7.962 26.703 1.00 47.00 345 LEU A C 1
ATOM 2582 O O . LEU A 1 345 ? 36.497 7.783 27.891 1.00 47.00 345 LEU A O 1
ATOM 2586 N N . ALA A 1 346 ? 36.754 8.970 25.999 1.00 45.69 346 ALA A N 1
ATOM 2587 C CA . ALA A 1 346 ? 37.531 10.036 26.625 1.00 45.69 346 ALA A CA 1
ATOM 2588 C C . ALA A 1 346 ? 36.613 10.882 27.523 1.00 45.69 346 ALA A C 1
ATOM 2590 O O . ALA A 1 346 ? 35.545 11.317 27.091 1.00 45.69 346 ALA A O 1
ATOM 2591 N N . VAL A 1 347 ? 37.031 11.111 28.766 1.00 48.91 347 VAL A N 1
ATOM 2592 C CA . VAL A 1 347 ? 36.251 11.806 29.801 1.00 48.91 347 VAL A CA 1
ATOM 2593 C C . VAL A 1 347 ? 37.075 12.938 30.419 1.00 48.91 347 VAL A C 1
ATOM 2595 O O . VAL A 1 347 ? 38.295 12.822 30.531 1.00 48.91 347 VAL A O 1
ATOM 2598 N N . SER A 1 348 ? 36.432 14.036 30.823 1.00 47.22 348 SER A N 1
ATOM 2599 C CA . SER A 1 348 ? 37.069 15.146 31.558 1.00 47.22 348 SER A CA 1
ATOM 2600 C C . SER A 1 348 ? 36.468 15.320 32.956 1.00 47.22 348 SER A C 1
ATOM 2602 O O . SER A 1 348 ? 35.399 14.777 33.238 1.00 47.22 348 SER A O 1
ATOM 2604 N N . SER A 1 349 ? 37.115 16.094 33.836 1.00 48.31 349 SER A N 1
ATOM 2605 C CA . SER A 1 349 ? 36.531 16.451 35.138 1.00 48.31 349 SER A CA 1
ATOM 2606 C C . SER A 1 349 ? 35.191 17.178 34.968 1.00 48.31 349 SER A C 1
ATOM 2608 O O . SER A 1 349 ? 34.984 17.924 34.005 1.00 48.31 349 SER A O 1
ATOM 2610 N N . GLY A 1 350 ? 34.256 16.941 35.890 1.00 46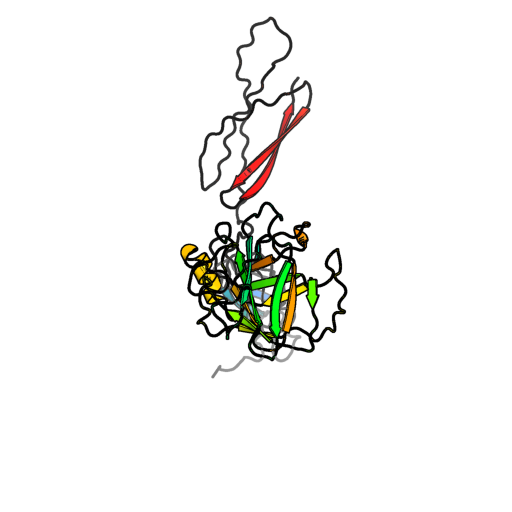.47 350 GLY A N 1
ATOM 2611 C CA . GLY A 1 350 ? 32.882 17.432 35.796 1.00 46.47 350 GLY A CA 1
ATOM 2612 C C . GLY A 1 350 ? 31.893 16.413 35.218 1.00 46.47 350 GLY A C 1
ATOM 2613 O O . GLY A 1 350 ? 32.108 15.202 35.247 1.00 46.47 350 GLY A O 1
ATOM 2614 N N . THR A 1 351 ? 30.738 16.903 34.760 1.00 50.31 351 THR A N 1
ATOM 2615 C CA . THR A 1 351 ? 29.633 16.052 34.288 1.00 50.31 351 THR A CA 1
ATOM 2616 C C . THR A 1 351 ? 29.766 15.775 32.795 1.00 50.31 351 THR A C 1
ATOM 2618 O O . THR A 1 351 ? 29.637 16.684 31.980 1.00 50.31 351 THR A O 1
ATOM 2621 N N . ASN A 1 352 ? 29.976 14.510 32.442 1.00 50.47 352 ASN A N 1
ATOM 2622 C CA . ASN A 1 352 ? 30.021 14.018 31.070 1.00 50.47 352 ASN A CA 1
ATOM 2623 C C . ASN A 1 352 ? 28.692 13.319 30.758 1.00 50.47 352 ASN A C 1
ATOM 2625 O O . ASN A 1 352 ? 28.176 12.581 31.593 1.00 50.47 352 ASN A O 1
ATOM 2629 N N . THR A 1 353 ? 28.132 13.539 29.570 1.00 53.66 353 THR A N 1
ATOM 2630 C CA . THR A 1 353 ? 26.928 12.830 29.103 1.00 53.66 353 THR A CA 1
ATOM 2631 C C . THR A 1 353 ? 27.276 12.050 27.846 1.00 53.66 353 THR A C 1
ATOM 2633 O O . THR A 1 353 ? 27.737 12.635 26.870 1.00 53.66 353 THR A O 1
ATOM 2636 N N . PHE A 1 354 ? 27.044 10.743 27.866 1.00 55.47 354 PHE A N 1
ATOM 2637 C CA . PHE A 1 354 ? 27.209 9.851 26.724 1.00 55.47 354 PHE A CA 1
ATOM 2638 C C . PHE A 1 354 ? 25.846 9.439 26.201 1.00 55.47 354 PHE A C 1
ATOM 2640 O O . PHE A 1 354 ? 24.934 9.194 26.987 1.00 55.47 354 PHE A O 1
ATOM 2647 N N . VAL A 1 355 ? 25.721 9.317 24.886 1.00 51.84 355 VAL A N 1
ATOM 2648 C CA . VAL A 1 355 ? 24.538 8.738 24.254 1.00 51.84 355 VAL A CA 1
ATOM 2649 C C . VAL A 1 355 ? 24.900 7.318 23.849 1.00 51.84 355 VAL A C 1
ATOM 2651 O O . VAL A 1 355 ? 25.781 7.122 23.015 1.00 51.84 355 VAL A O 1
ATOM 2654 N N . LEU A 1 356 ? 24.261 6.327 24.463 1.00 50.25 356 LEU A N 1
ATOM 2655 C CA . LEU A 1 356 ? 24.350 4.944 24.004 1.00 50.25 356 LEU A CA 1
ATOM 2656 C C . LEU A 1 356 ? 23.169 4.672 23.083 1.00 50.25 356 LEU A C 1
ATOM 2658 O O . LEU A 1 356 ? 22.029 4.849 23.507 1.00 50.25 356 LEU A O 1
ATOM 2662 N N . THR A 1 357 ? 23.442 4.221 21.863 1.00 44.28 357 THR A N 1
ATOM 2663 C CA . THR A 1 357 ? 22.421 3.812 20.892 1.00 44.28 357 THR A CA 1
ATOM 2664 C C . THR A 1 357 ? 22.398 2.292 20.803 1.00 44.28 357 THR A C 1
ATOM 2666 O O . THR A 1 357 ? 23.441 1.668 20.621 1.00 44.28 357 THR A O 1
ATOM 2669 N N . ALA A 1 358 ? 21.219 1.695 20.942 1.00 44.41 358 ALA A N 1
ATOM 2670 C CA . ALA A 1 358 ? 20.981 0.294 20.628 1.00 44.41 358 ALA A CA 1
ATOM 2671 C C . ALA A 1 358 ? 20.091 0.209 19.388 1.00 44.41 358 ALA A C 1
ATOM 2673 O O . ALA A 1 358 ? 19.080 0.909 19.317 1.00 44.41 358 ALA A O 1
ATOM 2674 N N . THR A 1 359 ? 20.468 -0.669 18.462 1.00 42.38 359 THR A N 1
ATOM 2675 C CA . THR A 1 359 ? 19.745 -0.925 17.215 1.00 42.38 359 THR A CA 1
ATOM 2676 C C . THR A 1 359 ? 19.327 -2.392 17.194 1.00 42.38 359 THR A C 1
ATOM 2678 O O . THR A 1 359 ? 20.154 -3.267 17.464 1.00 42.38 359 THR A O 1
ATOM 2681 N N . ASP A 1 360 ? 18.048 -2.675 16.951 1.00 42.38 360 ASP A N 1
ATOM 2682 C CA . ASP A 1 360 ? 17.556 -4.053 16.841 1.00 42.38 360 ASP A CA 1
ATOM 2683 C C . ASP A 1 360 ? 17.750 -4.638 15.426 1.00 42.38 360 ASP A C 1
ATOM 2685 O O . ASP A 1 360 ? 18.216 -3.966 14.506 1.00 42.38 360 ASP A O 1
ATOM 2689 N N . ALA A 1 361 ? 17.398 -5.917 15.247 1.00 37.88 361 ALA A N 1
ATOM 2690 C CA . ALA A 1 361 ? 17.489 -6.608 13.954 1.00 37.88 361 ALA A CA 1
ATOM 2691 C C . ALA A 1 361 ? 16.548 -6.034 12.872 1.00 37.88 361 ALA A C 1
ATOM 2693 O O . ALA A 1 361 ? 16.665 -6.405 11.706 1.00 37.88 361 ALA A O 1
ATOM 2694 N N . SER A 1 362 ? 15.642 -5.138 13.261 1.00 37.94 362 SER A N 1
ATOM 2695 C CA . SER A 1 362 ? 14.701 -4.416 12.406 1.00 37.94 362 SER A CA 1
ATOM 2696 C C . SER A 1 362 ? 15.123 -2.951 12.200 1.00 37.94 362 SER A C 1
ATOM 2698 O O . SER A 1 362 ? 14.329 -2.150 11.714 1.00 37.94 362 SER A O 1
ATOM 2700 N N . ASN A 1 363 ? 16.368 -2.599 12.550 1.00 39.69 363 ASN A N 1
ATOM 2701 C CA . ASN A 1 363 ? 16.963 -1.265 12.435 1.00 39.69 363 ASN A CA 1
ATOM 2702 C C . ASN A 1 363 ? 16.319 -0.163 13.302 1.00 39.69 363 ASN A C 1
ATOM 2704 O O . ASN A 1 363 ? 16.558 1.023 13.070 1.00 39.69 363 ASN A O 1
ATOM 2708 N N . ASN A 1 364 ? 15.549 -0.515 14.336 1.00 39.06 364 ASN A N 1
ATOM 2709 C CA . ASN A 1 364 ? 14.989 0.480 15.250 1.00 39.06 364 ASN A CA 1
ATOM 2710 C C . ASN A 1 364 ? 16.041 0.948 16.253 1.00 39.06 364 ASN A C 1
ATOM 2712 O O . ASN A 1 364 ? 16.620 0.135 16.975 1.00 39.06 364 ASN A O 1
ATOM 2716 N N . GLU A 1 365 ? 16.226 2.263 16.360 1.00 41.69 365 GLU A N 1
ATOM 2717 C CA . GLU A 1 365 ? 17.181 2.862 17.290 1.00 41.69 365 GLU A CA 1
ATOM 2718 C C . GLU A 1 365 ? 16.518 3.331 18.592 1.00 41.69 365 GLU A C 1
ATOM 2720 O O . GLU A 1 365 ? 15.475 3.991 18.609 1.00 41.69 365 GLU A O 1
ATOM 2725 N N . ARG A 1 366 ? 17.168 3.048 19.721 1.00 43.19 366 ARG A N 1
ATOM 2726 C CA . ARG A 1 366 ? 16.866 3.652 21.024 1.00 43.19 366 ARG A CA 1
ATOM 2727 C C . ARG A 1 366 ? 18.137 4.225 21.613 1.00 43.19 366 ARG A C 1
ATOM 2729 O O . ARG A 1 366 ? 19.156 3.543 21.677 1.00 43.19 366 ARG A O 1
ATOM 2736 N N . THR A 1 367 ? 18.049 5.458 22.095 1.00 43.56 367 THR A N 1
ATOM 2737 C CA . THR A 1 367 ? 19.154 6.135 22.764 1.00 43.56 367 THR A CA 1
ATOM 2738 C C . THR A 1 367 ? 18.908 6.234 24.265 1.00 43.56 367 THR A C 1
ATOM 2740 O O . THR A 1 367 ? 17.785 6.475 24.713 1.00 43.56 367 THR A O 1
ATOM 2743 N N . VAL A 1 368 ? 19.959 6.060 25.064 1.00 43.84 368 VAL A N 1
ATOM 2744 C CA . VAL A 1 368 ? 19.953 6.406 26.488 1.00 43.84 368 VAL A CA 1
ATOM 2745 C C . VAL A 1 368 ? 21.094 7.367 26.787 1.00 43.84 368 VAL A C 1
ATOM 2747 O O . VAL A 1 368 ? 22.230 7.162 26.360 1.00 43.84 368 VAL A O 1
ATOM 2750 N N . ASN A 1 369 ? 20.783 8.412 27.549 1.00 47.66 369 ASN A N 1
ATOM 2751 C CA . ASN A 1 369 ? 21.792 9.316 28.075 1.00 47.66 369 ASN A CA 1
ATOM 2752 C C . ASN A 1 369 ? 22.382 8.712 29.350 1.00 47.66 369 ASN A C 1
ATOM 2754 O O . ASN A 1 369 ? 21.683 8.540 30.348 1.00 47.66 369 ASN A O 1
ATOM 2758 N N . VAL A 1 370 ? 23.674 8.414 29.325 1.00 49.12 370 VAL A N 1
ATOM 2759 C CA . VAL A 1 370 ? 24.446 8.007 30.495 1.00 49.12 370 VAL A CA 1
ATOM 2760 C C . VAL A 1 370 ? 25.221 9.215 30.985 1.00 49.12 370 VAL A C 1
ATOM 2762 O O . VAL A 1 370 ? 26.111 9.714 30.302 1.00 49.12 370 VAL A O 1
ATOM 2765 N N . VAL A 1 371 ? 24.879 9.689 32.177 1.00 49.22 371 VAL A N 1
ATOM 2766 C CA . VAL A 1 371 ? 25.580 10.800 32.818 1.00 49.22 371 VAL A CA 1
ATOM 2767 C C . VAL A 1 371 ? 26.631 10.234 33.770 1.00 49.22 371 VAL A C 1
ATOM 2769 O O . VAL A 1 371 ? 26.302 9.480 34.683 1.00 49.22 371 VAL A O 1
ATOM 2772 N N . VAL A 1 372 ? 27.893 10.602 33.560 1.00 51.75 372 VAL A N 1
ATOM 2773 C CA . VAL A 1 372 ? 29.024 10.247 34.423 1.00 51.75 372 VAL A CA 1
ATOM 2774 C C . VAL A 1 372 ? 29.628 11.530 34.976 1.00 51.75 372 VAL A C 1
ATOM 2776 O O . VAL A 1 372 ? 30.180 12.343 34.233 1.00 51.75 372 VAL A O 1
ATOM 2779 N N . THR A 1 373 ? 29.542 11.712 36.289 1.00 47.28 373 THR A N 1
ATOM 2780 C CA . THR A 1 373 ? 30.188 12.832 36.978 1.00 47.28 373 THR A CA 1
ATOM 2781 C C . THR A 1 373 ? 31.521 12.368 37.544 1.00 47.28 373 THR A C 1
ATOM 2783 O O . THR A 1 373 ? 31.560 11.453 38.366 1.00 47.28 373 THR A O 1
ATOM 2786 N N . LEU A 1 374 ? 32.604 13.000 37.099 1.00 50.00 374 LEU A N 1
ATOM 2787 C CA . LEU A 1 374 ? 33.946 12.779 37.622 1.00 50.00 374 LEU A CA 1
ATOM 2788 C C . LEU A 1 374 ? 34.333 13.924 38.564 1.00 50.00 374 LEU A C 1
ATOM 2790 O O . LEU A 1 374 ? 33.976 15.071 38.269 1.00 50.00 374 LEU A O 1
ATOM 2794 N N . PRO A 1 375 ? 34.999 13.612 39.693 1.00 44.09 375 PRO A N 1
ATOM 2795 C CA . PRO A 1 375 ? 35.404 14.606 40.682 1.00 44.09 375 PRO A CA 1
ATOM 2796 C C . PRO A 1 375 ? 36.349 15.674 40.121 1.00 44.09 375 PRO A C 1
ATOM 2798 O O . PRO A 1 375 ? 37.093 15.388 39.151 1.00 44.09 375 PRO A O 1
#

pLDDT: mean 74.94, std 22.36, range [24.86, 98.62]

Sequence (375 aa):
LSTSSDPDDPTAVFTAAPNPVATGQSVAFDASNSQPDGHNPHLYTISSYTWVWGDGTPNGSGANPSHTFSTAGTYNVQLTVQNSNGNTDTYTLPVVVNDPISDVTLQDGVDGYAGTEDTYVVGDAGNPGDVWNQSYGNLQYLRAWYYNSGQENQIVFIKFDLSSVPAGTLTGATLRMWIRRENMAPKDIQIHTPNGAWSETTTWNTKPATTDTGLTFNFPDTSHGTTIADPPTEYVDIALAGMLSTVQGWLNNPSNNHGIALVPTTNINADFWSSEYGTAQYRPRLTLQFQGGGPGPDATPPTVTASHAVLAGNVSDDMAAPSEVVVNGTISCPVSSGNWTTPNLAVSSGTNTFVLTATDASNNERTVNVVVTLP

Nearest PDB structures (foldseek):
  4tn9-assembly1_A  TM=9.590E-01  e=2.617E-07  Hathewaya histolytica
  2y72-assembly2_B  TM=9.377E-01  e=6.950E-07  Hathewaya histolytica
  4aqo-assembly1_A  TM=9.365E-01  e=1.503E-06  Hathewaya histolytica
  4jgu-assembly2_B  TM=8.547E-01  e=2.784E-06  Hathewaya histolytica
  2c26-assembly1_A  TM=4.209E-01  e=5.710E-11  Acetivibrio thermocellus

Secondary structure (DSSP, 8-state):
------TT--B---EEESSSEETTPEEEEE-TT-BS-SS-TTS--EEEEEEE-SSSSPPEESSS-EEE-SS-EEEEEEEEEEETTS-EEEEEEEEEEEPPEEEEEEETTSTT---EEEEEEEE-TT-TT-TT-EE-TTSSEEEEEE-TTS--EEEEEEEE--TTSPS--EEEEEEEEEEEEE--SS-EEEEE-BSS---TT--TTTPPPB-S-PEEEEPP-----SPPPSS---EEEEE-GGGHHHHHHHHH-GGG---EEEEE-SS-EEEEE-TTSSSGGGS-EEEEEEES-S----SS---B--------S---SSSSS---------B-BTTB---PPPP-----SEEEEEEEEEE-TT--EEEEEEEEEE-

Radius of gyration: 31.55 Å; Cα contacts (8 Å, |Δi|>4): 854; chains: 1; bounding box: 95×37×82 Å

Foldseek 3Di:
DDDDDDQQAKAWDKDWPPFAEEAQDKIKIARVVIARGNHDRPPKDWPWKWKDFQQPDDIDTDRIDMDGHRDFDWTFMKIWIAIPVRHIDMDTDIGGYFHDKDKDKAFDPPPPHHFKFKWKAKWFPPDPPDPRQFIDRLDQKAKQFDDPPSTIGIKMFMFGQCVLPFDAQFPWKKKKWFFFDWADDWFKWFKFFFPDADGSGHTPVRGGDRPDPTDIDIDPGDRGDRDGDVVGDDMDIDICNVCSVVVSVCNVPVVSGRGMMTTGPDRIITMTGDSNNPDRVRHMMMMTIHTPGGDDVPPDDQDFDQDDFDDPDDDDPDDDDDQFGFRQGFRDDVVDGDRDRDPTDGDDAAKDWDWDWDQDPSRDIDIDIDIDHHD